Protein AF-A0A429GNF3-F1 (afdb_monomer)

Radius of gyration: 24.54 Å; Cα contacts (8 Å, |Δi|>4): 636; chains: 1; bounding box: 61×57×72 Å

Sequence (369 aa):
MRASGIFKHVMVSFLIGLILASSIQPVLVRAEDIEIAVPSLDDRNRVIMLYMLGVALSTTPLNTSAKYELFHTVYMYRNGTLNLVNSPYISGEELEQPLNYALETRRMMENGTLTTFKNETGIYVAYNGTISDALLFVNNGSWDMELGPLYNTSLNNNTMIYWRSVKANFSGQLIEYNLIQLIANISDTHKVYITTIGEKLNDTSYSYVYTEAMYWFKDKNTFFGDWIILPEGADSLDQYYEMVANAVQFLYNDVYKGSSPGYVPTSYPQIAKYLNILSKNIPLGYNLRVIKGYALVTDFVISMLVGAAMGALSYTIKWAITTGCDRSKWSWRDFGISVAVGAALGPVGSKLKGAVSCFLKWLPEWARW

Mean predicted aligned error: 14.8 Å

Foldseek 3Di:
DPVVVVVCCLVVVLLVLVQVLVVDDPPPDDPDDPDPDPDDPSNVSVQLNQVLVLLLPDPDPADLLFFEQEFWEWAAEQVGDIDIDGHAPQGRVNNSVSNNSSVVNNVCVVVVQFDWDDDPQFIFTHGNNHRPDTDGPPPADDDQKDKADWDKDDPDPFKIKIKTKMWGARPRDIKIKIWIWMWGDPDPFKIWIKIKIFTDPDLAEGAEIEIETEIGGPPDRYKYWYKYKHQQFFQWPLRLLLSVLVVLVCCQPPVAVPDPDADHQPCSPVSSVVSNVCSVVPDPSRTHTYRIYMYIYIGDDQLLVVLLVVLLVVVVQVCCVPPVPPPVPDDPVSSVVSSRRRSVPGDDDDDDPDCVVVVCVVDDPVPND

Nearest PDB structures (foldseek):
  1nqf-assembly1_A  TM=5.315E-01  e=9.716E-01  Escherichia coli
  7pge-assembly1_B  TM=4.363E-01  e=6.103E+00  Escherichia coli

Solvent-accessible surface area (backbone atoms only — not comparable to full-atom values): 20212 Å² total; per-residue (Å²): 142,72,65,66,62,56,50,51,50,52,55,48,45,55,49,42,53,53,40,63,63,64,72,60,76,85,73,84,73,73,96,78,77,88,60,91,69,76,78,50,74,65,58,54,53,47,50,54,51,41,47,28,52,35,56,31,73,43,90,70,94,75,59,82,77,44,43,50,52,49,47,28,21,36,40,40,42,82,89,70,51,73,49,81,38,95,43,35,82,70,47,28,77,73,42,43,63,50,47,41,54,16,50,51,53,27,53,30,46,74,68,56,31,43,39,80,51,76,64,99,55,28,45,32,41,18,48,73,83,40,73,71,43,75,38,65,70,54,96,81,75,75,49,74,67,48,77,48,73,83,45,73,50,74,83,48,101,46,30,39,38,37,37,31,44,36,36,32,32,49,98,74,46,78,44,43,31,41,40,41,34,39,41,35,56,78,48,103,51,33,33,40,40,37,35,31,32,29,36,47,70,52,100,61,29,22,55,39,34,36,31,46,38,35,45,46,49,71,98,62,41,66,34,35,31,35,33,38,34,18,81,70,19,26,85,24,42,33,55,39,28,42,50,53,19,50,54,37,44,44,45,38,61,71,54,26,71,74,48,86,87,88,66,62,62,80,47,32,66,55,53,23,53,50,30,49,49,46,32,78,63,59,58,90,93,62,66,27,21,28,48,27,35,38,32,45,40,30,26,58,74,80,40,44,61,60,6,22,50,48,12,40,48,54,40,53,48,51,47,38,71,77,54,73,64,46,72,92,73,65,53,68,64,60,38,51,50,29,16,52,51,18,30,71,64,44,92,75,86,86,91,77,89,72,60,59,69,62,53,64,72,70,49,58,81,92,67,77,122

Secondary structure (DSSP, 8-state):
--HHHHHHHHHHHHHHHHHHTTSS------TT--S--PPPHHHHHHHHHHHHHHHHH------TT-EEEEEEEEEE-TTS-EEEESS-SS-HHHHHHHHHHHHHHHHHHHTTSEEEEE-SSEEEEEETTEEEEEEE--SS---S-EE---EEEEEETTEEEEEEEEEEEETTEEEEEEEEEEEEEEETTEEEEEEEEEEEEETTEEEEEEEEEEEEETT--EEEEEEEEETT-BSSHHHHHHHHHHHHHHIIIIIITTS-SS---TTHHHHHHHHHHHHTTPPTTT--EEEEEEEEEEE---THHHHHHHHHHHHHHHHHHHHTT-GGG--HHHHHHHHHHHHHH-------SSTHHHHHTTS-GGG--

Structure (mmCIF, N/CA/C/O backbone):
data_AF-A0A429GNF3-F1
#
_entry.id   AF-A0A429GNF3-F1
#
loop_
_atom_site.group_PDB
_atom_site.id
_atom_site.type_symbol
_atom_site.label_atom_id
_atom_site.label_alt_id
_atom_site.label_comp_id
_atom_site.label_asym_id
_atom_site.label_entity_id
_atom_site.label_seq_id
_atom_site.pdbx_PDB_ins_code
_atom_site.Cartn_x
_atom_site.Cartn_y
_atom_site.Cartn_z
_atom_site.occupancy
_atom_site.B_iso_or_equiv
_atom_site.auth_seq_id
_atom_site.auth_comp_id
_atom_site.auth_asym_id
_atom_site.auth_atom_id
_atom_site.pdbx_PDB_model_num
ATOM 1 N N . MET A 1 1 ? -12.186 35.692 3.422 1.00 33.12 1 MET A N 1
ATOM 2 C CA . MET A 1 1 ? -13.368 34.845 3.724 1.00 33.12 1 MET A CA 1
ATOM 3 C C . MET A 1 1 ? -13.833 33.994 2.522 1.00 33.12 1 MET A C 1
ATOM 5 O O . MET A 1 1 ? -15.024 33.884 2.286 1.00 33.12 1 MET A O 1
ATOM 9 N N . ARG A 1 2 ? -12.930 33.348 1.758 1.00 26.41 2 ARG A N 1
ATOM 10 C CA . ARG A 1 2 ? -13.295 32.417 0.656 1.00 26.41 2 ARG A CA 1
ATOM 11 C C . ARG A 1 2 ? -12.737 30.990 0.821 1.00 26.41 2 ARG A C 1
ATOM 13 O O . ARG A 1 2 ? -13.108 30.108 0.062 1.00 26.41 2 ARG A O 1
ATOM 20 N N . ALA A 1 3 ? -11.907 30.745 1.839 1.00 27.11 3 ALA A N 1
ATOM 21 C CA . ALA A 1 3 ? -11.300 29.436 2.106 1.00 27.11 3 ALA A CA 1
ATOM 22 C C . ALA A 1 3 ? -12.228 28.448 2.852 1.00 27.11 3 ALA A C 1
ATOM 24 O O . ALA A 1 3 ? -11.993 27.246 2.800 1.00 27.11 3 ALA A O 1
ATOM 25 N N . SER A 1 4 ? -13.309 28.915 3.498 1.00 32.69 4 SER A N 1
ATOM 26 C CA . SER A 1 4 ? -14.212 28.044 4.277 1.00 32.69 4 SER A CA 1
ATOM 27 C C . SER A 1 4 ? -15.192 27.221 3.426 1.00 32.69 4 SER A C 1
ATOM 29 O O . SER A 1 4 ? -15.687 26.197 3.891 1.00 32.69 4 SER A O 1
ATOM 31 N N . GLY A 1 5 ? -15.456 27.624 2.175 1.00 27.12 5 GLY A N 1
ATOM 32 C CA . GLY A 1 5 ? -16.314 26.871 1.248 1.00 27.12 5 GLY A CA 1
ATOM 33 C C . GLY A 1 5 ? -15.619 25.633 0.677 1.00 27.12 5 GLY A C 1
ATOM 34 O O . GLY A 1 5 ? -16.198 24.550 0.661 1.00 27.12 5 GLY A O 1
ATOM 35 N N . ILE A 1 6 ? -14.344 25.782 0.303 1.00 33.28 6 ILE A N 1
ATOM 36 C CA . ILE A 1 6 ? -13.494 24.687 -0.188 1.00 33.28 6 ILE A CA 1
ATOM 37 C C . ILE A 1 6 ? -13.227 23.685 0.948 1.00 33.28 6 ILE A C 1
ATOM 39 O O . ILE A 1 6 ? -13.347 22.487 0.737 1.00 33.28 6 ILE A O 1
ATOM 43 N N . PHE A 1 7 ? -12.987 24.169 2.173 1.00 35.69 7 PHE A N 1
ATOM 44 C CA . PHE A 1 7 ? -12.803 23.357 3.386 1.00 35.69 7 PHE A CA 1
ATOM 45 C C . PHE A 1 7 ? -13.995 22.442 3.703 1.00 35.69 7 PHE A C 1
ATOM 47 O O . PHE A 1 7 ? -13.808 21.240 3.884 1.00 35.69 7 PHE A O 1
ATOM 54 N N . LYS A 1 8 ? -15.226 22.984 3.698 1.00 34.41 8 LYS A N 1
ATOM 55 C CA . LYS A 1 8 ? -16.427 22.151 3.831 1.00 34.41 8 LYS A CA 1
ATOM 56 C C . LYS A 1 8 ? -16.474 21.132 2.710 1.00 34.41 8 LYS A C 1
ATOM 58 O O . LYS A 1 8 ? -16.667 19.976 3.002 1.00 34.41 8 LYS A O 1
ATOM 63 N N . HIS A 1 9 ? -16.221 21.509 1.460 1.00 33.47 9 HIS A N 1
ATOM 64 C CA . HIS A 1 9 ? -16.299 20.557 0.353 1.00 33.47 9 HIS A CA 1
ATOM 65 C C . HIS A 1 9 ? -15.219 19.467 0.399 1.00 33.47 9 HIS A C 1
ATOM 67 O O . HIS A 1 9 ? -15.527 18.364 -0.008 1.00 33.47 9 HIS A O 1
ATOM 73 N N . VAL A 1 10 ? -14.009 19.697 0.916 1.00 36.31 10 VAL A N 1
ATOM 74 C CA . VAL A 1 10 ? -12.949 18.667 0.997 1.00 36.31 10 VAL A CA 1
ATOM 75 C C . VAL A 1 10 ? -13.217 17.668 2.125 1.00 36.31 10 VAL A C 1
ATOM 77 O O . VAL A 1 10 ? -13.229 16.468 1.869 1.00 36.31 10 VAL A O 1
ATOM 80 N N . MET A 1 11 ? -13.514 18.138 3.342 1.00 38.25 11 MET A N 1
ATOM 81 C CA . MET A 1 11 ? -13.883 17.258 4.461 1.00 38.25 11 MET A CA 1
ATOM 82 C C . MET A 1 11 ? -15.234 16.585 4.225 1.00 38.25 11 MET A C 1
ATOM 84 O O . MET A 1 11 ? -15.365 15.390 4.453 1.00 38.25 11 MET A O 1
ATOM 88 N N . VAL A 1 12 ? -16.222 17.320 3.708 1.00 37.50 12 VAL A N 1
ATOM 89 C CA . VAL A 1 12 ? -17.519 16.760 3.325 1.00 37.50 12 VAL A CA 1
ATOM 90 C C . VAL A 1 12 ? -17.373 15.862 2.106 1.00 37.50 12 VAL A C 1
ATOM 92 O O . VAL A 1 12 ? -18.117 14.919 2.059 1.00 37.50 12 VAL A O 1
ATOM 95 N N . SER A 1 13 ? -16.430 16.023 1.170 1.00 36.12 13 SER A N 1
ATOM 96 C CA . SER A 1 13 ? -16.230 15.034 0.083 1.00 36.12 13 SER A CA 1
ATOM 97 C C . SER A 1 13 ? -15.459 13.799 0.541 1.00 36.12 13 SER A C 1
ATOM 99 O O . SER A 1 13 ? -15.751 12.708 0.069 1.00 36.12 13 SER A O 1
ATOM 101 N N . PHE A 1 14 ? -14.522 13.944 1.482 1.00 45.25 14 PHE A N 1
ATOM 102 C CA . PHE A 1 14 ? -13.856 12.822 2.149 1.00 45.25 14 PHE A CA 1
ATOM 103 C C . PHE A 1 14 ? -14.873 12.010 2.966 1.00 45.25 14 PHE A C 1
ATOM 105 O O . PHE A 1 14 ? -15.013 10.807 2.765 1.00 45.25 14 PHE A O 1
ATOM 112 N N . LEU A 1 15 ? -15.673 12.687 3.798 1.00 42.47 15 LEU A N 1
ATOM 113 C CA . LEU A 1 15 ? -16.775 12.102 4.563 1.00 42.47 15 LEU A CA 1
ATOM 114 C C . LEU A 1 15 ? -17.939 11.643 3.674 1.00 42.47 15 LEU A C 1
ATOM 116 O O . LEU A 1 15 ? -18.481 10.591 3.946 1.00 42.47 15 LEU A O 1
ATOM 120 N N . ILE A 1 16 ? -18.315 12.340 2.596 1.00 37.03 16 ILE A N 1
ATOM 121 C CA . ILE A 1 16 ? -19.348 11.907 1.629 1.00 37.03 16 ILE A CA 1
ATOM 122 C C . ILE A 1 16 ? -18.847 10.707 0.834 1.00 37.03 16 ILE A C 1
ATOM 124 O O . ILE A 1 16 ? -19.631 9.805 0.597 1.00 37.03 16 ILE A O 1
ATOM 128 N N . GLY A 1 17 ? -17.566 10.628 0.470 1.00 35.12 17 GLY A N 1
ATOM 129 C CA . GLY A 1 17 ? -16.979 9.414 -0.105 1.00 35.12 17 GLY A CA 1
ATOM 130 C C . GLY A 1 17 ? -17.068 8.232 0.866 1.00 35.12 17 GLY A C 1
ATOM 131 O O . GLY A 1 17 ? -17.470 7.138 0.478 1.00 35.12 17 GLY A O 1
ATOM 132 N N . LEU A 1 18 ? -16.799 8.476 2.152 1.00 39.28 18 LEU A N 1
ATOM 133 C CA . LEU A 1 18 ? -16.959 7.495 3.231 1.00 39.28 18 LEU A CA 1
ATOM 134 C C . LEU A 1 18 ? -18.441 7.137 3.526 1.00 39.28 18 LEU A C 1
ATOM 136 O O . LEU A 1 18 ? -18.752 5.981 3.816 1.00 39.28 18 LEU A O 1
ATOM 140 N N . ILE A 1 19 ? -19.372 8.091 3.410 1.00 32.50 19 ILE A N 1
ATOM 141 C CA . ILE A 1 19 ? -20.824 7.946 3.649 1.00 32.50 19 ILE A CA 1
ATOM 142 C C . ILE A 1 19 ? -21.532 7.294 2.445 1.00 32.50 19 ILE A C 1
ATOM 144 O O . ILE A 1 19 ? -22.399 6.438 2.613 1.00 32.50 19 ILE A O 1
ATOM 148 N N . LEU A 1 20 ? -21.149 7.621 1.210 1.00 29.61 20 LEU A N 1
ATOM 149 C CA . LEU A 1 20 ? -21.662 6.975 -0.006 1.00 29.61 20 LEU A CA 1
ATOM 150 C C . LEU A 1 20 ? -21.185 5.517 -0.106 1.00 29.61 20 LEU A C 1
ATOM 152 O O . LEU A 1 20 ? -21.939 4.667 -0.561 1.00 29.61 20 LEU A O 1
ATOM 156 N N . ALA A 1 21 ? -19.986 5.200 0.398 1.00 33.00 21 ALA A N 1
ATOM 157 C CA . ALA A 1 21 ? -19.474 3.828 0.471 1.00 33.00 21 ALA A CA 1
ATOM 158 C C . ALA A 1 21 ? -20.046 2.990 1.636 1.00 33.00 21 ALA A C 1
ATOM 160 O O . ALA A 1 21 ? -19.832 1.779 1.667 1.00 33.00 21 ALA A O 1
ATOM 161 N N . SER A 1 22 ? -20.721 3.604 2.617 1.00 33.12 22 SER A N 1
ATOM 162 C CA . SER A 1 22 ? -21.361 2.924 3.764 1.00 33.12 22 SER A CA 1
ATOM 163 C C . SER A 1 22 ? -22.894 2.887 3.685 1.00 33.12 22 SER A C 1
ATOM 165 O O . SER A 1 22 ? -23.524 2.128 4.415 1.00 33.12 22 SER A O 1
ATOM 167 N N . SER A 1 23 ? -23.507 3.642 2.768 1.00 24.81 23 SER A N 1
ATOM 168 C CA . SER A 1 23 ? -24.966 3.681 2.562 1.00 24.81 23 SER A CA 1
ATOM 169 C C . SER A 1 23 ? -25.512 2.583 1.639 1.00 24.81 23 SER A C 1
ATOM 171 O O . SER A 1 23 ? -26.722 2.521 1.416 1.00 24.81 23 SER A O 1
ATOM 173 N N . ILE A 1 24 ? -24.663 1.674 1.151 1.00 34.03 24 ILE A N 1
ATOM 174 C CA . ILE A 1 24 ? -25.072 0.531 0.327 1.00 34.03 24 ILE A CA 1
ATOM 175 C C . ILE A 1 24 ? -24.864 -0.743 1.150 1.00 34.03 24 ILE A C 1
ATOM 177 O O . ILE A 1 24 ? -23.746 -1.101 1.516 1.00 34.03 24 ILE A O 1
ATOM 181 N N . GLN A 1 25 ? -25.974 -1.388 1.513 1.00 28.41 25 GLN A N 1
ATOM 182 C CA . GLN A 1 25 ? -25.985 -2.603 2.325 1.00 28.41 25 GLN A CA 1
ATOM 183 C C . GLN A 1 25 ? -25.132 -3.714 1.688 1.00 28.41 25 GLN A C 1
ATOM 185 O O . GLN A 1 25 ? -25.145 -3.857 0.464 1.00 28.41 25 GLN A O 1
ATOM 190 N N . PRO A 1 26 ? -24.478 -4.580 2.487 1.00 31.66 26 PRO A N 1
ATOM 191 C CA . PRO A 1 26 ? -23.981 -5.844 1.977 1.00 31.66 26 PRO A CA 1
ATOM 192 C C . PRO A 1 26 ? -25.192 -6.690 1.578 1.00 31.66 26 PRO A C 1
ATOM 194 O O . PRO A 1 26 ? -25.836 -7.321 2.418 1.00 31.66 26 PRO A O 1
ATOM 197 N N . VAL A 1 27 ? -25.527 -6.713 0.289 1.00 28.67 27 VAL A N 1
ATOM 198 C CA . VAL A 1 27 ? -26.309 -7.827 -0.240 1.00 28.67 27 VAL A CA 1
ATOM 199 C C . VAL A 1 27 ? -25.434 -9.056 -0.024 1.00 28.67 27 VAL A C 1
ATOM 201 O O . VAL A 1 27 ? -24.331 -9.139 -0.560 1.00 28.67 27 VAL A O 1
ATOM 204 N N . LEU A 1 28 ? -25.894 -9.970 0.834 1.00 29.69 28 LEU A N 1
ATOM 205 C CA . LEU A 1 28 ? -25.311 -11.297 1.006 1.00 29.69 28 LEU A CA 1
ATOM 206 C C . LEU A 1 28 ? -25.286 -11.996 -0.360 1.00 29.69 28 LEU A C 1
ATOM 208 O O . LEU A 1 28 ? -26.246 -12.662 -0.745 1.00 29.69 28 LEU A O 1
ATOM 212 N N . VAL A 1 29 ? -24.190 -11.851 -1.100 1.00 28.20 29 VAL A N 1
ATOM 213 C CA . VAL A 1 29 ? -23.918 -12.687 -2.265 1.00 28.20 29 VAL A CA 1
ATOM 214 C C . VAL A 1 29 ? -23.447 -14.027 -1.715 1.00 28.20 29 VAL A C 1
ATOM 216 O O . VAL A 1 29 ? -22.380 -14.133 -1.107 1.00 28.20 29 VAL A O 1
ATOM 219 N N . ARG A 1 30 ? -24.302 -15.047 -1.851 1.00 27.52 30 ARG A N 1
ATOM 220 C CA . ARG A 1 30 ? -23.930 -16.442 -1.597 1.00 27.52 30 ARG A CA 1
ATOM 221 C C . ARG A 1 30 ? -22.752 -16.799 -2.500 1.00 27.52 30 ARG A C 1
ATOM 223 O O . ARG A 1 30 ? -22.752 -16.477 -3.682 1.00 27.52 30 ARG A O 1
ATOM 230 N N . ALA A 1 31 ? -21.765 -17.466 -1.918 1.00 31.61 31 ALA A N 1
ATOM 231 C CA . ALA A 1 31 ? -20.481 -17.795 -2.525 1.00 31.61 31 ALA A CA 1
ATOM 232 C C . ALA A 1 31 ? -20.542 -18.922 -3.583 1.00 31.61 31 ALA A C 1
ATOM 234 O O . ALA A 1 31 ? -19.673 -19.788 -3.573 1.00 31.61 31 ALA A O 1
ATOM 235 N N . GLU A 1 32 ? -21.547 -18.951 -4.465 1.00 28.91 32 GLU A N 1
ATOM 236 C CA . GLU A 1 32 ? -21.717 -20.060 -5.426 1.00 28.91 32 GLU A CA 1
ATOM 237 C C . GLU A 1 32 ? -21.677 -19.686 -6.915 1.00 28.91 32 GLU A C 1
ATOM 239 O O . GLU A 1 32 ? -21.575 -20.596 -7.728 1.00 28.91 32 GLU A O 1
ATOM 244 N N . ASP A 1 33 ? -21.584 -18.409 -7.298 1.00 27.30 33 ASP A N 1
ATOM 245 C CA . ASP A 1 33 ? -21.470 -18.036 -8.717 1.00 27.30 33 ASP A CA 1
ATOM 246 C C . ASP A 1 33 ? -20.124 -17.350 -9.012 1.00 27.30 33 ASP A C 1
ATOM 248 O O . ASP A 1 33 ? -19.979 -16.131 -8.931 1.00 27.30 33 ASP A O 1
ATOM 252 N N . ILE A 1 34 ? -19.109 -18.158 -9.342 1.00 39.69 34 ILE A N 1
ATOM 253 C CA . ILE A 1 34 ? -17.835 -17.694 -9.917 1.00 39.69 34 ILE A CA 1
ATOM 254 C C . ILE A 1 34 ? -18.006 -17.621 -11.442 1.00 39.69 34 ILE A C 1
ATOM 256 O O . ILE A 1 34 ? -17.550 -18.488 -12.185 1.00 39.69 34 ILE A O 1
ATOM 260 N N . GLU A 1 35 ? -18.664 -16.569 -11.917 1.00 30.56 35 GLU A N 1
ATOM 261 C CA . GLU A 1 35 ? -18.286 -15.939 -13.186 1.00 30.56 35 GLU A CA 1
ATOM 262 C C . GLU A 1 35 ? -17.303 -14.816 -12.846 1.00 30.56 35 GLU A C 1
ATOM 264 O O . GLU A 1 35 ? -17.390 -14.246 -11.761 1.00 30.56 35 GLU A O 1
ATOM 269 N N . ILE A 1 36 ? -16.328 -14.534 -13.719 1.00 40.50 36 ILE A N 1
ATOM 270 C CA . ILE A 1 36 ? -15.291 -13.507 -13.513 1.00 40.50 36 ILE A CA 1
ATOM 271 C C . ILE A 1 36 ? -15.993 -12.171 -13.241 1.00 40.50 36 ILE A C 1
ATOM 273 O O . ILE A 1 36 ? -16.384 -11.457 -14.164 1.00 40.50 36 ILE A O 1
ATOM 277 N N . ALA A 1 37 ? -16.217 -11.879 -11.961 1.00 37.34 37 ALA A N 1
ATOM 278 C CA . ALA A 1 37 ? -17.022 -10.758 -11.538 1.00 37.34 37 ALA A CA 1
ATOM 279 C C . ALA A 1 37 ? -16.237 -9.506 -11.889 1.00 37.34 37 ALA A C 1
ATOM 281 O O . ALA A 1 37 ? -15.191 -9.230 -11.300 1.00 37.34 37 ALA A O 1
ATOM 282 N N . VAL A 1 38 ? -16.735 -8.761 -12.874 1.00 40.25 38 VAL A N 1
ATOM 283 C CA . VAL A 1 38 ? -16.349 -7.367 -13.050 1.00 40.25 38 VAL A CA 1
ATOM 284 C C . VAL A 1 38 ? -16.543 -6.713 -11.679 1.00 40.25 38 VAL A C 1
ATOM 286 O O . VAL A 1 38 ? -17.667 -6.731 -11.169 1.00 40.25 38 VAL A O 1
ATOM 289 N N . PRO A 1 39 ? -15.476 -6.211 -11.037 1.00 52.88 39 PRO A N 1
ATOM 290 C CA . PRO A 1 39 ? -15.583 -5.629 -9.710 1.00 52.88 39 PRO A CA 1
ATOM 291 C C . PRO A 1 39 ? -16.634 -4.522 -9.733 1.00 52.88 39 PRO A C 1
ATOM 293 O O . PRO A 1 39 ? -16.611 -3.638 -10.595 1.00 52.88 39 PRO A O 1
ATOM 296 N N . SER A 1 40 ? -17.594 -4.619 -8.813 1.00 58.50 40 SER A N 1
ATOM 297 C CA . SER A 1 40 ? -18.672 -3.640 -8.700 1.00 58.50 40 SER A CA 1
ATOM 298 C C . SER A 1 40 ? -18.090 -2.242 -8.458 1.00 58.50 40 SER A C 1
ATOM 300 O O . SER A 1 40 ? -17.011 -2.092 -7.877 1.00 58.50 40 SER A O 1
ATOM 302 N N . LEU A 1 41 ? -18.801 -1.196 -8.890 1.00 59.75 41 LEU A N 1
ATOM 303 C CA . LEU A 1 41 ? -18.422 0.196 -8.608 1.00 59.75 41 LEU A CA 1
ATOM 304 C C . LEU A 1 41 ? -18.184 0.426 -7.099 1.00 59.75 41 LEU A C 1
ATOM 306 O O . LEU A 1 41 ? -17.312 1.205 -6.712 1.00 59.75 41 LEU A O 1
ATOM 310 N N . ASP A 1 42 ? -18.903 -0.322 -6.263 1.00 67.75 42 ASP A N 1
ATOM 311 C CA . ASP A 1 42 ? -18.813 -0.285 -4.806 1.00 67.75 42 ASP A CA 1
ATOM 312 C C . ASP A 1 42 ? -17.460 -0.801 -4.288 1.00 67.75 42 ASP A C 1
ATOM 314 O O . ASP A 1 42 ? -16.852 -0.165 -3.423 1.00 67.75 42 ASP A O 1
ATOM 318 N N . ASP A 1 43 ? -16.932 -1.889 -4.863 1.00 78.31 43 ASP A N 1
ATOM 319 C CA . ASP A 1 43 ? -15.614 -2.436 -4.505 1.00 78.31 43 ASP A CA 1
ATOM 320 C C . ASP A 1 43 ? -14.492 -1.427 -4.798 1.00 78.31 43 ASP A C 1
ATOM 322 O O . ASP A 1 43 ? -13.597 -1.226 -3.974 1.00 78.31 43 ASP A O 1
ATOM 326 N N . ARG A 1 44 ? -14.547 -0.741 -5.947 1.00 80.38 44 ARG A N 1
ATOM 327 C CA . ARG A 1 44 ? -13.547 0.277 -6.319 1.00 80.38 44 ARG A CA 1
ATOM 328 C C . ARG A 1 44 ? -13.555 1.461 -5.360 1.00 80.38 44 ARG A C 1
ATOM 330 O O . ARG A 1 44 ? -12.495 1.868 -4.888 1.00 80.38 44 ARG A O 1
ATOM 337 N N . ASN A 1 45 ? -14.736 1.981 -5.030 1.00 75.06 45 ASN A N 1
ATOM 338 C CA . ASN A 1 45 ? -14.875 3.101 -4.097 1.00 75.06 45 ASN A CA 1
ATOM 339 C C . ASN A 1 45 ? -14.345 2.746 -2.703 1.00 75.06 45 ASN A C 1
ATOM 341 O O . ASN A 1 45 ? -13.663 3.558 -2.072 1.00 75.06 45 ASN A O 1
ATOM 345 N N . ARG A 1 46 ? -14.596 1.513 -2.240 1.00 81.62 46 ARG A N 1
ATOM 346 C CA . ARG A 1 46 ? -14.062 1.022 -0.965 1.00 81.62 46 ARG A CA 1
ATOM 347 C C . ARG A 1 46 ? -12.534 0.988 -0.971 1.00 81.62 46 ARG A C 1
ATOM 349 O O . ARG A 1 46 ? -11.914 1.455 -0.020 1.00 81.62 46 ARG A O 1
ATOM 356 N N . VAL A 1 47 ? -11.924 0.496 -2.049 1.00 87.75 47 VAL A N 1
ATOM 357 C CA . VAL A 1 47 ? -10.459 0.442 -2.189 1.00 87.75 47 VAL A CA 1
ATOM 358 C C . VAL A 1 47 ? -9.843 1.841 -2.233 1.00 87.75 47 VAL A C 1
ATOM 360 O O . VAL A 1 47 ? -8.857 2.076 -1.540 1.00 87.75 47 VAL A O 1
ATOM 363 N N . ILE A 1 48 ? -10.439 2.792 -2.963 1.00 82.44 48 ILE A N 1
ATOM 364 C CA . ILE A 1 48 ? -9.979 4.195 -2.987 1.00 82.44 48 ILE A CA 1
ATOM 365 C C . ILE A 1 48 ? -10.009 4.797 -1.579 1.00 82.44 48 ILE A C 1
ATOM 367 O O . ILE A 1 48 ? -9.076 5.478 -1.164 1.00 82.44 48 ILE A O 1
ATOM 371 N N . MET A 1 49 ? -11.055 4.515 -0.812 1.00 79.31 49 MET A N 1
ATOM 372 C CA . MET A 1 49 ? -11.187 5.006 0.553 1.00 79.31 49 MET A CA 1
ATOM 373 C C . MET A 1 49 ? -10.126 4.419 1.498 1.00 79.31 49 MET A C 1
ATOM 375 O O . MET A 1 49 ? -9.488 5.164 2.246 1.00 79.31 49 MET A O 1
ATOM 379 N N . LEU A 1 50 ? -9.862 3.111 1.415 1.00 85.81 50 LEU A N 1
ATOM 380 C CA . LEU A 1 50 ? -8.778 2.474 2.171 1.00 85.81 50 LEU A CA 1
ATOM 381 C C . LEU A 1 50 ? -7.397 2.990 1.748 1.00 85.81 50 LEU A C 1
ATOM 383 O O . LEU A 1 50 ? -6.528 3.173 2.602 1.00 85.81 50 LEU A O 1
ATOM 387 N N . TYR A 1 51 ? -7.210 3.283 0.460 1.00 88.62 51 TYR A N 1
ATOM 388 C CA . TYR A 1 51 ? -6.019 3.950 -0.056 1.00 88.62 51 TYR A CA 1
ATOM 389 C C . TYR A 1 51 ? -5.818 5.323 0.585 1.00 88.62 51 TYR A C 1
ATOM 391 O O . TYR A 1 51 ? -4.751 5.592 1.135 1.00 88.62 51 TYR A O 1
ATOM 399 N N . MET A 1 52 ? -6.850 6.169 0.592 1.00 80.88 52 MET A N 1
ATOM 400 C CA . MET A 1 52 ? -6.765 7.499 1.194 1.00 80.88 52 MET A CA 1
ATOM 401 C C . MET A 1 52 ? -6.465 7.432 2.695 1.00 80.88 52 MET A C 1
ATOM 403 O O . MET A 1 52 ? -5.630 8.193 3.181 1.00 80.88 52 MET A O 1
ATOM 407 N N . LEU A 1 53 ? -7.109 6.513 3.426 1.00 78.81 53 LEU A N 1
ATOM 408 C CA . LEU A 1 53 ? -6.823 6.260 4.843 1.00 78.81 53 LEU A CA 1
ATOM 409 C C . LEU A 1 53 ? -5.371 5.818 5.051 1.00 78.81 53 LEU A C 1
ATOM 411 O O . LEU A 1 53 ? -4.689 6.342 5.931 1.00 78.81 53 LEU A O 1
ATOM 415 N N . GLY A 1 54 ? -4.892 4.889 4.220 1.00 82.88 54 GLY A N 1
ATOM 416 C CA . GLY A 1 54 ? -3.514 4.412 4.235 1.00 82.88 54 GLY A CA 1
ATOM 417 C C . GLY A 1 54 ? -2.527 5.556 4.043 1.00 82.88 54 GLY A C 1
ATOM 418 O O . GLY A 1 54 ? -1.672 5.767 4.897 1.00 82.88 54 GLY A O 1
ATOM 419 N N . VAL A 1 55 ? -2.691 6.355 2.988 1.00 84.44 55 VAL A N 1
ATOM 420 C CA . VAL A 1 55 ? -1.816 7.500 2.698 1.00 84.44 55 VAL A CA 1
ATOM 421 C C . VAL A 1 55 ? -1.850 8.529 3.826 1.00 84.44 55 VAL A C 1
ATOM 423 O O . VAL A 1 55 ? -0.786 8.939 4.299 1.00 84.44 55 VAL A O 1
ATOM 426 N N . ALA A 1 56 ? -3.045 8.920 4.281 1.00 76.38 56 ALA A N 1
ATOM 427 C CA . ALA A 1 56 ? -3.222 9.967 5.285 1.00 76.38 56 ALA A CA 1
ATOM 428 C C . ALA A 1 56 ? -2.591 9.602 6.636 1.00 76.38 56 ALA A C 1
ATOM 430 O O . ALA A 1 56 ? -2.066 10.474 7.327 1.00 76.38 56 ALA A O 1
ATOM 431 N N . LEU A 1 57 ? -2.630 8.319 7.007 1.00 79.31 57 LEU A N 1
ATOM 432 C CA . LEU A 1 57 ? -2.097 7.817 8.276 1.00 79.31 57 LEU A CA 1
ATOM 433 C C . LEU A 1 57 ? -0.678 7.242 8.156 1.00 79.31 57 LEU A C 1
ATOM 435 O O . LEU A 1 57 ? -0.064 6.907 9.171 1.00 79.31 57 LEU A O 1
ATOM 439 N N . SER A 1 58 ? -0.151 7.121 6.937 1.00 82.38 58 SER A N 1
ATOM 440 C CA . SER A 1 58 ? 1.215 6.665 6.691 1.00 82.38 58 SER A CA 1
ATOM 441 C C . SER A 1 58 ? 2.241 7.761 6.962 1.00 82.38 58 SER A C 1
ATOM 443 O O . SER A 1 58 ? 2.030 8.943 6.693 1.00 82.38 58 SER A O 1
ATOM 445 N N . THR A 1 59 ? 3.431 7.332 7.374 1.00 82.12 59 THR A N 1
ATOM 446 C CA . THR A 1 59 ? 4.634 8.182 7.445 1.00 82.12 59 THR A CA 1
ATOM 447 C C . THR A 1 59 ? 5.397 8.274 6.115 1.00 82.12 59 THR A C 1
ATOM 449 O O . THR A 1 59 ? 6.548 8.713 6.070 1.00 82.12 59 THR A O 1
ATOM 452 N N . THR A 1 60 ? 4.792 7.813 5.018 1.00 83.06 60 THR A N 1
ATOM 453 C CA . THR A 1 6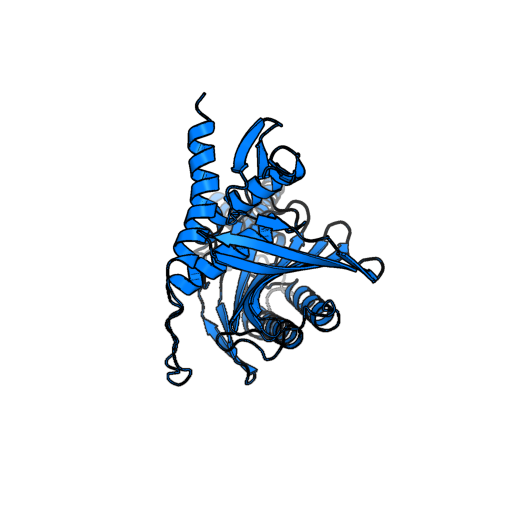0 ? 5.446 7.730 3.713 1.00 83.06 60 THR A CA 1
ATOM 454 C C . THR A 1 60 ? 5.669 9.136 3.133 1.00 83.06 60 THR A C 1
ATOM 456 O O . THR A 1 60 ? 4.693 9.854 2.909 1.00 83.06 60 THR A O 1
ATOM 459 N N . PRO A 1 61 ? 6.912 9.562 2.839 1.00 80.88 61 PRO A N 1
ATOM 460 C CA . PRO A 1 61 ? 7.206 10.909 2.352 1.00 80.88 61 PRO A CA 1
ATOM 461 C C . PRO A 1 61 ? 6.793 11.075 0.881 1.00 80.88 61 PRO A C 1
ATOM 463 O O . PRO A 1 61 ? 7.582 10.884 -0.046 1.00 80.88 61 PRO A O 1
ATOM 466 N N . LEU A 1 62 ? 5.523 11.430 0.695 1.00 77.06 62 LEU A N 1
ATOM 467 C CA . LEU A 1 62 ? 4.874 11.705 -0.588 1.00 77.06 62 LEU A CA 1
ATOM 468 C C . LEU A 1 62 ? 4.596 13.206 -0.746 1.00 77.06 62 LEU A C 1
ATOM 470 O O . LEU A 1 62 ? 4.137 13.855 0.196 1.00 77.06 62 LEU A O 1
ATOM 474 N N . ASN A 1 63 ? 4.832 13.728 -1.952 1.00 73.69 63 ASN A N 1
ATOM 475 C CA . ASN A 1 63 ? 4.497 15.099 -2.346 1.00 73.69 63 ASN A CA 1
ATOM 476 C C . ASN A 1 63 ? 3.106 15.153 -2.995 1.00 73.69 63 ASN A C 1
ATOM 478 O O . ASN A 1 63 ? 2.672 14.176 -3.593 1.00 73.69 63 ASN A O 1
ATOM 482 N N . THR A 1 64 ? 2.445 16.314 -2.974 1.00 62.59 64 THR A N 1
ATOM 483 C CA . THR A 1 64 ? 1.163 16.530 -3.684 1.00 62.59 64 THR A CA 1
ATOM 484 C C . THR A 1 64 ? 1.283 16.398 -5.203 1.00 62.59 64 THR A C 1
ATOM 486 O O . THR A 1 64 ? 0.308 16.136 -5.890 1.00 62.59 64 THR A O 1
ATOM 489 N N . SER A 1 65 ? 2.491 16.541 -5.746 1.00 66.31 65 SER A N 1
ATOM 490 C CA . SER A 1 65 ? 2.784 16.292 -7.159 1.00 66.31 65 SER A CA 1
ATOM 491 C C . SER A 1 65 ? 3.172 14.840 -7.450 1.00 66.31 65 SER A C 1
ATOM 493 O O . SER A 1 65 ? 3.808 14.582 -8.476 1.00 66.31 65 SER A O 1
ATOM 495 N N . ALA A 1 66 ? 2.887 13.907 -6.535 1.00 76.94 66 ALA A N 1
ATOM 496 C CA . ALA A 1 66 ? 3.138 12.500 -6.784 1.00 76.94 66 ALA A CA 1
ATOM 497 C C . ALA A 1 66 ? 2.201 11.974 -7.883 1.00 76.94 66 ALA A C 1
ATOM 499 O O . ALA A 1 66 ? 1.000 12.222 -7.854 1.00 76.94 66 ALA A O 1
ATOM 500 N N . LYS A 1 67 ? 2.772 11.266 -8.858 1.00 79.69 67 LYS A N 1
ATOM 501 C CA . LYS A 1 67 ? 2.084 10.711 -10.024 1.00 79.69 67 LYS A CA 1
ATOM 502 C C . LYS A 1 67 ? 2.286 9.203 -10.057 1.00 79.69 67 LYS A C 1
ATOM 504 O O . LYS A 1 67 ? 3.411 8.740 -9.865 1.00 79.69 67 LYS A O 1
ATOM 509 N N . TYR A 1 68 ? 1.224 8.460 -10.349 1.00 81.00 68 TYR A N 1
ATOM 510 C CA . TYR A 1 68 ? 1.286 7.014 -10.541 1.00 81.00 68 TYR A CA 1
ATOM 511 C C . TYR A 1 68 ? 1.136 6.664 -12.025 1.00 81.00 68 TYR A C 1
ATOM 513 O O . TYR A 1 68 ? 0.189 7.089 -12.680 1.00 81.00 68 TYR A O 1
ATOM 521 N N . GLU A 1 69 ? 2.056 5.866 -12.556 1.00 82.75 69 GLU A N 1
ATOM 522 C CA . GLU A 1 69 ? 1.968 5.258 -13.884 1.00 82.75 69 GLU A CA 1
ATOM 523 C C . GLU A 1 69 ? 1.772 3.752 -13.697 1.00 82.75 69 GLU A C 1
ATOM 525 O O . GLU A 1 69 ? 2.704 3.020 -13.365 1.00 82.75 69 GLU A O 1
ATOM 530 N N . LEU A 1 70 ? 0.516 3.312 -13.811 1.00 84.31 70 LEU A N 1
ATOM 531 C CA . LEU A 1 70 ? 0.096 1.955 -13.461 1.00 84.31 70 LEU A CA 1
ATOM 532 C C . LEU A 1 70 ? -0.195 1.133 -14.714 1.00 84.31 70 LEU A C 1
ATOM 534 O O . LEU A 1 70 ? -0.890 1.613 -15.611 1.00 84.31 70 LEU A O 1
ATOM 538 N N . PHE A 1 71 ? 0.314 -0.098 -14.766 1.00 83.38 71 PHE A N 1
ATOM 539 C CA . PHE A 1 71 ? 0.343 -0.882 -16.002 1.00 83.38 71 PHE A CA 1
ATOM 540 C C . PHE A 1 71 ? -0.593 -2.083 -15.983 1.00 83.38 71 PHE A C 1
ATOM 542 O O . PHE A 1 71 ? -1.443 -2.212 -16.865 1.00 83.38 71 PHE A O 1
ATOM 549 N N . HIS A 1 72 ? -0.448 -2.954 -14.988 1.00 87.19 72 HIS A N 1
ATOM 550 C CA . HIS A 1 72 ? -1.130 -4.237 -14.955 1.00 87.19 72 HIS A CA 1
ATOM 551 C C . HIS A 1 72 ? -1.961 -4.414 -13.689 1.00 87.19 72 HIS A C 1
ATOM 553 O O . HIS A 1 72 ? -1.805 -3.722 -12.679 1.00 87.19 72 HIS A O 1
ATOM 559 N N . THR A 1 73 ? -2.840 -5.408 -13.758 1.00 92.81 73 THR A N 1
ATOM 560 C CA . THR A 1 73 ? -3.522 -5.983 -12.605 1.00 92.81 73 THR A CA 1
ATOM 561 C C . THR A 1 73 ? -3.274 -7.480 -12.588 1.00 92.81 73 THR A C 1
ATOM 563 O O . THR A 1 73 ? -3.533 -8.162 -13.578 1.00 92.81 73 THR A O 1
ATOM 566 N N . VAL A 1 74 ? -2.806 -8.002 -11.461 1.00 95.75 74 VAL A N 1
ATOM 567 C CA . VAL A 1 74 ? -2.666 -9.438 -11.220 1.00 95.75 74 VAL A CA 1
ATOM 568 C C . VAL A 1 74 ? -3.771 -9.892 -10.284 1.00 95.75 74 VAL A C 1
ATOM 570 O O . VAL A 1 74 ? -3.856 -9.431 -9.151 1.00 95.75 74 VAL A O 1
ATOM 573 N N . TYR A 1 75 ? -4.595 -10.828 -10.737 1.00 96.56 75 TYR A N 1
ATOM 574 C CA . TYR A 1 75 ? -5.547 -11.531 -9.885 1.00 96.56 75 TYR A CA 1
ATOM 575 C C . TYR A 1 75 ? -4.893 -12.802 -9.361 1.00 96.56 75 TYR A C 1
ATOM 577 O O . TYR A 1 75 ? -4.526 -13.674 -10.149 1.00 96.56 75 TYR A O 1
ATOM 585 N N . MET A 1 76 ? -4.755 -12.901 -8.044 1.00 95.31 76 MET A N 1
ATOM 586 C CA . MET A 1 76 ? -4.184 -14.055 -7.366 1.00 95.31 76 MET A CA 1
ATOM 587 C C . MET A 1 76 ? -5.258 -14.809 -6.585 1.00 95.31 76 MET A C 1
ATOM 589 O O . MET A 1 76 ? -5.874 -14.272 -5.667 1.00 95.31 76 MET A O 1
ATOM 593 N N . TYR A 1 77 ? -5.460 -16.072 -6.938 1.00 92.88 77 TYR A N 1
ATOM 594 C CA . TYR A 1 77 ? -6.458 -16.946 -6.324 1.00 92.88 77 TYR A CA 1
ATOM 595 C C . TYR A 1 77 ? -5.830 -17.791 -5.214 1.00 92.88 77 TYR A C 1
ATOM 597 O O . TYR A 1 77 ? -4.624 -18.054 -5.230 1.00 92.88 77 TYR A O 1
ATOM 605 N N . ARG A 1 78 ? -6.635 -18.263 -4.250 1.00 88.19 78 ARG A N 1
ATOM 606 C CA . ARG A 1 78 ? -6.114 -19.023 -3.093 1.00 88.19 78 ARG A CA 1
ATOM 607 C C . ARG A 1 78 ? -5.451 -20.342 -3.482 1.00 88.19 78 ARG A C 1
ATOM 609 O O . ARG A 1 78 ? -4.558 -20.809 -2.786 1.00 88.19 78 ARG A O 1
ATOM 616 N N . ASN A 1 79 ? -5.835 -20.916 -4.619 1.00 89.06 79 ASN A N 1
ATOM 617 C CA . ASN A 1 79 ? -5.197 -22.109 -5.179 1.00 89.06 79 ASN A CA 1
ATOM 618 C C . ASN A 1 79 ? -3.816 -21.841 -5.824 1.00 89.06 79 ASN A C 1
ATOM 620 O O . ASN A 1 79 ? -3.221 -22.763 -6.376 1.00 89.06 79 ASN A O 1
ATOM 624 N N . GLY A 1 80 ? -3.320 -20.597 -5.789 1.00 86.50 80 GLY A N 1
ATOM 625 C CA . GLY A 1 80 ? -2.041 -20.188 -6.375 1.00 86.50 80 GLY A CA 1
ATOM 626 C C . GLY A 1 80 ? -2.110 -19.791 -7.853 1.00 86.50 80 GLY A C 1
ATOM 627 O O . GLY A 1 80 ? -1.083 -19.435 -8.427 1.00 86.50 80 GLY A O 1
ATOM 628 N N . THR A 1 81 ? -3.291 -19.824 -8.477 1.00 92.38 81 THR A N 1
ATOM 629 C CA . THR A 1 81 ? -3.467 -19.378 -9.867 1.00 92.38 81 THR A CA 1
ATOM 630 C C . THR A 1 81 ? -3.294 -17.864 -9.967 1.00 92.38 81 THR A C 1
ATOM 632 O O . THR A 1 81 ? -3.771 -17.120 -9.107 1.00 92.38 81 THR A O 1
ATOM 635 N N . LEU A 1 82 ? -2.640 -17.410 -11.038 1.00 92.50 82 LEU A N 1
ATOM 636 C CA . LEU A 1 82 ? -2.390 -16.002 -11.338 1.00 92.50 82 LEU A CA 1
ATOM 637 C C . LEU A 1 82 ? -2.958 -15.657 -12.715 1.00 92.50 82 LEU A C 1
ATOM 639 O O . LEU A 1 82 ? -2.615 -16.306 -13.701 1.00 92.50 82 LEU A O 1
ATOM 643 N N . ASN A 1 83 ? -3.778 -14.608 -12.785 1.00 93.44 83 ASN A N 1
ATOM 644 C CA . ASN A 1 83 ? -4.280 -14.053 -14.042 1.00 93.44 83 ASN A CA 1
ATOM 645 C C . ASN A 1 83 ? -3.803 -12.609 -14.198 1.00 93.44 83 ASN A C 1
ATOM 647 O O . ASN A 1 83 ? -4.108 -11.757 -13.363 1.00 93.44 83 ASN A O 1
ATOM 651 N N . LEU A 1 84 ? -3.077 -12.332 -15.280 1.00 90.12 84 LEU A N 1
ATOM 652 C CA . LEU A 1 84 ? -2.598 -10.996 -15.621 1.00 90.12 84 LEU A CA 1
ATOM 653 C C . LEU A 1 84 ? -3.594 -10.286 -16.541 1.00 90.12 84 LEU A C 1
ATOM 655 O O . LEU A 1 84 ? -4.021 -10.837 -17.555 1.00 90.12 84 LEU A O 1
ATOM 659 N N . VAL A 1 85 ? -3.898 -9.033 -16.224 1.00 87.81 85 VAL A N 1
ATOM 660 C CA . VAL A 1 85 ? -4.627 -8.109 -17.091 1.00 87.81 85 VAL A CA 1
ATOM 661 C C . VAL A 1 85 ? -3.715 -6.930 -17.417 1.00 87.81 85 VAL A C 1
ATOM 663 O O . VAL A 1 85 ? -3.176 -6.293 -16.515 1.00 87.81 85 VAL A O 1
ATOM 666 N N . ASN A 1 86 ? -3.570 -6.615 -18.707 1.00 85.81 86 ASN A N 1
ATOM 667 C CA . ASN A 1 86 ? -2.719 -5.526 -19.211 1.00 85.81 86 ASN A CA 1
ATOM 668 C C . ASN A 1 86 ? -3.391 -4.146 -19.096 1.00 85.81 86 ASN A C 1
ATOM 670 O O . ASN A 1 86 ? -3.411 -3.364 -20.046 1.00 85.81 86 ASN A O 1
ATOM 674 N N . SER A 1 87 ? -4.003 -3.890 -17.945 1.00 79.31 87 SER A N 1
ATOM 675 C CA . SER A 1 87 ? -4.559 -2.598 -17.563 1.00 79.31 87 SER A CA 1
ATOM 676 C C . SER A 1 87 ? -4.622 -2.497 -16.037 1.00 79.31 87 SER A C 1
ATOM 678 O O . SER A 1 87 ? -4.872 -3.513 -15.372 1.00 79.31 87 SER A O 1
ATOM 680 N N . PRO A 1 88 ? -4.459 -1.298 -15.460 1.00 88.25 88 PRO A N 1
ATOM 681 C CA . PRO A 1 88 ? -4.591 -1.109 -14.023 1.00 88.25 88 PRO A CA 1
ATOM 682 C C . PRO A 1 88 ? -6.053 -1.228 -13.573 1.00 88.25 88 PRO A C 1
ATOM 684 O O . PRO A 1 88 ? -6.972 -0.867 -14.307 1.00 88.25 88 PRO A O 1
ATOM 687 N N . TYR A 1 89 ? -6.259 -1.709 -12.348 1.00 89.88 89 TYR A N 1
ATOM 688 C CA . TYR A 1 89 ? -7.582 -1.850 -11.741 1.00 89.88 89 TYR A CA 1
ATOM 689 C C . TYR A 1 89 ? -8.239 -0.491 -11.480 1.00 89.88 89 TYR A C 1
ATOM 691 O O . TYR A 1 89 ? -9.392 -0.261 -11.843 1.00 89.88 89 TYR A O 1
ATOM 699 N N . ILE A 1 90 ? -7.467 0.415 -10.882 1.00 86.50 90 ILE A N 1
ATOM 700 C CA . ILE A 1 90 ? -7.761 1.842 -10.769 1.00 86.50 90 ILE A CA 1
ATOM 701 C C . ILE A 1 90 ? -6.582 2.556 -11.417 1.00 86.50 90 ILE A C 1
ATOM 703 O O . ILE A 1 90 ? -5.430 2.277 -11.070 1.00 86.50 90 ILE A O 1
ATOM 707 N N . SER A 1 91 ? -6.850 3.423 -12.391 1.00 85.12 91 SER A N 1
ATOM 708 C CA . SER A 1 91 ? -5.787 4.132 -13.102 1.00 85.12 91 SER A CA 1
ATOM 709 C C . SER A 1 91 ? -5.061 5.124 -12.187 1.00 85.12 91 SER A C 1
ATOM 711 O O . SER A 1 91 ? -5.602 5.575 -11.179 1.00 85.12 91 SER A O 1
ATOM 713 N N . GLY A 1 92 ? -3.827 5.490 -12.542 1.00 80.06 92 GLY A N 1
ATOM 714 C CA . GLY A 1 92 ? -3.092 6.517 -11.802 1.00 80.06 92 GLY A CA 1
ATOM 715 C C . GLY A 1 92 ? -3.825 7.862 -11.778 1.00 80.06 92 GLY A C 1
ATOM 716 O O . GLY A 1 92 ? -3.891 8.485 -10.724 1.00 80.06 92 GLY A O 1
ATOM 717 N N . GLU A 1 93 ? -4.449 8.249 -12.898 1.00 80.94 93 GLU A N 1
ATOM 718 C CA . GLU A 1 93 ? -5.259 9.472 -13.025 1.00 80.94 93 GLU A CA 1
ATOM 719 C C . GLU A 1 93 ? -6.427 9.495 -12.025 1.00 80.94 93 GLU A C 1
ATOM 721 O O . GLU A 1 93 ? -6.689 10.512 -11.386 1.00 80.94 93 GLU A O 1
ATOM 726 N N . GLU A 1 94 ? -7.091 8.354 -11.821 1.00 81.19 94 GLU A N 1
ATOM 727 C CA . GLU A 1 94 ? -8.168 8.219 -10.835 1.00 81.19 94 GLU A CA 1
ATOM 728 C C . GLU A 1 94 ? -7.678 8.302 -9.380 1.00 81.19 94 GLU A C 1
ATOM 730 O O . GLU A 1 94 ? -8.457 8.664 -8.498 1.00 81.19 94 GLU A O 1
ATOM 735 N N . LEU A 1 95 ? -6.403 7.995 -9.109 1.00 84.44 95 LEU A N 1
ATOM 736 C CA . LEU A 1 95 ? -5.812 8.095 -7.769 1.00 84.44 95 LEU A CA 1
ATOM 737 C C . LEU A 1 95 ? -5.284 9.498 -7.439 1.00 84.44 95 LEU A C 1
ATOM 739 O O . LEU A 1 95 ? -5.121 9.802 -6.258 1.00 84.44 95 LEU A O 1
ATOM 743 N N . GLU A 1 96 ? -5.050 10.370 -8.426 1.00 81.50 96 GLU A N 1
ATOM 744 C CA . GLU A 1 96 ? -4.435 11.689 -8.198 1.00 81.50 96 GLU A CA 1
ATOM 745 C C . GLU A 1 96 ? -5.261 12.575 -7.256 1.00 81.50 96 GLU A C 1
ATOM 747 O O . GLU A 1 96 ? -4.737 13.178 -6.316 1.00 81.50 96 GLU A O 1
ATOM 752 N N . GLN A 1 97 ? -6.571 12.670 -7.485 1.00 75.81 97 GLN A N 1
ATOM 753 C CA . GLN A 1 97 ? -7.445 13.485 -6.643 1.00 75.81 97 GLN A CA 1
ATOM 754 C C . GLN A 1 97 ? -7.586 12.900 -5.219 1.00 75.81 97 GLN A C 1
ATOM 756 O O . GLN A 1 97 ? -7.372 13.651 -4.261 1.00 75.81 97 GLN A O 1
ATOM 761 N N . PRO A 1 98 ? -7.866 11.591 -5.036 1.00 78.00 98 PRO A N 1
ATOM 762 C CA . PRO A 1 98 ? -7.816 10.942 -3.726 1.00 78.00 98 PRO A CA 1
ATOM 763 C C . PRO A 1 98 ? -6.493 11.147 -2.976 1.00 78.00 98 PRO A C 1
ATOM 765 O O . PRO A 1 98 ? -6.505 11.481 -1.789 1.00 78.00 98 PRO A O 1
ATOM 768 N N . LEU A 1 99 ? -5.355 11.010 -3.665 1.00 81.00 99 LEU A N 1
ATOM 769 C CA . LEU A 1 99 ? -4.027 11.226 -3.092 1.00 81.00 99 LEU A CA 1
ATOM 770 C C . LEU A 1 99 ? -3.881 12.651 -2.559 1.00 81.00 99 LEU A C 1
ATOM 772 O O . LEU A 1 99 ? -3.473 12.847 -1.417 1.00 81.00 99 LEU A O 1
ATOM 776 N N . ASN A 1 100 ? -4.247 13.649 -3.365 1.00 75.19 100 ASN A N 1
ATOM 777 C CA . ASN A 1 100 ? -4.162 15.054 -2.975 1.00 75.19 100 ASN A CA 1
ATOM 778 C C . ASN A 1 100 ? -4.967 15.352 -1.708 1.00 75.19 100 ASN A C 1
ATOM 780 O O . ASN A 1 100 ? -4.485 16.056 -0.819 1.00 75.19 100 ASN A O 1
ATOM 784 N N . TYR A 1 101 ? -6.166 14.781 -1.592 1.00 69.62 101 TYR A N 1
ATOM 785 C CA . TYR A 1 101 ? -6.971 14.912 -0.381 1.00 69.62 101 TYR A CA 1
ATOM 786 C C . TYR A 1 101 ? -6.330 14.222 0.824 1.00 69.62 101 TYR A C 1
ATOM 788 O O . TYR A 1 101 ? -6.283 14.809 1.903 1.00 69.62 101 TYR A O 1
ATOM 796 N N . ALA A 1 102 ? -5.797 13.011 0.657 1.00 73.75 102 ALA A N 1
ATOM 797 C CA . ALA A 1 102 ? -5.146 12.284 1.743 1.00 73.75 102 ALA A CA 1
ATOM 798 C C . ALA A 1 102 ? -3.880 12.998 2.253 1.00 73.75 102 ALA A C 1
ATOM 800 O O . ALA A 1 102 ? -3.677 13.123 3.463 1.00 73.75 102 ALA A O 1
ATOM 801 N N . LEU A 1 103 ? -3.051 13.513 1.342 1.00 74.44 103 LEU A N 1
ATOM 802 C CA . LEU A 1 103 ? -1.829 14.246 1.679 1.00 74.44 103 LEU A CA 1
ATOM 803 C C . LEU A 1 103 ? -2.116 15.579 2.364 1.00 74.44 103 LEU A C 1
ATOM 805 O O . LEU A 1 103 ? -1.411 15.941 3.306 1.00 74.44 103 LEU A O 1
ATOM 809 N N . GLU A 1 104 ? -3.148 16.300 1.924 1.00 70.19 104 GLU A N 1
ATOM 810 C CA . GLU A 1 104 ? -3.550 17.543 2.580 1.00 70.19 104 GLU A CA 1
ATOM 811 C C . GLU A 1 104 ? -4.042 17.275 4.005 1.00 70.19 104 GLU A C 1
ATOM 813 O O . GLU A 1 104 ? -3.598 17.940 4.942 1.00 70.19 104 GLU A O 1
ATOM 818 N N . THR A 1 105 ? -4.867 16.241 4.195 1.00 66.88 105 THR A N 1
ATOM 819 C CA . THR A 1 105 ? -5.296 15.795 5.527 1.00 66.88 105 THR A CA 1
ATOM 820 C C . THR A 1 105 ? -4.098 15.469 6.414 1.00 66.88 105 THR A C 1
ATOM 822 O O . THR A 1 105 ? -4.014 15.965 7.540 1.00 66.88 105 THR A O 1
ATOM 825 N N . ARG A 1 106 ? -3.126 14.702 5.904 1.00 72.88 106 ARG A N 1
ATOM 826 C CA . ARG A 1 106 ? -1.897 14.386 6.640 1.00 72.88 106 ARG A CA 1
ATOM 827 C C . ARG A 1 106 ? -1.129 15.639 7.045 1.00 72.88 106 ARG A C 1
ATOM 829 O O . ARG A 1 106 ? -0.820 15.802 8.221 1.00 72.88 106 ARG A O 1
ATOM 836 N N . ARG A 1 107 ? -0.886 16.554 6.104 1.00 69.06 107 ARG A N 1
ATOM 837 C CA . ARG A 1 107 ? -0.175 17.818 6.352 1.00 69.06 107 ARG A CA 1
ATOM 838 C C . ARG A 1 107 ? -0.849 18.640 7.448 1.00 69.06 107 ARG A C 1
ATOM 840 O O . ARG A 1 107 ? -0.180 19.249 8.281 1.00 69.06 107 ARG A O 1
ATOM 847 N N . MET A 1 108 ? -2.178 18.669 7.452 1.00 60.81 108 MET A N 1
ATOM 848 C CA . MET A 1 108 ? -2.941 19.377 8.472 1.00 60.81 108 MET A CA 1
ATOM 849 C C . MET A 1 108 ? -2.824 18.714 9.851 1.00 60.81 108 MET A C 1
ATOM 851 O O . MET A 1 108 ? -2.695 19.443 10.837 1.00 60.81 108 MET A O 1
ATOM 855 N N . MET A 1 109 ? -2.831 17.376 9.925 1.00 64.94 109 MET A N 1
ATOM 856 C CA . MET A 1 109 ? -2.576 16.632 11.169 1.00 64.94 109 MET A CA 1
ATOM 857 C C . MET A 1 109 ? -1.157 16.888 11.696 1.00 64.94 109 MET A C 1
ATOM 859 O O . MET A 1 109 ? -0.979 17.199 12.871 1.00 64.94 109 MET A O 1
ATOM 863 N N . GLU A 1 110 ? -0.150 16.812 10.824 1.00 66.62 110 GLU A N 1
ATOM 864 C CA . GLU A 1 110 ? 1.266 16.998 11.175 1.00 66.62 110 GLU A CA 1
ATOM 865 C C . GLU A 1 110 ? 1.562 18.410 11.691 1.00 66.62 110 GLU A C 1
ATOM 867 O O . GLU A 1 110 ? 2.277 18.579 12.677 1.00 66.62 110 GLU A O 1
ATOM 872 N N . ASN A 1 111 ? 0.966 19.434 11.076 1.00 66.31 111 ASN A N 1
ATOM 873 C CA . ASN A 1 111 ? 1.165 20.828 11.477 1.00 66.31 111 ASN A CA 1
ATOM 874 C C . ASN A 1 111 ? 0.357 21.229 12.723 1.00 66.31 111 ASN A C 1
ATOM 876 O O . ASN A 1 111 ? 0.303 22.415 13.054 1.00 66.31 111 ASN A O 1
ATOM 880 N N . GLY A 1 112 ? -0.350 20.289 13.366 1.00 54.97 112 GLY A N 1
ATOM 881 C CA . GLY A 1 112 ? -1.258 20.574 14.484 1.00 54.97 112 GLY A CA 1
ATOM 882 C C . GLY A 1 112 ? -2.387 21.541 14.113 1.00 54.97 112 GLY A C 1
ATOM 883 O O . GLY A 1 112 ? -3.057 22.098 14.980 1.00 54.97 112 GLY A O 1
ATOM 884 N N . THR A 1 113 ? -2.584 21.772 12.814 1.00 53.00 113 THR A N 1
ATOM 885 C CA . THR A 1 113 ? -3.639 22.630 12.292 1.00 53.00 113 THR A CA 1
ATOM 886 C C . THR A 1 113 ? -4.963 21.912 12.435 1.00 53.00 113 THR A C 1
ATOM 888 O O . THR A 1 113 ? -5.915 22.531 12.878 1.00 53.00 113 THR A O 1
ATOM 891 N N . LEU A 1 114 ? -5.002 20.620 12.107 1.00 52.59 114 LEU A N 1
ATOM 892 C CA . LEU A 1 114 ? -6.101 19.715 12.399 1.00 52.59 114 LEU A CA 1
ATOM 893 C C . LEU A 1 114 ? -5.755 18.949 13.675 1.00 52.59 114 LEU A C 1
ATOM 895 O O . LEU A 1 114 ? -4.842 18.126 13.682 1.00 52.59 114 LEU A O 1
ATOM 899 N N . THR A 1 115 ? -6.468 19.234 14.760 1.00 49.16 115 THR A N 1
ATOM 900 C CA . THR A 1 115 ? -6.307 18.533 16.041 1.00 49.16 115 THR A CA 1
ATOM 901 C C . THR A 1 115 ? -7.629 17.937 16.481 1.00 49.16 115 THR A C 1
ATOM 903 O O . THR A 1 115 ? -8.689 18.531 16.293 1.00 49.16 115 THR A O 1
ATOM 906 N N . THR A 1 116 ? -7.558 16.755 17.082 1.00 47.31 116 THR A N 1
ATOM 907 C CA . THR A 1 116 ? -8.701 16.092 17.707 1.00 47.31 116 THR A CA 1
ATOM 908 C C . THR A 1 116 ? -8.499 16.111 19.211 1.00 47.31 116 THR A C 1
ATOM 910 O O . THR A 1 116 ? -7.475 15.626 19.696 1.00 47.31 116 THR A O 1
ATOM 913 N N . PHE A 1 117 ? -9.463 16.627 19.964 1.00 49.69 117 PHE A N 1
ATOM 914 C CA . PHE A 1 117 ? -9.455 16.495 21.418 1.00 49.69 117 PHE A CA 1
ATOM 915 C C . PHE A 1 117 ? -10.829 16.090 21.937 1.00 49.69 117 PHE A C 1
ATOM 917 O O . PHE A 1 117 ? -11.862 16.453 21.378 1.00 49.69 117 PHE A O 1
ATOM 924 N N . LYS A 1 118 ? -10.817 15.305 23.012 1.00 47.78 118 LYS A N 1
ATOM 925 C CA . LYS A 1 118 ? -11.994 14.744 23.674 1.00 47.78 118 LYS A CA 1
ATOM 926 C C . LYS A 1 118 ? -12.117 15.369 25.059 1.00 47.78 118 LYS A C 1
ATOM 928 O O . LYS A 1 118 ? -11.124 15.430 25.781 1.00 47.78 118 LYS A O 1
ATOM 933 N N . ASN A 1 119 ? -13.314 15.796 25.442 1.00 57.03 119 ASN A N 1
ATOM 934 C CA . ASN A 1 119 ? -13.628 16.179 26.822 1.00 57.03 119 ASN A CA 1
ATOM 935 C C . ASN A 1 119 ? -14.909 15.457 27.291 1.00 57.03 119 ASN A C 1
ATOM 937 O O . ASN A 1 119 ? -15.269 14.437 26.717 1.00 57.03 119 ASN A O 1
ATOM 941 N N . GLU A 1 120 ? -15.568 15.947 28.343 1.00 44.22 120 GLU A N 1
ATOM 942 C CA . GLU A 1 120 ? -16.816 15.385 28.891 1.00 44.22 120 GLU A CA 1
ATOM 943 C C . GLU A 1 120 ? -18.070 15.738 28.077 1.00 44.22 120 GLU A C 1
ATOM 945 O O . GLU A 1 120 ? -19.120 15.137 28.284 1.00 44.22 120 GLU A O 1
ATOM 950 N N . THR A 1 121 ? -17.973 16.712 27.166 1.00 41.53 121 THR A N 1
ATOM 951 C CA . THR A 1 121 ? -19.075 17.255 26.359 1.00 41.53 121 THR A CA 1
ATOM 952 C C . THR A 1 121 ? -18.982 16.899 24.884 1.00 41.53 121 THR A C 1
ATOM 954 O O . THR A 1 121 ? -19.975 17.077 24.189 1.00 41.53 121 THR A O 1
ATOM 957 N N . GLY A 1 122 ? -17.847 16.394 24.396 1.00 40.28 122 GLY A N 1
ATOM 958 C CA . GLY A 1 122 ? -17.718 15.965 23.012 1.00 40.28 122 GLY A CA 1
ATOM 959 C C . GLY A 1 122 ? -16.319 15.581 22.544 1.00 40.28 122 GLY A C 1
ATOM 960 O O . GLY A 1 122 ? -15.349 15.606 23.308 1.00 40.28 122 GLY A O 1
ATOM 961 N N . ILE A 1 123 ? -16.215 15.285 21.247 1.00 41.22 123 ILE A N 1
ATOM 962 C CA . ILE A 1 123 ? -14.961 15.412 20.491 1.00 41.22 123 ILE A CA 1
ATOM 963 C C . ILE A 1 123 ? -15.041 16.689 19.679 1.00 41.22 123 ILE A C 1
ATOM 965 O O . ILE A 1 123 ? -16.067 16.999 19.074 1.00 41.22 123 ILE A O 1
ATOM 969 N N . TYR A 1 124 ? -13.922 17.380 19.596 1.00 45.31 124 TYR A N 1
ATOM 970 C CA . TYR A 1 124 ? -13.806 18.587 18.815 1.00 45.31 124 TYR A CA 1
ATOM 971 C C . TYR A 1 124 ? -12.687 18.411 17.809 1.00 45.31 124 TYR A C 1
ATOM 973 O O . TYR A 1 124 ? -11.574 18.002 18.156 1.00 45.31 124 TYR A O 1
ATOM 981 N N . VAL A 1 125 ? -13.007 18.733 16.562 1.00 46.16 125 VAL A N 1
ATOM 982 C CA . VAL A 1 125 ? -12.018 18.894 15.507 1.00 46.16 125 VAL A CA 1
ATOM 983 C C . VAL A 1 125 ? -11.701 20.377 15.448 1.00 46.16 125 VAL A C 1
ATOM 985 O O . VAL A 1 125 ? -12.508 21.191 14.983 1.00 46.16 125 VAL A O 1
ATOM 988 N N . ALA A 1 126 ? -10.533 20.751 15.957 1.00 44.78 126 ALA A N 1
ATOM 989 C CA . ALA A 1 126 ? -10.066 22.122 15.883 1.00 44.78 126 ALA A CA 1
ATOM 990 C C . ALA A 1 126 ? -9.190 22.326 14.649 1.00 44.78 126 ALA A C 1
ATOM 992 O O . ALA A 1 126 ? -8.224 21.595 14.432 1.00 44.78 126 ALA A O 1
ATOM 993 N N . TYR A 1 127 ? -9.536 23.359 13.882 1.00 43.41 127 TYR A N 1
ATOM 994 C CA . TYR A 1 127 ? -8.715 23.937 12.833 1.00 43.41 127 TYR A CA 1
ATOM 995 C C . TYR A 1 127 ? -8.062 25.218 13.365 1.00 43.41 127 TYR A C 1
ATOM 997 O O . TYR A 1 127 ? -8.768 26.165 13.718 1.00 43.41 127 TYR A O 1
ATOM 1005 N N . ASN A 1 128 ? -6.729 25.275 13.433 1.00 48.00 128 ASN A N 1
ATOM 1006 C CA . ASN A 1 128 ? -5.996 26.427 13.990 1.00 48.00 128 ASN A CA 1
ATOM 1007 C C . ASN A 1 128 ? -6.479 26.824 15.402 1.00 48.00 128 ASN A C 1
ATOM 1009 O O . ASN A 1 128 ? -6.703 28.000 15.693 1.00 48.00 128 ASN A O 1
ATOM 1013 N N . GLY A 1 129 ? -6.725 25.837 16.268 1.00 42.16 129 GLY A N 1
ATOM 1014 C CA . GLY A 1 129 ? -7.217 26.062 17.635 1.00 42.16 129 GLY A CA 1
ATOM 1015 C C . GLY A 1 129 ? -8.668 26.554 17.731 1.00 42.16 129 GLY A C 1
ATOM 1016 O O . GLY A 1 129 ? -9.202 26.658 18.831 1.00 42.16 129 GLY A O 1
ATOM 1017 N N . THR A 1 130 ? -9.332 26.818 16.603 1.00 43.91 130 THR A N 1
ATOM 1018 C CA . THR A 1 130 ? -10.768 27.096 16.556 1.00 43.91 130 THR A CA 1
ATOM 1019 C C . THR A 1 130 ? -11.494 25.799 16.279 1.00 43.91 130 THR A C 1
ATOM 1021 O O . THR A 1 130 ? -11.171 25.102 15.321 1.00 43.91 130 THR A O 1
ATOM 1024 N N . ILE A 1 131 ? -12.490 25.478 17.094 1.00 48.03 131 ILE A N 1
ATOM 1025 C CA . ILE A 1 131 ? -13.373 24.342 16.850 1.00 48.03 131 ILE A CA 1
ATOM 1026 C C . ILE A 1 131 ? -14.041 24.552 15.485 1.00 48.03 131 ILE A C 1
ATOM 1028 O O . ILE A 1 131 ? -14.863 25.450 15.312 1.00 48.03 131 ILE A O 1
ATOM 1032 N N . SER A 1 132 ? -13.612 23.766 14.501 1.00 42.47 132 SER A N 1
ATOM 1033 C CA . SER A 1 132 ? -14.156 23.780 13.142 1.00 42.47 132 SER A CA 1
ATOM 1034 C C . SER A 1 132 ? -15.376 22.882 13.029 1.00 42.47 132 SER A C 1
ATOM 1036 O O . SER A 1 132 ? -16.283 23.185 12.257 1.00 42.47 132 SER A O 1
ATOM 1038 N N . ASP A 1 133 ? -15.398 21.837 13.858 1.00 41.62 133 ASP A N 1
ATOM 1039 C CA . ASP A 1 133 ? -16.527 20.951 14.053 1.00 41.62 133 ASP A CA 1
ATOM 1040 C C . ASP A 1 133 ? -16.588 20.480 15.512 1.00 41.62 133 ASP A C 1
ATOM 1042 O O . ASP A 1 133 ? -15.554 20.320 16.174 1.00 41.62 133 ASP A O 1
ATOM 1046 N N . ALA A 1 134 ? -17.801 20.304 16.023 1.00 34.19 134 ALA A N 1
ATOM 1047 C CA . ALA A 1 134 ? -18.078 19.972 17.415 1.00 34.19 134 ALA A CA 1
ATOM 1048 C C . ALA A 1 134 ? -19.096 18.837 17.485 1.00 34.19 134 ALA A C 1
ATOM 1050 O O . ALA A 1 134 ? -20.266 19.027 17.158 1.00 34.19 134 ALA A O 1
ATOM 1051 N N . LEU A 1 135 ? -18.671 17.685 17.994 1.00 40.66 135 LEU A N 1
ATOM 1052 C CA . LEU A 1 135 ? -19.555 16.559 18.269 1.00 40.66 135 LEU A CA 1
ATOM 1053 C C . LEU A 1 135 ? -19.956 16.612 19.736 1.00 40.66 135 LEU A C 1
ATOM 1055 O O . LEU A 1 135 ? -19.221 16.134 20.592 1.00 40.66 135 LEU A O 1
ATOM 1059 N N . LEU A 1 136 ? -21.102 17.226 20.031 1.00 38.38 136 LEU A N 1
ATOM 1060 C CA . LEU A 1 136 ? -21.634 17.303 21.391 1.00 38.38 136 LEU A CA 1
ATOM 1061 C C . LEU A 1 136 ? -22.207 15.938 21.811 1.00 38.38 136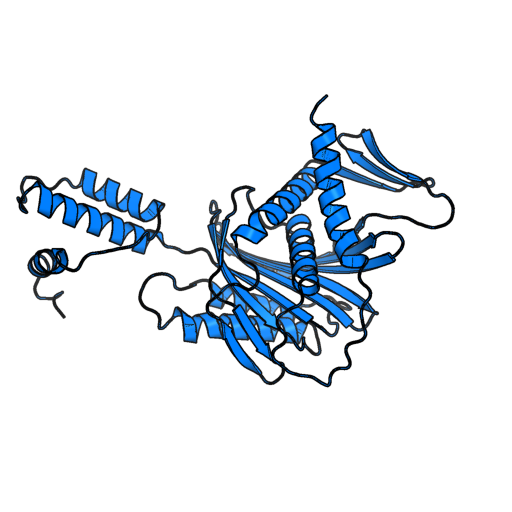 LEU A C 1
ATOM 1063 O O . LEU A 1 136 ? -22.983 15.344 21.062 1.00 38.38 136 LEU A O 1
ATOM 1067 N N . PHE A 1 137 ? -21.878 15.450 23.011 1.00 35.56 137 PHE A N 1
ATOM 1068 C CA . PHE A 1 137 ? -22.513 14.277 23.617 1.00 35.56 137 PHE A CA 1
ATOM 1069 C C . PHE A 1 137 ? -23.968 14.600 23.966 1.00 35.56 137 PHE A C 1
ATOM 1071 O O . PHE A 1 137 ? -24.321 14.897 25.104 1.00 35.56 137 PHE A O 1
ATOM 1078 N N . VAL A 1 138 ? -24.838 14.537 22.968 1.00 34.94 138 VAL A N 1
ATOM 1079 C CA . VAL A 1 138 ? -26.263 14.308 23.171 1.00 34.94 138 VAL A CA 1
ATOM 1080 C C . VAL A 1 138 ? -26.420 12.794 23.103 1.00 34.94 138 VAL A C 1
ATOM 1082 O O . VAL A 1 138 ? -25.933 12.187 22.154 1.00 34.94 138 VAL A O 1
ATOM 1085 N N . ASN A 1 139 ? -26.977 12.179 24.150 1.00 35.62 139 ASN A N 1
ATOM 1086 C CA . ASN A 1 139 ? -27.126 10.724 24.293 1.00 35.62 139 ASN A CA 1
ATOM 1087 C C . ASN A 1 139 ? -27.309 10.005 22.935 1.00 35.62 139 ASN A C 1
ATOM 1089 O O . ASN A 1 139 ? -28.292 10.254 22.242 1.00 35.62 139 ASN A O 1
ATOM 1093 N N . ASN A 1 140 ? -26.357 9.112 22.621 1.00 34.97 140 ASN A N 1
ATOM 1094 C CA . ASN A 1 140 ? -26.117 8.376 21.361 1.00 34.97 140 ASN A CA 1
ATOM 1095 C C . ASN A 1 140 ? -25.201 9.044 20.307 1.00 34.97 140 ASN A C 1
ATOM 1097 O O . ASN A 1 140 ? -25.610 9.383 19.204 1.00 34.97 140 ASN A O 1
ATOM 1101 N N . GLY A 1 141 ? -23.912 9.112 20.665 1.00 36.62 141 GLY A N 1
ATOM 1102 C CA . GLY A 1 141 ? -22.735 8.739 19.859 1.00 36.62 141 GLY A CA 1
ATOM 1103 C C . GLY A 1 141 ? -22.654 9.122 18.374 1.00 36.62 141 GLY A C 1
ATOM 1104 O O . GLY A 1 141 ? -23.153 8.402 17.515 1.00 36.62 141 GLY A O 1
ATOM 1105 N N . SER A 1 142 ? -21.834 10.127 18.057 1.00 35.38 142 SER A N 1
ATOM 1106 C CA . SER A 1 142 ? -21.215 10.295 16.731 1.00 35.38 142 SER A CA 1
ATOM 1107 C C . SER A 1 142 ? -19.732 10.683 16.890 1.00 35.38 142 SER A C 1
ATOM 1109 O O . SER A 1 142 ? -19.410 11.586 17.656 1.00 35.38 142 SER A O 1
ATOM 1111 N N . TRP A 1 143 ? -18.830 9.921 16.254 1.00 41.53 143 TRP A N 1
ATOM 1112 C CA . TRP A 1 143 ? -17.358 10.061 16.267 1.00 41.53 143 TRP A CA 1
ATOM 1113 C C . TRP A 1 143 ? -16.862 9.991 14.817 1.00 41.53 143 TRP A C 1
ATOM 1115 O O . TRP A 1 143 ? -16.802 8.888 14.295 1.00 41.53 143 TRP A O 1
ATOM 1125 N N . ASP A 1 144 ? -16.452 11.064 14.146 1.00 52.50 144 ASP A N 1
ATOM 1126 C CA . ASP A 1 144 ? -16.060 10.898 12.729 1.00 52.50 144 ASP A CA 1
ATOM 1127 C C . ASP A 1 144 ? -14.823 9.986 12.563 1.00 52.50 144 ASP A C 1
ATOM 1129 O O . ASP A 1 144 ? -14.796 9.135 11.673 1.00 52.50 144 ASP A O 1
ATOM 1133 N N . MET A 1 145 ? -13.832 10.083 13.465 1.00 56.94 145 MET A N 1
ATOM 1134 C CA . MET A 1 145 ? -12.685 9.165 13.526 1.00 56.94 145 MET A CA 1
ATOM 1135 C C . MET A 1 145 ? -11.974 9.189 14.897 1.00 56.94 145 MET A C 1
ATOM 1137 O O . MET A 1 145 ? -11.738 10.254 15.462 1.00 56.94 145 MET A O 1
ATOM 1141 N N . GLU A 1 146 ? -11.580 8.029 15.421 1.00 64.19 146 GLU A N 1
ATOM 1142 C CA . GLU A 1 146 ? -10.766 7.838 16.626 1.00 64.19 146 GLU A CA 1
ATOM 1143 C C . GLU A 1 146 ? -9.513 7.029 16.274 1.00 64.19 146 GLU A C 1
ATOM 1145 O O . GLU A 1 146 ? -9.596 5.963 15.664 1.00 64.19 146 GLU A O 1
ATOM 1150 N N . LEU A 1 147 ? -8.341 7.513 16.687 1.00 67.94 147 LEU A N 1
ATOM 1151 C CA . LEU A 1 147 ? -7.081 6.812 16.474 1.00 67.94 147 LEU A CA 1
ATOM 1152 C C . LEU A 1 147 ? -6.607 6.170 17.785 1.00 67.94 147 LEU A C 1
ATOM 1154 O O . LEU A 1 147 ? -6.257 6.874 18.733 1.00 67.94 147 LEU A O 1
ATOM 1158 N N . GLY A 1 148 ? -6.530 4.839 17.825 1.00 67.81 148 GLY A N 1
ATOM 1159 C CA . GLY A 1 148 ? -5.993 4.095 18.968 1.00 67.81 148 GLY A CA 1
ATOM 1160 C C . GLY A 1 148 ? -4.494 4.343 19.183 1.00 67.81 148 GLY A C 1
ATOM 1161 O O . GLY A 1 148 ? -3.854 4.980 18.342 1.00 67.81 148 GLY A O 1
ATOM 1162 N N . PRO A 1 149 ? -3.890 3.858 20.282 1.00 76.12 149 PRO A N 1
ATOM 1163 C CA . PRO A 1 149 ? -2.471 4.079 20.560 1.00 76.12 149 PRO A CA 1
ATOM 1164 C C . PRO A 1 149 ? -1.573 3.606 19.409 1.00 76.12 149 PRO A C 1
ATOM 1166 O O . PRO A 1 149 ? -1.840 2.576 18.791 1.00 76.12 149 PRO A O 1
ATOM 1169 N N . LEU A 1 150 ? -0.513 4.367 19.121 1.00 80.56 150 LEU A N 1
ATOM 1170 C CA . LEU A 1 150 ? 0.495 3.980 18.138 1.00 80.56 150 LEU A CA 1
ATOM 1171 C C . LEU A 1 150 ? 1.547 3.099 18.808 1.00 80.56 150 LEU A C 1
ATOM 1173 O O . LEU A 1 150 ? 2.332 3.568 19.633 1.00 80.56 150 LEU A O 1
ATOM 1177 N N . TYR A 1 151 ? 1.578 1.835 18.416 1.00 88.56 151 TYR A N 1
ATOM 1178 C CA . TYR A 1 151 ? 2.585 0.879 18.843 1.00 88.56 151 TYR A CA 1
ATOM 1179 C C . TYR A 1 151 ? 3.665 0.735 17.776 1.00 88.56 151 TYR A C 1
ATOM 1181 O O . TYR A 1 151 ? 3.438 1.017 16.598 1.00 88.56 151 TYR A O 1
ATOM 1189 N N . ASN A 1 152 ? 4.853 0.304 18.191 1.00 92.31 152 ASN A N 1
ATOM 1190 C CA . ASN A 1 152 ? 5.948 0.023 17.278 1.00 92.31 152 ASN A CA 1
ATOM 1191 C C . ASN A 1 152 ? 6.877 -1.067 17.818 1.00 92.31 152 ASN A C 1
ATOM 1193 O O . ASN A 1 152 ? 6.927 -1.317 19.022 1.00 92.31 152 ASN A O 1
ATOM 1197 N N . THR A 1 153 ? 7.606 -1.709 16.911 1.00 95.25 153 THR A N 1
ATOM 1198 C CA . THR A 1 153 ? 8.675 -2.656 17.227 1.00 95.25 153 THR A CA 1
ATOM 1199 C C . THR A 1 153 ? 9.791 -2.562 16.191 1.00 95.25 153 THR A C 1
ATOM 1201 O O . THR A 1 153 ? 9.538 -2.316 15.008 1.00 95.25 153 THR A O 1
ATOM 1204 N N . SER A 1 154 ? 11.032 -2.758 16.633 1.00 95.94 154 SER A N 1
ATOM 1205 C CA . SER A 1 154 ? 12.198 -2.860 15.757 1.00 95.94 154 SER A CA 1
ATOM 1206 C C . SER A 1 154 ? 12.475 -4.325 15.452 1.00 95.94 154 SER A C 1
ATOM 1208 O O . SER A 1 154 ? 12.650 -5.126 16.367 1.00 95.94 154 SER A O 1
ATOM 1210 N N . LEU A 1 155 ? 12.533 -4.679 14.166 1.00 95.25 155 LEU A N 1
ATOM 1211 C CA . LEU A 1 155 ? 12.979 -6.012 13.745 1.00 95.25 155 LEU A CA 1
ATOM 1212 C C . LEU A 1 155 ? 14.504 -6.089 13.645 1.00 95.25 155 LEU A C 1
ATOM 1214 O O . LEU A 1 155 ? 15.099 -7.149 13.816 1.00 95.25 155 LEU A O 1
ATOM 1218 N N . ASN A 1 156 ? 15.129 -4.965 13.299 1.00 94.31 156 ASN A N 1
ATOM 1219 C CA . ASN A 1 156 ? 16.571 -4.756 13.242 1.00 94.31 156 ASN A CA 1
ATOM 1220 C C . ASN A 1 156 ? 16.856 -3.248 13.144 1.00 94.31 156 ASN A C 1
ATOM 1222 O O . ASN A 1 156 ? 15.936 -2.442 12.998 1.00 94.31 156 ASN A O 1
ATOM 1226 N N . ASN A 1 157 ? 18.140 -2.878 13.122 1.00 91.00 157 ASN A N 1
ATOM 1227 C CA . ASN A 1 157 ? 18.601 -1.484 13.070 1.00 91.00 157 ASN A CA 1
ATOM 1228 C C . ASN A 1 157 ? 17.993 -0.647 11.930 1.00 91.00 157 ASN A C 1
ATOM 1230 O O . ASN A 1 157 ? 17.933 0.574 12.038 1.00 91.00 157 ASN A O 1
ATOM 1234 N N . ASN A 1 158 ? 17.534 -1.288 10.853 1.00 93.88 158 ASN A N 1
ATOM 1235 C CA . ASN A 1 158 ? 17.059 -0.614 9.653 1.00 93.88 158 ASN A CA 1
ATOM 1236 C C . ASN A 1 158 ? 15.579 -0.881 9.351 1.00 93.88 158 ASN A C 1
ATOM 1238 O O . ASN A 1 158 ? 15.086 -0.360 8.357 1.00 93.88 158 ASN A O 1
ATOM 1242 N N . THR A 1 159 ? 14.867 -1.686 10.147 1.00 96.44 159 THR A N 1
ATOM 1243 C CA . THR A 1 159 ? 13.485 -2.102 9.853 1.00 96.44 159 THR A CA 1
ATOM 1244 C C . THR A 1 159 ? 12.595 -1.954 11.081 1.00 96.44 159 THR A C 1
ATOM 1246 O O . THR A 1 159 ? 12.845 -2.577 12.114 1.00 96.44 159 THR A O 1
ATOM 1249 N N . MET A 1 160 ? 11.531 -1.167 10.939 1.00 96.06 160 MET A N 1
ATOM 1250 C CA . MET A 1 160 ? 10.538 -0.886 11.976 1.00 96.06 160 MET A CA 1
ATOM 1251 C C . MET A 1 160 ? 9.147 -1.302 11.509 1.00 96.06 160 MET A C 1
ATOM 1253 O O . MET A 1 160 ? 8.817 -1.148 10.333 1.00 96.06 160 MET A O 1
ATOM 1257 N N . ILE A 1 161 ? 8.322 -1.778 12.438 1.00 96.25 161 ILE A N 1
ATOM 1258 C CA . ILE A 1 161 ? 6.887 -1.980 12.233 1.00 96.25 161 ILE A CA 1
ATOM 1259 C C . ILE A 1 161 ? 6.130 -1.082 13.206 1.00 96.25 161 ILE A C 1
ATOM 1261 O O . ILE A 1 161 ? 6.474 -1.018 14.384 1.00 96.25 161 ILE A O 1
ATOM 1265 N N . TYR A 1 162 ? 5.089 -0.426 12.713 1.00 93.19 162 TYR A N 1
ATOM 1266 C CA . TYR A 1 162 ? 4.144 0.396 13.454 1.00 93.19 162 TYR A CA 1
ATOM 1267 C C . TYR A 1 162 ? 2.745 -0.178 13.284 1.00 93.19 162 TYR A C 1
ATOM 1269 O O . TYR A 1 162 ? 2.413 -0.683 12.213 1.00 93.19 162 TYR A O 1
ATOM 1277 N N . TRP A 1 163 ? 1.908 -0.090 14.310 1.00 93.75 163 TRP A N 1
ATOM 1278 C CA . TRP A 1 163 ? 0.507 -0.474 14.180 1.00 93.75 163 TRP A CA 1
ATOM 1279 C C . TRP A 1 163 ? -0.387 0.285 15.147 1.00 93.75 163 TRP A C 1
ATOM 1281 O O . TRP A 1 163 ? 0.052 0.734 16.209 1.00 93.75 163 TRP A O 1
ATOM 1291 N N . ARG A 1 164 ? -1.653 0.432 14.762 1.00 87.50 164 ARG A N 1
ATOM 1292 C CA . ARG A 1 164 ? -2.711 0.999 15.602 1.00 87.50 164 ARG A CA 1
ATOM 1293 C C . ARG A 1 164 ? -4.087 0.601 15.083 1.00 87.50 164 ARG A C 1
ATOM 1295 O O . ARG A 1 164 ? -4.244 0.289 13.903 1.00 87.50 164 ARG A O 1
ATOM 1302 N N . SER A 1 165 ? -5.088 0.707 15.948 1.00 85.00 165 SER A N 1
ATOM 1303 C CA . SER A 1 165 ? -6.486 0.681 15.532 1.00 85.00 165 SER A CA 1
ATOM 1304 C C . SER A 1 165 ? -6.954 2.076 15.117 1.00 85.00 165 SER A C 1
ATOM 1306 O O . SER A 1 165 ? -6.459 3.097 15.603 1.00 85.00 165 SER A O 1
ATOM 1308 N N . VAL A 1 166 ? -7.928 2.111 14.221 1.00 77.81 166 VAL A N 1
ATOM 1309 C CA . VAL A 1 166 ? -8.659 3.305 13.802 1.00 77.81 166 VAL A CA 1
ATOM 1310 C C . VAL A 1 166 ? -10.135 2.958 13.887 1.00 77.81 166 VAL A C 1
ATOM 1312 O O . VAL A 1 166 ? -10.543 1.902 13.423 1.00 77.81 166 VAL A O 1
ATOM 1315 N N . LYS A 1 167 ? -10.950 3.812 14.486 1.00 73.69 167 LYS A N 1
ATOM 1316 C CA . LYS A 1 167 ? -12.405 3.665 14.463 1.00 73.69 167 LYS A CA 1
ATOM 1317 C C . LYS A 1 167 ? -12.987 4.850 13.728 1.00 73.69 167 LYS A C 1
ATOM 1319 O O . LYS A 1 167 ? -12.498 5.956 13.903 1.00 73.69 167 LYS A O 1
ATOM 1324 N N . ALA A 1 168 ? -14.013 4.644 12.927 1.00 65.81 168 ALA A N 1
ATOM 1325 C CA . ALA A 1 168 ? -14.711 5.728 12.258 1.00 65.81 168 ALA A CA 1
ATOM 1326 C C . ALA A 1 168 ? -16.214 5.488 12.338 1.00 65.81 168 ALA A C 1
ATOM 1328 O O . ALA A 1 168 ? -16.667 4.359 12.162 1.00 65.81 168 ALA A O 1
ATOM 1329 N N . ASN A 1 169 ? -16.984 6.522 12.660 1.00 57.59 169 ASN A N 1
ATOM 1330 C CA . ASN A 1 169 ? -18.438 6.453 12.682 1.00 57.59 169 ASN A CA 1
ATOM 1331 C C . ASN A 1 169 ? -18.978 7.129 11.423 1.00 57.59 169 ASN A C 1
ATOM 1333 O O . ASN A 1 169 ? -18.847 8.339 11.259 1.00 57.59 169 ASN A O 1
ATOM 1337 N N . PHE A 1 170 ? -19.619 6.352 10.557 1.00 55.94 170 PHE A N 1
ATOM 1338 C CA . PHE A 1 170 ? -20.294 6.867 9.372 1.00 55.94 170 PHE A CA 1
ATOM 1339 C C . PHE A 1 170 ? -21.792 6.803 9.583 1.00 55.94 170 PHE A C 1
ATOM 1341 O O . PHE A 1 170 ? -22.374 5.722 9.621 1.00 55.94 170 PHE A O 1
ATOM 1348 N N . SER A 1 171 ? -22.422 7.967 9.741 1.00 51.06 171 SER A N 1
ATOM 1349 C CA . SER A 1 171 ? -23.883 8.076 9.842 1.00 51.06 171 SER A CA 1
ATOM 1350 C C . SER A 1 171 ? -24.508 7.157 10.911 1.00 51.06 171 SER A C 1
ATOM 1352 O O . SER A 1 171 ? -25.618 6.663 10.735 1.00 51.06 171 SER A O 1
ATOM 1354 N N . GLY A 1 172 ? -23.803 6.926 12.025 1.00 50.69 172 GLY A N 1
ATOM 1355 C CA . GLY A 1 172 ? -24.232 6.050 13.123 1.00 50.69 172 GLY A CA 1
ATOM 1356 C C . GLY A 1 172 ? -23.642 4.634 13.082 1.00 50.69 172 GLY A C 1
ATOM 1357 O O . GLY A 1 172 ? -23.789 3.895 14.055 1.00 50.69 172 GLY A O 1
ATOM 1358 N N . GLN A 1 173 ? -22.953 4.249 12.004 1.00 57.69 173 GLN A N 1
ATOM 1359 C CA . GLN A 1 173 ? -22.277 2.961 11.877 1.00 57.69 173 GLN A CA 1
ATOM 1360 C C . GLN A 1 173 ? -20.804 3.072 12.274 1.00 57.69 173 GLN A C 1
ATOM 1362 O O . GLN A 1 173 ? -20.011 3.722 11.597 1.00 57.69 173 GLN A O 1
ATOM 1367 N N . LEU A 1 174 ? -20.424 2.383 13.350 1.00 70.44 174 LEU A N 1
ATOM 1368 C CA . LEU A 1 174 ? -19.028 2.260 13.757 1.00 70.44 174 LEU A CA 1
ATOM 1369 C C . LEU A 1 174 ? -18.313 1.218 12.889 1.00 70.44 174 LEU A C 1
ATOM 1371 O O . LEU A 1 174 ? -18.698 0.050 12.875 1.00 70.44 174 LEU A O 1
ATOM 1375 N N . ILE A 1 175 ? -17.253 1.640 12.210 1.00 76.88 175 ILE A N 1
ATOM 1376 C CA . ILE A 1 175 ? -16.342 0.784 11.455 1.00 76.88 175 ILE A CA 1
ATOM 1377 C C . ILE A 1 175 ? -14.980 0.817 12.139 1.00 76.88 175 ILE A C 1
ATOM 1379 O O . ILE A 1 175 ? -14.458 1.885 12.463 1.00 76.88 175 ILE A O 1
ATOM 1383 N N . GLU A 1 176 ? -14.404 -0.357 12.377 1.00 84.88 176 GLU A N 1
ATOM 1384 C CA . GLU A 1 176 ? -13.056 -0.490 12.918 1.00 84.88 176 GLU A CA 1
ATOM 1385 C C . GLU A 1 176 ? -12.081 -0.868 11.805 1.00 84.88 176 GLU A C 1
ATOM 1387 O O . GLU A 1 176 ? -12.364 -1.724 10.971 1.00 84.88 176 GLU A O 1
ATOM 1392 N N . TYR A 1 177 ? -10.901 -0.269 11.833 1.00 87.62 177 TYR A N 1
ATOM 1393 C CA . TYR A 1 177 ? -9.791 -0.577 10.953 1.00 87.62 177 TYR A CA 1
ATOM 1394 C C . TYR A 1 177 ? -8.533 -0.854 11.768 1.00 87.62 177 TYR A C 1
ATOM 1396 O O . TYR A 1 177 ? -8.321 -0.302 12.849 1.00 87.62 177 TYR A O 1
ATOM 1404 N N . ASN A 1 178 ? -7.660 -1.669 11.200 1.00 94.44 178 ASN A N 1
ATOM 1405 C CA . ASN A 1 178 ? -6.333 -1.950 11.710 1.00 94.44 178 ASN A CA 1
ATOM 1406 C C . ASN A 1 178 ? -5.306 -1.437 10.701 1.00 94.44 178 ASN A C 1
ATOM 1408 O O . ASN A 1 178 ? -5.292 -1.882 9.554 1.00 94.44 178 ASN A O 1
ATOM 1412 N N . LEU A 1 179 ? -4.450 -0.516 11.139 1.00 91.38 179 LEU A N 1
ATOM 1413 C CA . LEU A 1 179 ? -3.314 -0.018 10.371 1.00 91.38 179 LEU A CA 1
ATOM 1414 C C . LEU A 1 179 ? -2.052 -0.765 10.802 1.00 91.38 179 LEU A C 1
ATOM 1416 O O . LEU A 1 179 ? -1.741 -0.808 11.994 1.00 91.38 179 LEU A O 1
ATOM 1420 N N . ILE A 1 180 ? -1.302 -1.290 9.835 1.00 96.75 180 ILE A N 1
ATOM 1421 C CA . ILE A 1 180 ? 0.060 -1.800 10.019 1.00 96.75 180 ILE A CA 1
ATOM 1422 C C . ILE A 1 180 ? 0.961 -1.106 9.004 1.00 96.75 180 ILE A C 1
ATOM 1424 O O . ILE A 1 180 ? 0.637 -1.062 7.822 1.00 96.75 180 ILE A O 1
ATOM 1428 N N . GLN A 1 181 ? 2.103 -0.590 9.444 1.00 95.81 181 GLN A N 1
ATOM 1429 C CA . GLN A 1 181 ? 3.107 -0.008 8.567 1.00 95.81 181 GLN A CA 1
ATOM 1430 C C . GLN A 1 181 ? 4.478 -0.625 8.839 1.00 95.81 181 GLN A C 1
ATOM 1432 O O . GLN A 1 181 ? 4.979 -0.538 9.955 1.00 95.81 181 GLN A O 1
ATOM 1437 N N . LEU A 1 182 ? 5.115 -1.194 7.819 1.00 97.38 182 LEU A N 1
ATOM 1438 C CA . LEU A 1 182 ? 6.531 -1.552 7.842 1.00 97.38 182 LEU A CA 1
ATOM 1439 C C . LEU A 1 182 ? 7.339 -0.488 7.101 1.00 97.38 182 LEU A C 1
ATOM 1441 O O . LEU A 1 182 ? 6.984 -0.083 5.995 1.00 97.38 182 LEU A O 1
ATOM 1445 N N . ILE A 1 183 ? 8.452 -0.076 7.701 1.00 96.31 183 ILE A N 1
ATOM 1446 C CA . ILE A 1 183 ? 9.430 0.827 7.096 1.00 96.31 183 ILE A CA 1
ATOM 1447 C C . ILE A 1 183 ? 10.794 0.155 7.152 1.00 96.31 183 ILE A C 1
ATOM 1449 O O . ILE A 1 183 ? 11.279 -0.173 8.236 1.00 96.31 183 ILE A O 1
ATOM 1453 N N . ALA A 1 184 ? 11.431 -0.011 5.998 1.00 96.31 184 ALA A N 1
ATOM 1454 C CA . ALA A 1 184 ? 12.792 -0.513 5.903 1.00 96.31 184 ALA A CA 1
ATOM 1455 C C . ALA A 1 184 ? 13.712 0.489 5.206 1.00 96.31 184 ALA A C 1
ATOM 1457 O O . ALA A 1 184 ? 13.487 0.866 4.057 1.00 96.31 184 ALA A O 1
ATOM 1458 N N . ASN A 1 185 ? 14.776 0.894 5.892 1.00 92.75 185 ASN A N 1
ATOM 1459 C CA . ASN A 1 185 ? 15.825 1.747 5.352 1.00 92.75 185 ASN A CA 1
ATOM 1460 C C . ASN A 1 185 ? 16.848 0.878 4.608 1.00 92.75 185 ASN A C 1
ATOM 1462 O O . ASN A 1 185 ? 17.585 0.105 5.221 1.00 92.75 185 ASN A O 1
ATOM 1466 N N . ILE A 1 186 ? 16.884 0.997 3.281 1.00 89.94 186 ILE A N 1
ATOM 1467 C CA . ILE A 1 186 ? 17.837 0.266 2.433 1.00 89.94 186 ILE A CA 1
ATOM 1468 C C . ILE A 1 186 ? 19.147 1.047 2.343 1.00 89.94 186 ILE A C 1
ATOM 1470 O O . ILE A 1 186 ? 20.230 0.479 2.461 1.00 89.94 186 ILE A O 1
ATOM 1474 N N . SER A 1 187 ? 19.037 2.362 2.168 1.00 86.69 187 SER A N 1
ATOM 1475 C CA . SER A 1 187 ? 20.131 3.329 2.246 1.00 86.69 187 SER A CA 1
ATOM 1476 C C . SER A 1 187 ? 19.578 4.716 2.582 1.00 86.69 187 SER A C 1
ATOM 1478 O O . SER A 1 187 ? 18.366 4.896 2.705 1.00 86.69 187 SER A O 1
ATOM 1480 N N . ASP A 1 188 ? 20.447 5.721 2.681 1.00 79.69 188 ASP A N 1
ATOM 1481 C CA . ASP A 1 188 ? 20.042 7.109 2.954 1.00 79.69 188 ASP A CA 1
ATOM 1482 C C . ASP A 1 188 ? 19.080 7.686 1.905 1.00 79.69 188 ASP A C 1
ATOM 1484 O O . ASP A 1 188 ? 18.356 8.650 2.164 1.00 79.69 188 ASP A O 1
ATOM 1488 N N . THR A 1 189 ? 19.073 7.105 0.705 1.00 83.56 189 THR A N 1
ATOM 1489 C CA . THR A 1 189 ? 18.253 7.555 -0.420 1.00 83.56 189 THR A CA 1
ATOM 1490 C C . THR A 1 189 ? 17.122 6.597 -0.773 1.00 83.56 189 THR A C 1
ATOM 1492 O O . THR A 1 189 ? 16.244 6.993 -1.531 1.00 83.56 189 THR A O 1
ATOM 1495 N N . HIS A 1 190 ? 17.101 5.379 -0.222 1.00 87.69 190 HIS A N 1
ATOM 1496 C CA . HIS A 1 190 ? 16.155 4.331 -0.607 1.00 87.69 190 HIS A CA 1
ATOM 1497 C C . HIS A 1 190 ? 15.482 3.690 0.601 1.00 87.69 190 HIS A C 1
AT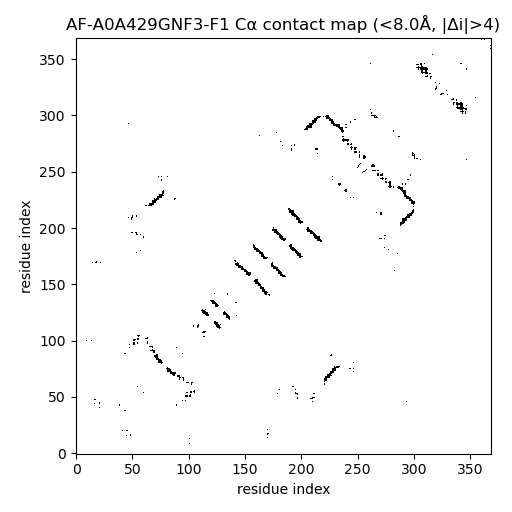OM 1499 O O . HIS A 1 190 ? 16.149 3.258 1.547 1.00 87.69 190 HIS A O 1
ATOM 1505 N N . LYS A 1 191 ? 14.157 3.563 0.541 1.00 92.62 191 LYS A N 1
ATOM 1506 C CA . LYS A 1 191 ? 13.358 2.939 1.598 1.00 92.62 191 LYS A CA 1
ATOM 1507 C C . LYS A 1 191 ? 12.249 2.080 1.012 1.00 92.62 191 LYS A C 1
ATOM 1509 O O . LYS A 1 191 ? 11.746 2.376 -0.062 1.00 92.62 191 LYS A O 1
ATOM 1514 N N . VAL A 1 192 ? 11.833 1.054 1.743 1.00 94.88 192 VAL A N 1
ATOM 1515 C CA . VAL A 1 192 ? 10.604 0.307 1.459 1.00 94.88 192 VAL A CA 1
ATOM 1516 C C . VAL A 1 192 ? 9.564 0.681 2.502 1.00 94.88 192 VAL A C 1
ATOM 1518 O O . VAL A 1 192 ? 9.831 0.587 3.700 1.00 94.88 192 VAL A O 1
ATOM 1521 N N . TYR A 1 193 ? 8.389 1.088 2.036 1.00 95.31 193 TYR A N 1
ATOM 1522 C CA . TYR A 1 193 ? 7.206 1.334 2.847 1.00 95.31 193 TYR A CA 1
ATOM 1523 C C . TYR A 1 193 ? 6.148 0.298 2.485 1.00 95.31 193 TYR A C 1
ATOM 1525 O O . TYR A 1 193 ? 5.817 0.142 1.316 1.00 95.31 193 TYR A O 1
ATOM 1533 N N . ILE A 1 194 ? 5.608 -0.402 3.476 1.00 97.75 194 ILE A N 1
ATOM 1534 C CA . ILE A 1 194 ? 4.438 -1.266 3.300 1.00 97.75 194 ILE A CA 1
ATOM 1535 C C . ILE A 1 194 ? 3.394 -0.780 4.287 1.00 97.75 194 ILE A C 1
ATOM 1537 O O . ILE A 1 194 ? 3.581 -0.937 5.489 1.00 97.75 194 ILE A O 1
ATOM 1541 N N . THR A 1 195 ? 2.328 -0.162 3.793 1.00 96.31 195 THR A N 1
ATOM 1542 C CA . THR A 1 195 ? 1.235 0.372 4.610 1.00 96.31 195 THR A CA 1
ATOM 1543 C C . THR A 1 195 ? -0.026 -0.419 4.319 1.00 96.31 195 THR A C 1
ATOM 1545 O O . THR A 1 195 ? -0.497 -0.415 3.188 1.00 96.31 195 THR A O 1
ATOM 1548 N N . THR A 1 196 ? -0.590 -1.063 5.333 1.00 98.00 196 THR A N 1
ATOM 1549 C CA . THR A 1 196 ? -1.799 -1.877 5.219 1.00 98.00 196 THR A CA 1
ATOM 1550 C C . THR A 1 196 ? -2.909 -1.325 6.093 1.00 98.00 196 THR A C 1
ATOM 1552 O O . THR A 1 196 ? -2.700 -1.128 7.289 1.00 98.00 196 THR A O 1
ATOM 1555 N N . ILE A 1 197 ? -4.098 -1.150 5.518 1.00 95.12 197 ILE A N 1
ATOM 1556 C CA . ILE A 1 197 ? -5.345 -0.891 6.240 1.00 95.12 197 ILE A CA 1
ATOM 1557 C C . ILE A 1 197 ? -6.261 -2.100 6.051 1.00 95.12 197 ILE A C 1
ATOM 1559 O O . ILE A 1 197 ? -6.643 -2.425 4.927 1.00 95.12 197 ILE A O 1
ATOM 1563 N N . GLY A 1 198 ? -6.626 -2.753 7.152 1.00 95.56 198 GLY A N 1
ATOM 1564 C CA . GLY A 1 198 ? -7.647 -3.798 7.179 1.00 95.56 198 GLY A CA 1
ATOM 1565 C C . GLY A 1 198 ? -8.923 -3.296 7.838 1.00 95.56 198 GLY A C 1
ATOM 1566 O O . GLY A 1 198 ? -8.889 -2.908 9.000 1.00 95.56 198 GLY A O 1
ATOM 1567 N N . GLU A 1 199 ? -10.043 -3.323 7.129 1.00 92.88 199 GLU A N 1
ATOM 1568 C CA . GLU A 1 199 ? -11.372 -3.051 7.674 1.00 92.88 199 GLU A CA 1
ATOM 1569 C C . GLU A 1 199 ? -11.888 -4.284 8.416 1.00 92.88 199 GLU A C 1
ATOM 1571 O O . GLU A 1 199 ? -12.125 -5.328 7.806 1.00 92.88 199 GLU A O 1
ATOM 1576 N N . LYS A 1 200 ? -12.035 -4.198 9.739 1.00 91.31 200 LYS A N 1
ATOM 1577 C CA . LYS A 1 200 ? -12.526 -5.310 10.555 1.00 91.31 200 LYS A CA 1
ATOM 1578 C C . LYS A 1 200 ? -14.008 -5.539 10.277 1.00 91.31 200 LYS A C 1
ATOM 1580 O O . LYS A 1 200 ? -14.830 -4.645 10.456 1.00 91.31 200 LYS A O 1
ATOM 1585 N N . LEU A 1 201 ? -14.346 -6.780 9.939 1.00 90.50 201 LEU A N 1
ATOM 1586 C CA . LEU A 1 201 ? -15.728 -7.253 9.936 1.00 90.50 201 LEU A CA 1
ATOM 1587 C C . LEU A 1 201 ? -16.141 -7.733 11.334 1.00 90.50 201 LEU A C 1
ATOM 1589 O O . LEU A 1 201 ? -17.265 -7.517 11.774 1.00 90.50 201 LEU A O 1
ATOM 1593 N N . ASN A 1 202 ? -15.226 -8.418 12.019 1.00 89.69 202 ASN A N 1
ATOM 1594 C CA . ASN A 1 202 ? -15.366 -8.919 13.384 1.00 89.69 202 ASN A CA 1
ATOM 1595 C C . ASN A 1 202 ? -13.967 -9.214 13.961 1.00 89.69 202 ASN A C 1
ATOM 1597 O O . ASN A 1 202 ? -12.951 -8.904 13.341 1.00 89.69 202 ASN A O 1
ATOM 1601 N N . ASP A 1 203 ? -13.896 -9.847 15.131 1.00 91.19 203 ASP A N 1
ATOM 1602 C CA . ASP A 1 203 ? -12.621 -10.162 15.795 1.00 91.19 203 ASP A CA 1
ATOM 1603 C C . ASP A 1 203 ? -11.833 -11.318 15.158 1.00 91.19 203 ASP A C 1
ATOM 1605 O O . ASP A 1 203 ? -10.758 -11.668 15.633 1.00 91.19 203 ASP A O 1
ATOM 1609 N N . THR A 1 204 ? -12.344 -11.908 14.076 1.00 94.12 204 THR A N 1
ATOM 1610 C CA . THR A 1 204 ? -11.712 -13.036 13.369 1.00 94.12 204 THR A CA 1
ATOM 1611 C C . THR A 1 204 ? -11.431 -12.752 11.895 1.00 94.12 204 THR A C 1
ATOM 1613 O O . THR A 1 204 ? -10.743 -13.536 11.243 1.00 94.12 204 THR A O 1
ATOM 1616 N N . SER A 1 205 ? -11.947 -11.647 11.345 1.00 96.00 205 SER A N 1
ATOM 1617 C CA . SER A 1 205 ? -11.864 -11.375 9.911 1.00 96.00 205 SER A CA 1
ATOM 1618 C C . SER A 1 205 ? -11.910 -9.893 9.552 1.00 96.00 205 SER A C 1
ATOM 1620 O O . SER A 1 205 ? -12.589 -9.084 10.192 1.00 96.00 205 SER A O 1
ATOM 1622 N N . TYR A 1 206 ? -11.224 -9.576 8.461 1.00 97.12 206 TYR A N 1
ATOM 1623 C CA . TYR A 1 206 ? -11.330 -8.340 7.711 1.00 97.12 206 TYR A CA 1
ATOM 1624 C C . TYR A 1 206 ? -12.295 -8.514 6.535 1.00 97.12 206 TYR A C 1
ATOM 1626 O O . TYR A 1 206 ? -12.205 -9.501 5.799 1.00 97.12 206 TYR A O 1
ATOM 1634 N N . SER A 1 207 ? -13.185 -7.542 6.324 1.00 93.44 207 SER A N 1
ATOM 1635 C CA . SER A 1 207 ? -14.009 -7.458 5.110 1.00 93.44 207 SER A CA 1
ATOM 1636 C C . SER A 1 207 ? -13.143 -7.093 3.901 1.00 93.44 207 SER A C 1
ATOM 1638 O O . SER A 1 207 ? -13.219 -7.750 2.864 1.00 93.44 207 SER A O 1
ATOM 1640 N N . TYR A 1 208 ? -12.269 -6.099 4.070 1.00 94.44 208 TYR A N 1
ATOM 1641 C CA . TYR A 1 208 ? -11.342 -5.608 3.055 1.00 94.44 208 TYR A CA 1
ATOM 1642 C C . TYR A 1 208 ? -9.961 -5.381 3.661 1.00 94.44 208 TYR A C 1
ATOM 1644 O O . TYR A 1 208 ? -9.838 -4.833 4.755 1.00 94.44 208 TYR A O 1
ATOM 1652 N N . VAL A 1 209 ? -8.919 -5.745 2.921 1.00 97.75 209 VAL A N 1
ATOM 1653 C CA . VAL A 1 209 ? -7.539 -5.356 3.210 1.00 97.75 209 VAL A CA 1
ATOM 1654 C C . VAL A 1 209 ? -6.969 -4.641 1.998 1.00 97.75 209 VAL A C 1
ATOM 1656 O O . VAL A 1 209 ? -7.033 -5.158 0.885 1.00 97.75 209 VAL A O 1
ATOM 1659 N N . TYR A 1 210 ? -6.407 -3.459 2.230 1.00 97.62 210 TYR A N 1
ATOM 1660 C CA . TYR A 1 210 ? -5.643 -2.704 1.247 1.00 97.62 210 TYR A CA 1
ATOM 1661 C C . TYR A 1 210 ? -4.193 -2.554 1.708 1.00 97.62 210 TYR A C 1
ATOM 1663 O O . TYR A 1 210 ? -3.964 -2.164 2.853 1.00 97.62 210 TYR A O 1
ATOM 1671 N N . THR A 1 211 ? -3.228 -2.792 0.819 1.00 98.38 211 THR A N 1
ATOM 1672 C CA . THR A 1 211 ? -1.797 -2.573 1.065 1.00 98.38 211 THR A CA 1
ATOM 1673 C C . THR A 1 211 ? -1.166 -1.693 -0.008 1.00 98.38 211 THR A C 1
ATOM 1675 O O . THR A 1 211 ? -1.133 -2.057 -1.176 1.00 98.38 211 THR A O 1
ATOM 1678 N N . GLU A 1 212 ? -0.562 -0.577 0.384 1.00 96.19 212 GLU A N 1
ATOM 1679 C CA . GLU A 1 212 ? 0.390 0.148 -0.460 1.00 96.19 212 GLU A CA 1
ATOM 1680 C C . GLU A 1 212 ? 1.805 -0.346 -0.149 1.00 96.19 212 GLU A C 1
ATOM 1682 O O . GLU A 1 212 ? 2.314 -0.131 0.954 1.00 96.19 212 GLU A O 1
ATOM 1687 N N . ALA A 1 213 ? 2.440 -1.021 -1.106 1.00 96.88 213 ALA A N 1
ATOM 1688 C CA . ALA A 1 213 ? 3.811 -1.501 -0.994 1.00 96.88 213 ALA A CA 1
ATOM 1689 C C . ALA A 1 213 ? 4.705 -0.722 -1.963 1.00 96.88 213 ALA A C 1
ATOM 1691 O O . ALA A 1 213 ? 4.726 -0.978 -3.164 1.00 96.88 213 ALA A O 1
ATOM 1692 N N . MET A 1 214 ? 5.444 0.244 -1.430 1.00 93.31 214 MET A N 1
ATOM 1693 C CA . MET A 1 214 ? 6.173 1.234 -2.207 1.00 93.31 214 MET A CA 1
ATOM 1694 C C . MET A 1 214 ? 7.672 1.169 -1.942 1.00 93.31 214 MET A C 1
ATOM 1696 O O . MET A 1 214 ? 8.131 1.233 -0.798 1.00 93.31 214 MET A O 1
ATOM 1700 N N . TYR A 1 215 ? 8.450 1.142 -3.018 1.00 91.25 215 TYR A N 1
ATOM 1701 C CA . TYR A 1 215 ? 9.867 1.460 -2.975 1.00 91.25 215 TYR A CA 1
ATOM 1702 C C . TYR A 1 215 ? 10.066 2.960 -3.193 1.00 91.25 215 TYR A C 1
ATOM 1704 O O . TYR A 1 215 ? 9.882 3.502 -4.282 1.00 91.25 215 TYR A O 1
ATOM 1712 N N . TRP A 1 216 ? 10.434 3.649 -2.122 1.00 89.38 216 TRP A N 1
ATOM 1713 C CA . TRP A 1 216 ? 10.668 5.080 -2.119 1.00 89.38 216 TRP A CA 1
ATOM 1714 C C . TRP A 1 216 ? 12.114 5.405 -2.486 1.00 89.38 216 TRP A C 1
ATOM 1716 O O . TRP A 1 216 ? 13.051 4.893 -1.864 1.00 89.38 216 TRP A O 1
ATOM 1726 N N . PHE A 1 217 ? 12.284 6.330 -3.430 1.00 84.06 217 PHE A N 1
ATOM 1727 C CA . PHE A 1 217 ? 13.565 6.956 -3.734 1.00 84.06 217 PHE A CA 1
ATOM 1728 C C . PHE A 1 217 ? 13.501 8.454 -3.441 1.00 84.06 217 PHE A C 1
ATOM 1730 O O . PHE A 1 217 ? 12.551 9.143 -3.825 1.00 84.06 217 PHE A O 1
ATOM 1737 N N . LYS A 1 218 ? 14.526 8.955 -2.753 1.00 79.50 218 LYS A N 1
ATOM 1738 C CA . LYS A 1 218 ? 14.618 10.350 -2.334 1.00 79.50 218 LYS A CA 1
ATOM 1739 C C . LYS A 1 218 ? 14.464 11.307 -3.524 1.00 79.50 218 LYS A C 1
ATOM 1741 O O . LYS A 1 218 ? 15.051 11.100 -4.585 1.00 79.50 218 LYS A O 1
ATOM 1746 N N . ASP A 1 219 ? 13.681 12.363 -3.312 1.00 75.19 219 ASP A N 1
ATOM 1747 C CA . ASP A 1 219 ? 13.420 13.453 -4.264 1.00 75.19 219 ASP A CA 1
ATOM 1748 C C . ASP A 1 219 ? 12.713 13.025 -5.565 1.00 75.19 219 ASP A C 1
ATOM 1750 O O . ASP A 1 219 ? 12.778 13.724 -6.580 1.00 75.19 219 ASP A O 1
ATOM 1754 N N . LYS A 1 220 ? 12.008 11.886 -5.550 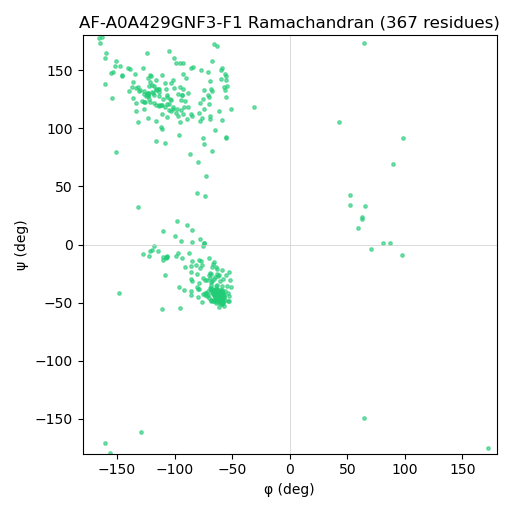1.00 75.94 220 LYS A N 1
ATOM 1755 C CA . LYS A 1 220 ? 11.166 11.434 -6.663 1.00 75.94 220 LYS A CA 1
ATOM 1756 C C . LYS A 1 220 ? 9.689 11.493 -6.329 1.00 75.94 220 LYS A C 1
ATOM 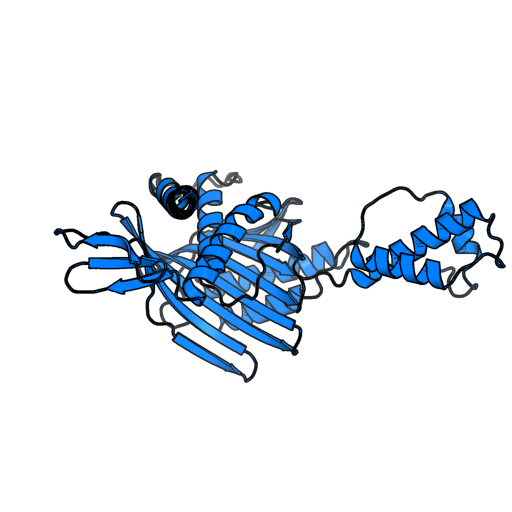1758 O O . LYS A 1 220 ? 9.273 11.263 -5.200 1.00 75.94 220 LYS A O 1
ATOM 1763 N N . ASN A 1 221 ? 8.910 11.806 -7.356 1.00 76.44 221 ASN A N 1
ATOM 1764 C CA . ASN A 1 221 ? 7.466 11.967 -7.274 1.00 76.44 221 ASN A CA 1
ATOM 1765 C C . ASN A 1 221 ? 6.707 11.131 -8.314 1.00 76.44 221 ASN A C 1
ATOM 1767 O O . ASN A 1 221 ? 5.494 11.072 -8.241 1.00 76.44 221 ASN A O 1
ATOM 1771 N N . THR A 1 222 ? 7.367 10.489 -9.280 1.00 79.69 222 THR A N 1
ATOM 1772 C CA . THR A 1 222 ? 6.681 9.587 -10.221 1.00 79.69 222 THR A CA 1
ATOM 1773 C C . THR A 1 222 ? 6.948 8.144 -9.828 1.0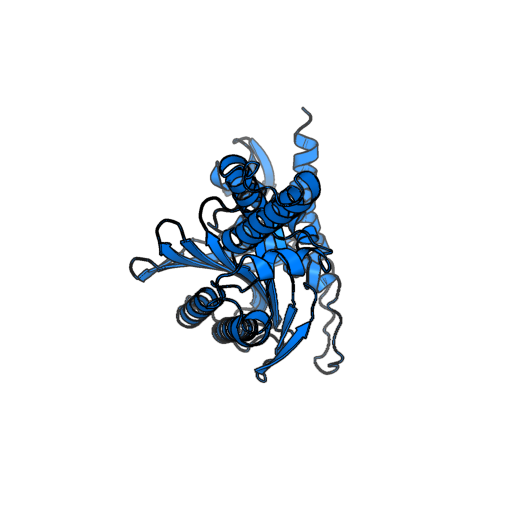0 79.69 222 THR A C 1
ATOM 1775 O O . THR A 1 222 ? 8.108 7.741 -9.721 1.00 79.69 222 THR A O 1
ATOM 1778 N N . PHE A 1 223 ? 5.875 7.390 -9.625 1.00 82.06 223 PHE A N 1
ATOM 1779 C CA . PHE A 1 223 ? 5.885 6.004 -9.187 1.00 82.06 223 PHE A CA 1
ATOM 1780 C C . PHE A 1 223 ? 5.226 5.129 -10.241 1.00 82.06 223 PHE A C 1
ATOM 1782 O O . PHE A 1 223 ? 4.194 5.477 -10.801 1.00 82.06 223 PHE A O 1
ATOM 1789 N N . PHE A 1 224 ? 5.834 3.988 -10.504 1.00 86.56 224 PHE A N 1
ATOM 1790 C CA . PHE A 1 224 ? 5.426 3.051 -11.536 1.00 86.56 224 PHE A CA 1
ATOM 1791 C C . PHE A 1 224 ? 4.965 1.780 -10.860 1.00 86.56 224 PHE A C 1
ATOM 1793 O O . PHE A 1 224 ? 5.636 1.325 -9.938 1.00 86.56 224 PHE A O 1
ATOM 1800 N N . GLY A 1 225 ? 3.834 1.213 -11.251 1.00 90.56 225 GLY A N 1
ATOM 1801 C CA . GLY A 1 225 ? 3.284 0.146 -10.435 1.00 90.56 225 GLY A CA 1
ATOM 1802 C C . GLY A 1 225 ? 2.247 -0.730 -11.084 1.00 90.56 225 GLY A C 1
ATOM 1803 O O . GLY A 1 225 ? 1.831 -0.531 -12.223 1.00 90.56 225 GLY A O 1
ATOM 1804 N N . ASP A 1 226 ? 1.820 -1.693 -10.288 1.00 94.06 226 ASP A N 1
ATOM 1805 C CA . ASP A 1 226 ? 0.845 -2.697 -10.657 1.00 94.06 226 ASP A CA 1
ATOM 1806 C C . ASP A 1 226 ? -0.113 -2.925 -9.487 1.00 94.06 226 ASP A C 1
ATOM 1808 O O . ASP A 1 226 ? 0.236 -2.767 -8.310 1.00 94.06 226 ASP A O 1
ATOM 1812 N N . TRP A 1 227 ? -1.338 -3.305 -9.829 1.00 97.19 227 TRP A N 1
ATOM 1813 C CA . TRP A 1 227 ? -2.327 -3.755 -8.865 1.00 97.19 227 TRP A CA 1
ATOM 1814 C C . TRP A 1 227 ? -2.232 -5.264 -8.672 1.00 97.19 227 TRP A C 1
ATOM 1816 O O . TRP A 1 227 ? -2.042 -6.019 -9.624 1.00 97.19 227 TRP A O 1
ATOM 1826 N N . ILE A 1 228 ? -2.435 -5.716 -7.442 1.00 98.25 228 ILE A N 1
ATOM 1827 C CA . ILE A 1 228 ? -2.611 -7.124 -7.097 1.00 98.25 228 ILE A CA 1
ATOM 1828 C C . ILE A 1 228 ? -3.947 -7.254 -6.373 1.00 98.25 228 ILE A C 1
ATOM 1830 O O . ILE A 1 228 ? -4.215 -6.524 -5.421 1.00 98.25 228 ILE A O 1
ATOM 1834 N N . ILE A 1 229 ? -4.795 -8.171 -6.825 1.00 97.75 229 ILE A N 1
ATOM 1835 C CA . ILE A 1 229 ? -6.131 -8.401 -6.277 1.00 97.75 229 ILE A CA 1
ATOM 1836 C C . ILE A 1 229 ? -6.246 -9.861 -5.874 1.00 97.75 229 ILE A C 1
ATOM 1838 O O . ILE A 1 229 ? -5.966 -10.757 -6.666 1.00 97.75 229 ILE A O 1
ATOM 1842 N N . LEU A 1 230 ? -6.690 -10.096 -4.645 1.00 97.31 230 LEU A N 1
ATOM 1843 C CA . LEU A 1 230 ? -7.040 -11.412 -4.131 1.00 97.31 230 LEU A CA 1
ATOM 1844 C C . LEU A 1 230 ? -8.567 -11.465 -4.010 1.00 97.31 230 LEU A C 1
ATOM 1846 O O . LEU A 1 230 ? -9.102 -11.121 -2.949 1.00 97.31 230 LEU A O 1
ATOM 1850 N N . PRO A 1 231 ? -9.287 -11.844 -5.086 1.00 91.12 231 PRO A N 1
ATOM 1851 C CA . PRO A 1 231 ? -10.750 -11.791 -5.112 1.00 91.12 231 PRO A CA 1
ATOM 1852 C C . PRO A 1 231 ? -11.391 -12.760 -4.110 1.00 91.12 231 PRO A C 1
ATOM 1854 O O . PRO A 1 231 ? -12.474 -12.495 -3.600 1.00 91.12 231 PRO A O 1
ATOM 1857 N N . GLU A 1 232 ? -10.703 -13.857 -3.795 1.00 92.12 232 GLU A N 1
ATOM 1858 C CA . GLU A 1 232 ? -11.126 -14.846 -2.798 1.00 92.12 232 GLU A CA 1
ATOM 1859 C C . GLU A 1 232 ? -10.520 -14.595 -1.407 1.00 92.12 232 GLU A C 1
ATOM 1861 O O . GLU A 1 232 ? -10.708 -15.406 -0.495 1.00 92.12 232 GLU A O 1
ATOM 1866 N N . GLY A 1 233 ? -9.756 -13.509 -1.265 1.00 94.19 233 GLY A N 1
ATOM 1867 C CA . GLY A 1 233 ? -9.039 -13.171 -0.048 1.00 94.19 233 GLY A CA 1
ATOM 1868 C C . GLY A 1 233 ? -7.949 -14.181 0.319 1.00 94.19 233 GLY A C 1
ATOM 1869 O O . GLY A 1 233 ? -7.322 -14.790 -0.547 1.00 94.19 233 GLY A O 1
ATOM 1870 N N . ALA A 1 234 ? -7.717 -14.325 1.621 1.00 96.94 234 ALA A N 1
ATOM 1871 C CA . ALA A 1 234 ? -6.754 -15.239 2.224 1.00 96.94 234 ALA A CA 1
ATOM 1872 C C . ALA A 1 234 ? -7.281 -15.720 3.585 1.00 96.94 234 ALA A C 1
ATOM 1874 O O . ALA A 1 234 ? -8.053 -15.030 4.254 1.00 96.94 234 ALA A O 1
ATOM 1875 N N . ASP A 1 235 ? -6.858 -16.897 4.027 1.00 97.19 235 ASP A N 1
ATOM 1876 C CA . ASP A 1 235 ? -7.276 -17.484 5.302 1.00 97.19 235 ASP A CA 1
ATOM 1877 C C . ASP A 1 235 ? -6.743 -16.695 6.509 1.00 97.19 235 ASP A C 1
ATOM 1879 O O . ASP A 1 235 ? -7.327 -16.750 7.593 1.00 97.19 235 ASP A O 1
ATOM 1883 N N . SER A 1 236 ? -5.701 -15.890 6.302 1.00 98.00 236 SER A N 1
ATOM 1884 C CA . SER A 1 236 ? -5.070 -15.036 7.307 1.00 98.00 236 SER A CA 1
ATOM 1885 C C . SER A 1 236 ? -4.259 -13.903 6.659 1.00 98.00 236 SER A C 1
ATOM 1887 O O . SER A 1 236 ? -3.993 -13.905 5.452 1.00 98.00 236 SER A O 1
ATOM 1889 N N . LEU A 1 237 ? -3.895 -12.889 7.449 1.00 98.31 237 LEU A N 1
ATOM 1890 C CA . LEU A 1 237 ? -3.190 -11.702 6.960 1.00 98.31 237 LEU A CA 1
ATOM 1891 C C . LEU A 1 237 ? -1.728 -12.007 6.582 1.00 98.31 237 LEU A C 1
ATOM 1893 O O . LEU A 1 237 ? -1.185 -11.388 5.668 1.00 98.31 237 LEU A O 1
ATOM 1897 N N . ASP A 1 238 ? -1.093 -12.972 7.243 1.00 98.25 238 ASP A N 1
ATOM 1898 C CA . ASP A 1 238 ? 0.229 -13.487 6.865 1.00 98.25 238 ASP A CA 1
ATOM 1899 C C . ASP A 1 238 ? 0.211 -14.133 5.477 1.00 98.25 238 ASP A C 1
ATOM 1901 O O . ASP A 1 238 ? 1.011 -13.751 4.622 1.00 98.25 238 ASP A O 1
ATOM 1905 N N . GLN A 1 239 ? -0.756 -15.012 5.214 1.00 98.12 239 GLN A N 1
ATOM 1906 C CA . GLN A 1 239 ? -0.957 -15.633 3.913 1.00 98.12 239 GLN A CA 1
ATOM 1907 C C . GLN A 1 239 ? -1.254 -14.573 2.851 1.00 98.12 239 GLN A C 1
ATOM 1909 O O . GLN A 1 239 ? -0.689 -14.633 1.763 1.00 98.12 239 GLN A O 1
ATOM 1914 N N . TYR A 1 240 ? -2.076 -13.566 3.166 1.00 98.56 240 TYR A N 1
ATOM 1915 C CA . TYR A 1 240 ? -2.307 -12.428 2.274 1.00 98.56 240 TYR A CA 1
ATOM 1916 C C . TYR A 1 240 ? -0.986 -11.754 1.859 1.00 98.56 240 TYR A C 1
ATOM 1918 O O . TYR A 1 240 ? -0.751 -11.563 0.667 1.00 98.56 240 TYR A O 1
ATOM 1926 N N . TYR A 1 241 ? -0.088 -11.446 2.800 1.00 98.69 241 TYR A N 1
ATOM 1927 C CA . TYR A 1 241 ? 1.199 -10.826 2.465 1.00 98.69 241 TYR A CA 1
ATOM 1928 C C . TYR A 1 241 ? 2.113 -11.735 1.640 1.00 98.69 241 TYR A C 1
ATOM 1930 O O . TYR A 1 241 ? 2.772 -11.248 0.721 1.00 98.69 241 TYR A O 1
ATOM 1938 N N . GLU A 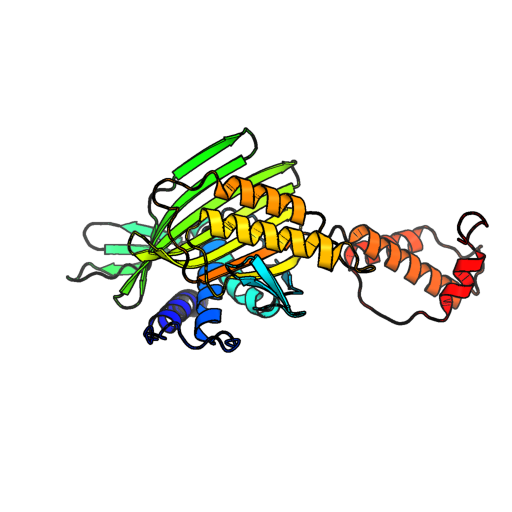1 242 ? 2.150 -13.035 1.935 1.00 98.25 242 GLU A N 1
ATOM 1939 C CA . GLU A 1 242 ? 2.926 -14.012 1.158 1.00 98.25 242 GLU A CA 1
ATOM 1940 C C . GLU A 1 242 ? 2.394 -14.145 -0.269 1.00 98.25 242 GLU A C 1
ATOM 1942 O O . GLU A 1 242 ? 3.163 -14.175 -1.231 1.00 98.25 242 GLU A O 1
ATOM 1947 N N . MET A 1 243 ? 1.072 -14.156 -0.425 1.00 98.19 243 MET A N 1
ATOM 1948 C CA . MET A 1 243 ? 0.420 -14.157 -1.726 1.00 98.19 243 MET A CA 1
ATOM 1949 C C . MET A 1 243 ? 0.776 -12.888 -2.512 1.00 98.19 243 MET A C 1
ATOM 1951 O O . MET A 1 243 ? 1.293 -12.982 -3.625 1.00 98.19 243 MET A O 1
ATOM 1955 N N . VAL A 1 244 ? 0.629 -11.699 -1.917 1.00 98.44 244 VAL A N 1
ATOM 1956 C CA . VAL A 1 244 ? 1.050 -10.446 -2.568 1.00 98.44 244 VAL A CA 1
ATOM 1957 C C . VAL A 1 244 ? 2.538 -10.502 -2.941 1.00 98.44 244 VAL A C 1
ATOM 1959 O O . VAL A 1 244 ? 2.891 -10.164 -4.068 1.00 98.44 244 VAL A O 1
ATOM 1962 N N . ALA A 1 245 ? 3.417 -10.995 -2.063 1.00 98.12 245 ALA A N 1
ATOM 1963 C CA . ALA A 1 245 ? 4.842 -11.146 -2.365 1.00 98.12 245 ALA A CA 1
ATOM 1964 C C . ALA A 1 245 ? 5.100 -12.064 -3.573 1.00 98.12 245 ALA A C 1
ATOM 1966 O O . ALA A 1 245 ? 5.935 -11.741 -4.421 1.00 98.12 245 ALA A O 1
ATOM 1967 N N . ASN A 1 246 ? 4.374 -13.178 -3.681 1.00 97.38 246 ASN A N 1
ATOM 1968 C CA . ASN A 1 246 ? 4.475 -14.109 -4.805 1.00 97.38 246 ASN A CA 1
ATOM 1969 C C . ASN A 1 246 ? 4.001 -13.470 -6.117 1.00 97.38 246 ASN A C 1
ATOM 1971 O O . ASN A 1 246 ? 4.679 -13.594 -7.135 1.00 97.38 246 ASN A O 1
ATOM 1975 N N . ALA A 1 247 ? 2.893 -12.725 -6.093 1.00 97.31 247 ALA A N 1
ATOM 1976 C CA . ALA A 1 247 ? 2.412 -11.983 -7.258 1.00 97.31 247 ALA A CA 1
ATOM 1977 C C . ALA A 1 247 ? 3.407 -10.891 -7.705 1.00 97.31 247 ALA A C 1
ATOM 1979 O O . ALA A 1 247 ? 3.650 -10.732 -8.902 1.00 97.31 247 ALA A O 1
ATOM 1980 N N . VAL A 1 248 ? 4.064 -10.198 -6.766 1.00 96.56 248 VAL A N 1
ATOM 1981 C CA . VAL A 1 248 ? 5.151 -9.247 -7.073 1.00 96.56 248 VAL A CA 1
ATOM 1982 C C . VAL A 1 248 ? 6.347 -9.945 -7.729 1.00 96.56 248 VAL A C 1
ATOM 1984 O O . VAL A 1 248 ? 6.931 -9.424 -8.682 1.00 96.56 248 VAL A O 1
ATOM 1987 N N . GLN A 1 249 ? 6.722 -11.136 -7.253 1.00 95.06 249 GLN A N 1
ATOM 1988 C CA . GLN A 1 249 ? 7.804 -11.916 -7.861 1.00 95.06 249 GLN A CA 1
ATOM 1989 C C . GLN A 1 249 ? 7.449 -12.424 -9.260 1.00 95.06 249 GLN A C 1
ATOM 1991 O O . GLN A 1 249 ? 8.319 -12.404 -10.131 1.00 95.06 249 GLN A O 1
ATOM 1996 N N . PHE A 1 250 ? 6.201 -12.838 -9.483 1.00 93.31 250 PHE A N 1
ATOM 1997 C CA . PHE A 1 250 ? 5.683 -13.204 -10.802 1.00 93.31 250 PHE A CA 1
ATOM 1998 C C . PHE A 1 250 ? 5.774 -12.025 -11.780 1.00 93.31 250 PHE A C 1
ATOM 2000 O O . PHE A 1 250 ? 6.370 -12.157 -12.847 1.00 93.31 250 PHE A O 1
ATOM 2007 N N . LEU A 1 251 ? 5.284 -10.839 -11.390 1.00 91.62 251 LEU A N 1
ATOM 2008 C CA . LEU A 1 251 ? 5.409 -9.622 -12.203 1.00 91.62 251 LEU A CA 1
ATOM 2009 C C . LEU A 1 251 ? 6.868 -9.371 -12.595 1.00 91.62 251 LEU A C 1
ATOM 2011 O O . LEU A 1 251 ? 7.189 -9.177 -13.767 1.00 91.62 251 LEU A O 1
ATOM 2015 N N . TYR A 1 252 ? 7.777 -9.430 -11.623 1.00 90.56 252 TYR A N 1
ATOM 2016 C CA . TYR A 1 252 ? 9.194 -9.224 -11.891 1.00 90.56 252 TYR A CA 1
ATOM 2017 C C . TYR A 1 252 ? 9.774 -10.267 -12.858 1.00 90.56 252 TYR A C 1
ATOM 2019 O O . TYR A 1 252 ? 10.386 -9.889 -13.855 1.00 90.56 252 TYR A O 1
ATOM 2027 N N . ASN A 1 253 ? 9.609 -11.562 -12.576 1.00 89.44 253 ASN A N 1
ATOM 2028 C CA . ASN A 1 253 ? 10.301 -12.631 -13.300 1.00 89.44 253 ASN A CA 1
ATOM 2029 C C . ASN A 1 253 ? 9.676 -12.968 -14.656 1.00 89.44 253 ASN A C 1
ATOM 2031 O O . ASN A 1 253 ? 10.420 -13.242 -15.596 1.00 89.44 253 ASN A O 1
ATOM 2035 N N . ASP A 1 254 ? 8.349 -12.946 -14.750 1.00 86.62 254 ASP A N 1
ATOM 2036 C CA . ASP A 1 254 ? 7.618 -13.524 -15.880 1.00 86.62 254 ASP A CA 1
ATOM 2037 C C . ASP A 1 254 ? 7.000 -12.456 -16.788 1.00 86.62 254 ASP A C 1
ATOM 2039 O O . ASP A 1 254 ? 6.839 -12.688 -17.985 1.00 86.62 254 ASP A O 1
ATOM 2043 N N . VAL A 1 255 ? 6.711 -11.265 -16.250 1.00 83.69 255 VAL A N 1
ATOM 2044 C CA . VAL A 1 255 ? 6.174 -10.142 -17.036 1.00 83.69 255 VAL A CA 1
ATOM 2045 C C . VAL A 1 255 ? 7.300 -9.215 -17.486 1.00 83.69 255 VAL A C 1
ATOM 2047 O O . VAL A 1 255 ? 7.475 -8.996 -18.684 1.00 83.69 255 VAL A O 1
ATOM 2050 N N . TYR A 1 256 ? 8.117 -8.716 -16.553 1.00 80.38 256 TYR A N 1
ATOM 2051 C CA . TYR A 1 256 ? 9.078 -7.654 -16.866 1.00 80.38 256 TYR A CA 1
ATOM 2052 C C . TYR A 1 256 ? 10.475 -8.127 -17.280 1.00 80.38 256 TYR A C 1
ATOM 2054 O O . TYR A 1 256 ? 11.081 -7.552 -18.185 1.00 80.38 256 TYR A O 1
ATOM 2062 N N . LYS A 1 257 ? 11.024 -9.174 -16.650 1.00 69.19 257 LYS A N 1
ATOM 2063 C CA . LYS A 1 257 ? 12.403 -9.647 -16.901 1.00 69.19 257 LYS A CA 1
ATOM 2064 C C . LYS A 1 257 ? 12.617 -10.199 -18.322 1.00 69.19 257 LYS A C 1
ATOM 2066 O O . LYS A 1 257 ? 13.763 -10.305 -18.754 1.00 69.19 257 LYS A O 1
ATOM 2071 N N . GLY A 1 258 ? 11.541 -10.496 -19.059 1.00 53.19 258 GLY A N 1
ATOM 2072 C CA . GLY A 1 258 ? 11.560 -10.900 -20.472 1.00 53.19 258 GLY A CA 1
ATOM 2073 C C . GLY A 1 258 ? 11.075 -9.838 -21.474 1.00 53.19 258 GLY A C 1
ATOM 2074 O O . GLY A 1 258 ? 11.238 -10.028 -22.680 1.00 53.19 258 GLY A O 1
ATOM 2075 N N . SER A 1 259 ? 10.497 -8.721 -21.019 1.00 52.62 259 SER A N 1
ATOM 2076 C CA . SER A 1 259 ? 9.947 -7.678 -21.895 1.00 52.62 259 SER A CA 1
ATOM 2077 C C . SER A 1 259 ? 11.005 -6.629 -22.282 1.00 52.62 259 SER A C 1
ATOM 2079 O O . SER A 1 259 ? 11.563 -5.935 -21.435 1.00 52.62 259 SER A O 1
ATOM 2081 N N . SER A 1 260 ? 11.292 -6.499 -23.579 1.00 45.69 260 SER A N 1
ATOM 2082 C CA . SER A 1 260 ? 12.188 -5.480 -24.159 1.00 45.69 260 SER A CA 1
ATOM 2083 C C . SER A 1 260 ? 11.455 -4.144 -24.397 1.00 45.69 260 SER A C 1
ATOM 2085 O O . SER A 1 260 ? 10.282 -4.173 -24.764 1.00 45.69 260 SER A O 1
ATOM 2087 N N . PRO A 1 261 ? 12.124 -2.972 -24.386 1.00 48.75 261 PRO A N 1
ATOM 2088 C CA . PRO A 1 261 ? 12.895 -2.357 -23.313 1.00 48.75 261 PRO A CA 1
ATOM 2089 C C . PRO A 1 261 ? 12.210 -1.032 -22.905 1.00 48.75 261 PRO A C 1
ATOM 2091 O O . PRO A 1 261 ? 12.276 -0.040 -23.631 1.00 48.75 261 PRO A O 1
ATOM 2094 N N . GLY A 1 262 ? 11.542 -0.981 -21.756 1.00 52.28 262 GLY A N 1
ATOM 2095 C CA . GLY A 1 262 ? 10.896 0.263 -21.307 1.00 52.28 262 GLY A CA 1
ATOM 2096 C C . GLY A 1 262 ? 10.870 0.422 -19.797 1.00 52.28 262 GLY A C 1
ATOM 2097 O O . GLY A 1 262 ? 11.179 1.495 -19.283 1.00 52.28 262 GLY A O 1
ATOM 2098 N N . TYR A 1 263 ? 10.584 -0.670 -19.090 1.00 61.78 263 TYR A N 1
ATOM 2099 C CA . TYR A 1 263 ? 10.498 -0.698 -17.640 1.00 61.78 263 TYR A CA 1
ATOM 2100 C C . TYR A 1 263 ? 10.785 -2.113 -17.135 1.00 61.78 263 TYR A C 1
ATOM 2102 O O . TYR A 1 263 ? 10.172 -3.073 -17.588 1.00 61.78 263 TYR A O 1
ATOM 2110 N N . VAL A 1 264 ? 11.742 -2.232 -16.216 1.00 70.12 264 VAL A N 1
ATOM 2111 C CA . VAL A 1 264 ? 11.948 -3.434 -15.404 1.00 70.12 264 VAL A CA 1
ATOM 2112 C C . VAL A 1 264 ? 11.952 -2.959 -13.957 1.00 70.12 264 VAL A C 1
ATOM 2114 O O . VAL A 1 264 ? 12.835 -2.167 -13.607 1.00 70.12 264 VAL A O 1
ATOM 2117 N N . PRO A 1 265 ? 10.997 -3.393 -13.119 1.00 72.06 265 PRO A N 1
ATOM 2118 C CA . PRO A 1 265 ? 10.914 -2.925 -11.755 1.00 72.06 265 PRO A CA 1
ATOM 2119 C C . PRO A 1 265 ? 12.005 -3.574 -10.900 1.00 72.06 265 PRO A C 1
ATOM 2121 O O . PRO A 1 265 ? 11.852 -4.668 -10.355 1.00 72.06 265 PRO A O 1
ATOM 2124 N N . THR A 1 266 ? 13.158 -2.917 -10.803 1.00 79.06 266 THR A N 1
ATOM 2125 C CA . THR A 1 266 ? 14.316 -3.437 -10.065 1.00 79.06 266 THR A CA 1
ATOM 2126 C C . THR A 1 266 ? 14.071 -3.582 -8.565 1.00 79.06 266 THR A C 1
ATOM 2128 O O . THR A 1 266 ? 14.785 -4.349 -7.916 1.00 79.06 266 THR A O 1
ATOM 2131 N N . SER A 1 267 ? 13.071 -2.895 -8.000 1.00 86.81 267 SER A N 1
ATOM 2132 C CA . SER A 1 267 ? 12.787 -2.986 -6.566 1.00 86.81 267 SER A CA 1
ATOM 2133 C C . SER A 1 267 ? 11.744 -4.031 -6.178 1.00 86.81 267 SER A C 1
ATOM 2135 O O . SER A 1 267 ? 11.654 -4.359 -4.995 1.00 86.81 267 SER A O 1
ATOM 2137 N N . TYR A 1 268 ? 11.005 -4.616 -7.126 1.00 91.62 268 TYR A N 1
ATOM 2138 C CA . TYR A 1 268 ? 9.985 -5.632 -6.829 1.00 91.62 268 TYR A CA 1
ATOM 2139 C C . TYR A 1 268 ? 10.525 -6.809 -6.002 1.00 91.62 268 TYR A C 1
ATOM 2141 O O . TYR A 1 268 ? 9.885 -7.175 -5.013 1.00 91.62 268 TYR A O 1
ATOM 2149 N N . PRO A 1 269 ? 11.734 -7.348 -6.270 1.00 92.56 269 PRO A N 1
ATOM 2150 C CA . PRO A 1 269 ? 12.335 -8.353 -5.394 1.00 92.56 269 PRO A CA 1
ATOM 2151 C C . PRO A 1 269 ? 12.531 -7.876 -3.946 1.00 92.56 269 PRO A C 1
ATOM 2153 O O . PRO A 1 269 ? 12.361 -8.658 -3.008 1.00 92.56 269 PRO A O 1
ATOM 2156 N N . GLN A 1 270 ? 12.867 -6.597 -3.736 1.00 93.19 270 GLN A N 1
ATOM 2157 C CA . GLN A 1 270 ? 12.972 -6.030 -2.391 1.00 93.19 270 GLN A CA 1
ATOM 2158 C C . GLN A 1 270 ? 11.599 -5.867 -1.740 1.00 93.19 270 GLN A C 1
ATOM 2160 O O . GLN A 1 270 ? 11.443 -6.244 -0.581 1.00 93.19 270 GLN A O 1
ATOM 2165 N N . ILE A 1 271 ? 10.600 -5.371 -2.470 1.00 96.31 271 ILE A N 1
ATOM 2166 C CA . ILE A 1 271 ? 9.233 -5.245 -1.953 1.00 96.31 271 ILE A CA 1
ATOM 2167 C C . ILE A 1 271 ? 8.698 -6.619 -1.524 1.00 96.31 271 ILE A C 1
ATOM 2169 O O . ILE A 1 271 ? 8.261 -6.776 -0.385 1.00 96.31 271 ILE A O 1
ATOM 2173 N N . ALA A 1 272 ? 8.832 -7.642 -2.375 1.00 97.56 272 ALA A N 1
ATOM 2174 C CA . ALA A 1 272 ? 8.435 -9.014 -2.056 1.00 97.56 272 ALA A CA 1
ATOM 2175 C C . ALA A 1 272 ? 9.162 -9.566 -0.818 1.00 97.56 272 ALA A C 1
ATOM 2177 O O . ALA A 1 272 ? 8.550 -10.203 0.041 1.00 97.56 272 ALA A O 1
ATOM 2178 N N . LYS A 1 273 ? 10.466 -9.290 -0.675 1.00 97.56 273 LYS A N 1
ATOM 2179 C CA . LYS A 1 273 ? 11.227 -9.648 0.531 1.00 97.56 273 LYS A CA 1
ATOM 2180 C C . LYS A 1 273 ? 10.611 -9.026 1.788 1.00 97.56 273 LYS A C 1
ATOM 2182 O O . LYS A 1 273 ? 10.469 -9.727 2.786 1.00 97.56 273 LYS A O 1
ATOM 2187 N N . TYR A 1 274 ? 10.270 -7.738 1.769 1.00 98.06 274 TYR A N 1
ATOM 2188 C CA . TYR A 1 274 ? 9.723 -7.061 2.950 1.00 98.06 274 TYR A CA 1
ATOM 2189 C C . TYR A 1 274 ? 8.264 -7.419 3.240 1.00 98.06 274 TYR A C 1
ATOM 2191 O O . TYR A 1 274 ? 7.900 -7.472 4.412 1.00 98.06 274 TYR A O 1
ATOM 2199 N N . LEU A 1 275 ? 7.466 -7.765 2.227 1.00 98.50 275 LEU A N 1
ATOM 2200 C CA . LEU A 1 275 ? 6.144 -8.374 2.419 1.00 98.50 275 LEU A CA 1
ATOM 2201 C C . LEU A 1 275 ? 6.258 -9.714 3.166 1.00 98.50 275 LEU A C 1
ATOM 2203 O O . LEU A 1 275 ? 5.572 -9.918 4.162 1.00 98.50 275 LEU A O 1
ATOM 2207 N N . ASN A 1 276 ? 7.209 -10.571 2.779 1.00 98.44 276 ASN A N 1
ATOM 2208 C CA . ASN A 1 276 ? 7.496 -11.832 3.480 1.00 98.44 276 ASN A CA 1
ATOM 2209 C C . ASN A 1 276 ? 8.105 -11.645 4.881 1.00 98.44 276 ASN A C 1
ATOM 2211 O O . ASN A 1 276 ? 8.025 -12.532 5.730 1.00 98.44 276 ASN A O 1
ATOM 2215 N N . ILE A 1 277 ? 8.776 -10.519 5.139 1.00 97.94 277 ILE A N 1
ATOM 2216 C CA . ILE A 1 277 ? 9.199 -10.165 6.501 1.00 97.94 277 ILE A CA 1
ATOM 2217 C C . ILE A 1 277 ? 7.974 -9.757 7.318 1.00 97.94 277 ILE A C 1
ATOM 2219 O O . ILE A 1 277 ? 7.833 -10.207 8.453 1.00 97.94 277 ILE A O 1
ATOM 2223 N N . LEU A 1 278 ? 7.083 -8.940 6.752 1.00 97.81 278 LEU A N 1
ATOM 2224 C CA . LEU A 1 278 ? 5.872 -8.497 7.430 1.00 97.81 278 LEU A CA 1
ATOM 2225 C C . LEU A 1 278 ? 4.929 -9.664 7.744 1.00 97.81 278 LEU A C 1
ATOM 2227 O O . LEU A 1 278 ? 4.409 -9.704 8.856 1.00 97.81 278 LEU A O 1
ATOM 2231 N N . SER A 1 279 ? 4.781 -10.641 6.838 1.00 97.94 279 SER A N 1
ATOM 2232 C CA . SER A 1 279 ? 3.946 -11.835 7.063 1.00 97.94 279 SER A CA 1
ATOM 2233 C C . SER A 1 279 ? 4.326 -12.590 8.338 1.00 97.94 279 SER A C 1
ATOM 2235 O O . SER A 1 279 ? 3.465 -13.056 9.073 1.00 97.94 279 SER A O 1
ATOM 2237 N N . LYS A 1 280 ? 5.620 -12.626 8.667 1.00 97.50 280 LYS A N 1
ATOM 2238 C CA . LYS A 1 280 ? 6.157 -13.325 9.846 1.00 97.50 280 LYS A CA 1
ATOM 2239 C C . LYS A 1 280 ? 6.165 -12.483 11.119 1.00 97.50 280 LYS A C 1
ATOM 2241 O O . LYS A 1 280 ? 6.520 -12.992 12.177 1.00 97.50 280 LYS A O 1
ATOM 2246 N N . ASN A 1 281 ? 5.838 -11.196 11.022 1.00 97.31 281 ASN A N 1
ATOM 2247 C CA . ASN A 1 281 ? 5.972 -10.226 12.111 1.00 97.31 281 ASN A CA 1
ATOM 2248 C C . ASN A 1 281 ? 4.696 -9.390 12.293 1.00 97.31 281 ASN A C 1
ATOM 2250 O O . ASN A 1 281 ? 4.755 -8.216 12.664 1.00 97.31 281 ASN A O 1
ATOM 2254 N N . ILE A 1 282 ? 3.536 -9.990 12.021 1.00 97.00 282 ILE A N 1
ATOM 2255 C CA . ILE A 1 282 ? 2.241 -9.343 12.231 1.00 97.00 282 ILE A CA 1
ATOM 2256 C C . ILE A 1 282 ? 1.994 -9.172 13.737 1.00 97.00 282 ILE A C 1
ATOM 2258 O O . ILE A 1 282 ? 2.184 -10.125 14.498 1.00 97.00 282 ILE A O 1
ATOM 2262 N N . PRO A 1 283 ? 1.542 -7.988 14.189 1.00 94.44 283 PRO A N 1
ATOM 2263 C CA . PRO A 1 283 ? 1.175 -7.773 15.583 1.00 94.44 283 PRO A CA 1
ATOM 2264 C C . PRO A 1 283 ? 0.130 -8.777 16.088 1.00 94.44 283 PRO A C 1
ATOM 2266 O O . PRO A 1 283 ? -0.792 -9.172 15.367 1.00 94.44 283 PRO A O 1
ATOM 2269 N N . LEU A 1 284 ? 0.237 -9.164 17.362 1.00 91.94 284 LEU A N 1
ATOM 2270 C CA . LEU A 1 284 ? -0.726 -10.066 17.994 1.00 91.94 284 LEU A CA 1
ATOM 2271 C C . LEU A 1 284 ? -2.151 -9.494 17.889 1.00 91.94 284 LEU A C 1
ATOM 2273 O O . LEU A 1 284 ? -2.379 -8.318 18.170 1.00 91.94 284 LEU A O 1
ATOM 2277 N N . GLY A 1 285 ? -3.108 -10.332 17.485 1.00 92.50 285 GLY A N 1
ATOM 2278 C CA . GLY A 1 285 ? -4.508 -9.936 17.290 1.00 92.50 285 GLY A CA 1
ATOM 2279 C C . GLY A 1 285 ? -4.809 -9.240 15.956 1.00 92.50 285 GLY A C 1
ATOM 2280 O O . GLY A 1 285 ? -5.956 -8.875 15.723 1.00 92.50 285 GLY A O 1
ATOM 2281 N N . TYR A 1 286 ? -3.813 -9.062 15.078 1.00 96.25 286 TYR A N 1
ATOM 2282 C CA . TYR A 1 286 ? -4.000 -8.477 13.741 1.00 96.25 286 TYR A CA 1
ATOM 2283 C C . TYR A 1 286 ? -3.911 -9.522 12.619 1.00 96.25 286 TYR A C 1
ATOM 2285 O O . TYR A 1 286 ? -4.260 -9.227 11.479 1.00 96.25 286 TYR A O 1
ATOM 2293 N N . ASN A 1 287 ? -3.475 -10.752 12.914 1.00 97.88 287 ASN A N 1
ATOM 2294 C CA . ASN A 1 287 ? -3.458 -11.839 11.934 1.00 97.88 287 ASN A CA 1
ATOM 2295 C C . ASN A 1 287 ? -4.856 -12.464 11.783 1.00 97.88 287 ASN A C 1
ATOM 2297 O O . ASN A 1 287 ? -5.118 -13.555 12.284 1.00 97.88 287 ASN A O 1
ATOM 2301 N N . LEU A 1 288 ? -5.775 -11.719 11.167 1.00 98.00 288 LEU A N 1
ATOM 2302 C CA . LEU A 1 288 ? -7.164 -12.126 10.943 1.00 98.00 288 LEU A CA 1
ATOM 2303 C C . LEU A 1 288 ? -7.363 -12.614 9.506 1.00 98.00 288 LEU A C 1
ATOM 2305 O O . LEU A 1 288 ? -6.597 -12.255 8.611 1.00 98.00 288 LEU A O 1
ATOM 2309 N N . ARG A 1 289 ? -8.431 -13.382 9.272 1.00 98.31 289 ARG A N 1
ATOM 2310 C CA . ARG A 1 289 ? -8.825 -13.816 7.926 1.00 98.31 289 ARG A CA 1
ATOM 2311 C C . ARG A 1 289 ? -9.102 -12.618 7.018 1.00 98.31 289 ARG A C 1
ATOM 2313 O O . ARG A 1 289 ? -9.710 -11.649 7.459 1.00 98.31 289 ARG A O 1
ATOM 2320 N N . VAL A 1 290 ? -8.733 -12.697 5.744 1.00 97.69 290 VAL A N 1
ATOM 2321 C CA . VAL A 1 290 ? -8.971 -11.645 4.746 1.00 97.69 290 VAL A CA 1
ATOM 2322 C C . VAL A 1 290 ? -10.054 -12.104 3.777 1.00 97.69 290 VAL A C 1
ATOM 2324 O O . VAL A 1 290 ? -9.870 -13.099 3.088 1.00 97.69 290 VAL A O 1
ATOM 2327 N N . ILE A 1 291 ? -11.188 -11.401 3.699 1.00 95.94 291 ILE A N 1
ATOM 2328 C CA . ILE A 1 291 ? -12.263 -11.763 2.756 1.00 95.94 291 ILE A CA 1
ATOM 2329 C C . ILE A 1 291 ? -11.952 -11.261 1.342 1.00 95.94 291 ILE A C 1
ATOM 2331 O O . ILE A 1 291 ? -12.091 -12.021 0.388 1.00 95.94 291 ILE A O 1
ATOM 2335 N N . LYS A 1 292 ? -11.499 -10.009 1.204 1.00 94.94 292 LYS A N 1
ATOM 2336 C CA . LYS A 1 292 ? -11.001 -9.440 -0.057 1.00 94.94 292 LYS A CA 1
ATOM 2337 C C . LYS A 1 292 ? -9.690 -8.697 0.178 1.00 94.94 292 LYS A C 1
ATOM 2339 O O . LYS A 1 292 ? -9.585 -7.920 1.127 1.00 94.94 292 LYS A O 1
ATOM 2344 N N . GLY A 1 293 ? -8.707 -8.927 -0.689 1.00 97.25 293 GLY A N 1
ATOM 2345 C CA . GLY A 1 293 ? -7.381 -8.320 -0.587 1.00 97.25 293 GLY A CA 1
ATOM 2346 C C . GLY A 1 293 ? -7.015 -7.498 -1.819 1.00 97.25 293 GLY A C 1
ATOM 2347 O O . GLY A 1 293 ? -7.272 -7.922 -2.944 1.00 97.25 293 GLY A O 1
ATOM 2348 N N . TYR A 1 294 ? -6.383 -6.348 -1.607 1.00 98.19 294 TYR A N 1
ATOM 2349 C CA . TYR A 1 294 ? -5.943 -5.435 -2.658 1.00 98.19 294 TYR A CA 1
ATOM 2350 C C . TYR A 1 294 ? -4.574 -4.870 -2.308 1.00 98.19 294 TYR A C 1
ATOM 2352 O O . TYR A 1 294 ? -4.387 -4.355 -1.210 1.00 98.19 294 TYR A O 1
ATOM 2360 N N . ALA A 1 295 ? -3.637 -4.881 -3.245 1.00 98.25 295 ALA A N 1
ATOM 2361 C CA . ALA A 1 295 ? -2.358 -4.220 -3.068 1.00 98.25 295 ALA A CA 1
ATOM 2362 C C . ALA A 1 295 ? -1.996 -3.357 -4.275 1.00 98.25 295 ALA A C 1
ATOM 2364 O O . ALA A 1 295 ? -2.131 -3.788 -5.419 1.00 98.25 295 ALA A O 1
ATOM 2365 N N . LEU A 1 296 ? -1.511 -2.151 -4.001 1.00 97.00 296 LEU A N 1
ATOM 2366 C CA . LEU A 1 296 ? -0.852 -1.290 -4.972 1.00 97.00 296 LEU A CA 1
ATOM 2367 C C . LEU A 1 296 ? 0.652 -1.399 -4.740 1.00 97.00 296 LEU A C 1
ATOM 2369 O O . LEU A 1 296 ? 1.144 -1.034 -3.669 1.00 97.00 296 LEU A O 1
ATOM 2373 N N . VAL A 1 297 ? 1.376 -1.914 -5.731 1.00 96.12 297 VAL A N 1
ATOM 2374 C CA . VAL A 1 297 ? 2.820 -2.127 -5.631 1.00 96.12 297 VAL A CA 1
ATOM 2375 C C . VAL A 1 297 ? 3.545 -1.179 -6.558 1.00 96.12 297 VAL A C 1
ATOM 2377 O O . VAL A 1 297 ? 3.342 -1.211 -7.769 1.00 96.12 297 VAL A O 1
ATOM 2380 N N . THR A 1 298 ? 4.401 -0.335 -5.992 1.00 90.88 298 THR A N 1
ATOM 2381 C CA . THR A 1 298 ? 5.033 0.756 -6.729 1.00 90.88 298 THR A CA 1
ATOM 2382 C C . THR A 1 298 ? 6.549 0.739 -6.605 1.00 90.88 298 THR A C 1
ATOM 2384 O O . THR A 1 298 ? 7.126 0.663 -5.521 1.00 90.88 298 THR A O 1
ATOM 2387 N N . ASP A 1 299 ? 7.198 0.820 -7.760 1.00 82.75 299 ASP A N 1
ATOM 2388 C CA . ASP A 1 299 ? 8.624 1.038 -7.937 1.00 82.75 299 ASP A CA 1
ATOM 2389 C C . ASP A 1 299 ? 8.895 2.478 -8.396 1.00 82.75 299 ASP A C 1
ATOM 2391 O O . ASP A 1 299 ? 8.028 3.203 -8.887 1.00 82.75 299 ASP A O 1
ATOM 2395 N N . PHE A 1 300 ? 10.158 2.862 -8.314 1.00 67.00 300 PHE A N 1
ATOM 2396 C CA . PHE A 1 300 ? 10.728 3.984 -9.020 1.00 67.00 300 PHE A CA 1
ATOM 2397 C C . PHE A 1 300 ? 11.579 3.480 -10.200 1.00 67.00 300 PHE A C 1
ATOM 2399 O O . PHE A 1 300 ? 12.519 2.707 -10.013 1.00 67.00 300 PHE A O 1
ATOM 2406 N N . VAL A 1 301 ? 11.317 3.949 -11.429 1.00 54.91 301 VAL A N 1
ATOM 2407 C CA . VAL A 1 301 ? 12.206 3.615 -12.555 1.00 54.91 301 VAL A CA 1
ATOM 2408 C C . VAL A 1 301 ? 13.484 4.442 -12.460 1.00 54.91 301 VAL A C 1
ATOM 2410 O O . VAL A 1 301 ? 13.452 5.669 -12.553 1.00 54.91 301 VAL A O 1
ATOM 2413 N N . ILE A 1 302 ? 14.641 3.780 -12.453 1.00 49.94 302 ILE A N 1
ATOM 2414 C CA . ILE A 1 302 ? 15.916 4.399 -12.848 1.00 49.94 302 ILE A CA 1
ATOM 2415 C C . ILE A 1 302 ? 15.909 4.575 -14.384 1.00 49.94 302 ILE A C 1
ATOM 2417 O O . ILE A 1 302 ? 16.732 4.027 -15.112 1.00 49.94 302 ILE A O 1
ATOM 2421 N N . SER A 1 303 ? 14.934 5.315 -14.925 1.00 46.66 303 SER A N 1
ATOM 2422 C CA . SER A 1 303 ? 14.776 5.522 -16.374 1.00 46.66 303 SER A CA 1
ATOM 2423 C C . SER A 1 303 ? 15.802 6.507 -16.926 1.00 46.66 303 SER A C 1
ATOM 2425 O O . SER A 1 303 ? 15.857 6.707 -18.136 1.00 46.66 303 SER A O 1
ATOM 2427 N N . MET A 1 304 ? 16.670 7.068 -16.072 1.00 44.00 304 MET A N 1
ATOM 2428 C CA . MET A 1 304 ? 17.760 7.947 -16.488 1.00 44.00 304 MET A CA 1
ATOM 2429 C C . MET A 1 304 ? 18.608 7.325 -17.596 1.00 44.00 304 MET A C 1
ATOM 2431 O O . MET A 1 304 ? 19.006 8.054 -18.489 1.00 44.00 304 MET A O 1
ATOM 2435 N N . LEU A 1 305 ? 18.847 6.008 -17.597 1.00 43.81 305 LEU A N 1
ATOM 2436 C CA . LEU A 1 305 ? 19.652 5.353 -18.638 1.00 43.81 305 LEU A CA 1
ATOM 2437 C C . LEU A 1 305 ? 18.917 5.225 -19.979 1.00 43.81 305 LEU A C 1
ATOM 2439 O O . LEU A 1 305 ? 19.510 5.489 -21.021 1.00 43.81 305 LEU A O 1
ATOM 2443 N N . VAL A 1 306 ? 17.629 4.871 -19.970 1.00 48.03 306 VAL A N 1
ATOM 2444 C CA . VAL A 1 306 ? 16.820 4.748 -21.199 1.00 48.03 306 VAL A CA 1
ATOM 2445 C C . VAL A 1 306 ? 16.502 6.128 -21.764 1.00 48.03 306 VAL A C 1
ATOM 2447 O O . VAL A 1 306 ? 16.637 6.358 -22.962 1.00 48.03 306 VAL A O 1
ATOM 2450 N N . GLY A 1 307 ? 16.165 7.076 -20.896 1.00 49.62 307 GLY A N 1
ATOM 2451 C CA . GLY A 1 307 ? 16.007 8.476 -21.245 1.00 49.62 307 GLY A CA 1
ATOM 2452 C C . GLY A 1 307 ? 17.304 9.080 -21.785 1.00 49.62 307 GLY A C 1
ATOM 2453 O O . GLY A 1 307 ? 17.290 9.689 -22.850 1.00 49.62 307 GLY A O 1
ATOM 2454 N N . ALA A 1 308 ? 18.442 8.859 -21.120 1.00 52.00 308 ALA A N 1
ATOM 2455 C CA . ALA A 1 308 ? 19.762 9.270 -21.604 1.00 52.00 3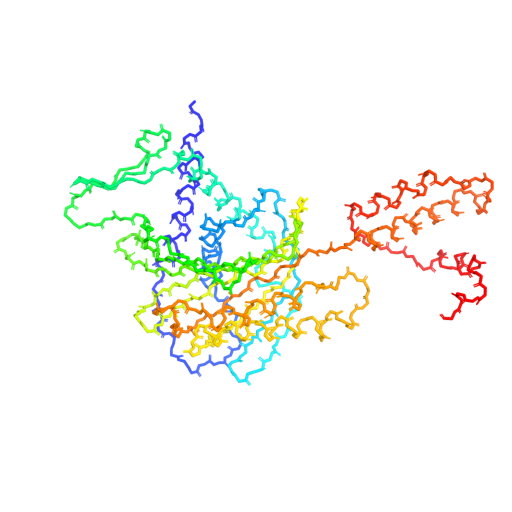08 ALA A CA 1
ATOM 2456 C C . ALA A 1 308 ? 20.068 8.674 -22.980 1.00 52.00 308 ALA A C 1
ATOM 2458 O O . ALA A 1 308 ? 20.521 9.392 -23.869 1.00 52.00 308 ALA A O 1
ATOM 2459 N N . ALA A 1 309 ? 19.784 7.384 -23.173 1.00 55.56 309 ALA A N 1
ATOM 2460 C CA . ALA A 1 309 ? 19.983 6.693 -24.441 1.00 55.56 309 ALA A CA 1
ATOM 2461 C C . ALA A 1 309 ? 19.071 7.248 -25.549 1.00 55.56 309 ALA A C 1
ATOM 2463 O O . ALA A 1 309 ? 19.530 7.472 -26.667 1.00 55.56 309 ALA A O 1
ATOM 2464 N N . MET A 1 310 ? 17.808 7.554 -25.246 1.00 56.59 310 MET A N 1
ATOM 2465 C CA . MET A 1 310 ? 16.869 8.180 -26.185 1.00 56.59 310 MET A CA 1
ATOM 2466 C C . MET A 1 310 ? 17.255 9.628 -26.509 1.00 56.59 310 MET A C 1
ATOM 2468 O O . MET A 1 310 ? 17.177 10.048 -27.663 1.00 56.59 310 MET A O 1
ATOM 2472 N N . GLY A 1 311 ? 17.738 10.374 -25.516 1.00 57.56 311 GLY A N 1
ATOM 2473 C CA . GLY A 1 311 ? 18.312 11.707 -25.667 1.00 57.56 311 GLY A CA 1
ATOM 2474 C C . GLY A 1 311 ? 19.561 11.712 -26.550 1.00 57.56 311 GLY A C 1
ATOM 2475 O O . GLY A 1 311 ? 19.661 12.521 -27.476 1.00 57.56 311 GLY A O 1
ATOM 2476 N N . ALA A 1 312 ? 20.474 10.763 -26.325 1.00 65.38 312 ALA A N 1
ATOM 2477 C CA . ALA A 1 312 ? 21.642 10.518 -27.170 1.00 65.38 312 ALA A CA 1
ATOM 2478 C C . ALA A 1 312 ? 21.232 10.178 -28.608 1.00 65.38 312 ALA A C 1
ATOM 2480 O O . ALA A 1 312 ? 21.759 10.755 -29.563 1.00 65.38 312 ALA A O 1
ATOM 2481 N N . LEU A 1 313 ? 20.273 9.264 -28.771 1.00 65.12 313 LEU A N 1
ATOM 2482 C CA . LEU A 1 313 ? 19.796 8.805 -30.070 1.00 65.12 313 LEU A CA 1
ATOM 2483 C C . LEU A 1 313 ? 19.128 9.945 -30.851 1.00 65.12 313 LEU A C 1
ATOM 2485 O O . LEU A 1 313 ? 19.498 10.196 -31.996 1.00 65.12 313 LEU A O 1
ATOM 2489 N N . SER A 1 314 ? 18.212 10.686 -30.221 1.00 65.19 314 SER A N 1
ATOM 2490 C CA . SER A 1 314 ? 17.513 11.836 -30.810 1.00 65.19 314 SER A CA 1
ATOM 2491 C C . SER A 1 314 ? 18.483 12.910 -31.308 1.00 65.19 314 SER A C 1
ATOM 2493 O O . SER A 1 314 ? 18.374 13.370 -32.449 1.00 65.19 314 SER A O 1
ATOM 2495 N N . TYR A 1 315 ? 19.499 13.250 -30.507 1.00 71.12 315 TYR A N 1
ATOM 2496 C CA . TYR A 1 315 ? 20.539 14.183 -30.935 1.00 71.12 315 TYR A CA 1
ATOM 2497 C C . TYR A 1 315 ? 21.336 13.651 -32.121 1.00 71.12 315 TYR A C 1
ATOM 2499 O O . TYR A 1 315 ? 21.545 14.372 -33.094 1.00 71.12 315 TYR A O 1
ATOM 2507 N N . THR A 1 316 ? 21.740 12.381 -32.063 1.00 66.75 316 THR A N 1
ATOM 2508 C CA . THR A 1 316 ? 22.516 11.733 -33.127 1.00 66.75 316 THR A CA 1
ATOM 2509 C C . THR A 1 316 ? 21.760 11.763 -34.457 1.00 66.75 316 THR A C 1
ATOM 2511 O O . THR A 1 316 ? 22.336 12.075 -35.497 1.00 66.75 316 THR A O 1
ATOM 2514 N N . ILE A 1 317 ? 20.449 11.514 -34.422 1.00 65.12 317 ILE A N 1
ATOM 2515 C CA . ILE A 1 317 ? 19.568 11.580 -35.593 1.00 65.12 317 ILE A CA 1
ATOM 2516 C C . ILE A 1 317 ? 19.439 13.013 -36.101 1.00 65.12 317 ILE A C 1
ATOM 2518 O O . ILE A 1 317 ? 19.603 13.258 -37.295 1.00 65.12 317 ILE A O 1
ATOM 2522 N N . LYS A 1 318 ? 19.159 13.964 -35.203 1.00 69.44 318 LYS A N 1
ATOM 2523 C CA . LYS A 1 318 ? 19.011 15.376 -35.561 1.00 69.44 318 LYS A CA 1
ATOM 2524 C C . LYS A 1 318 ? 20.284 15.902 -36.216 1.00 69.44 318 LYS A C 1
ATOM 2526 O O . LYS A 1 318 ? 20.197 16.484 -37.289 1.00 69.44 318 LYS A O 1
ATOM 2531 N N . TRP A 1 319 ? 21.446 15.648 -35.615 1.00 80.25 319 TRP A N 1
ATOM 2532 C CA . TRP A 1 319 ? 22.747 16.019 -36.167 1.00 80.25 319 TRP A CA 1
ATOM 2533 C C . TRP A 1 319 ? 22.980 15.391 -37.545 1.00 80.25 319 TRP A C 1
ATOM 2535 O O . TRP A 1 319 ? 23.367 16.102 -38.472 1.00 80.25 319 TRP A O 1
ATOM 2545 N N . ALA A 1 320 ? 22.701 14.095 -37.717 1.00 66.69 320 ALA A N 1
ATOM 2546 C CA . ALA A 1 320 ? 22.866 13.416 -39.002 1.00 66.69 320 ALA A CA 1
ATOM 2547 C C . ALA A 1 320 ? 22.019 14.066 -40.110 1.00 66.69 320 ALA A C 1
ATOM 2549 O O . ALA A 1 320 ? 22.518 14.293 -41.211 1.00 66.69 320 ALA A O 1
ATOM 2550 N N . ILE A 1 321 ? 20.768 14.427 -39.801 1.00 66.56 321 ILE A N 1
ATOM 2551 C CA . ILE A 1 321 ? 19.851 15.091 -40.737 1.00 66.56 321 ILE A CA 1
ATOM 2552 C C . ILE A 1 321 ? 20.315 16.516 -41.054 1.00 66.56 321 ILE A C 1
ATOM 2554 O O . ILE A 1 321 ? 20.349 16.904 -42.218 1.00 66.56 321 ILE A O 1
ATOM 2558 N N . THR A 1 322 ? 20.662 17.311 -40.040 1.00 70.88 322 THR A N 1
ATOM 2559 C CA . THR A 1 322 ? 20.926 18.748 -40.224 1.00 70.88 322 THR A CA 1
ATOM 2560 C C . THR A 1 322 ? 22.315 19.048 -40.768 1.00 70.88 322 THR A C 1
ATOM 2562 O O . THR A 1 322 ? 22.515 20.094 -41.381 1.00 70.88 322 THR A O 1
ATOM 2565 N N . THR A 1 323 ? 23.283 18.162 -40.543 1.00 74.75 323 THR A N 1
ATOM 2566 C CA . THR A 1 323 ? 24.689 18.406 -40.900 1.00 74.75 323 THR A CA 1
ATOM 2567 C C . THR A 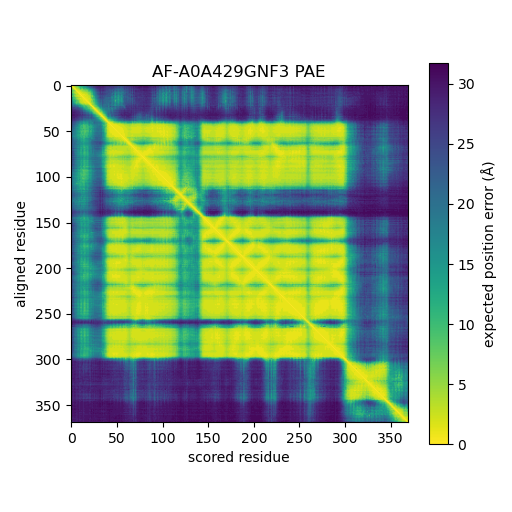1 323 ? 25.212 17.483 -41.994 1.00 74.75 323 THR A C 1
ATOM 2569 O O . THR A 1 323 ? 26.343 17.672 -42.439 1.00 74.75 323 THR A O 1
ATOM 2572 N N . GLY A 1 324 ? 24.423 16.493 -42.428 1.00 74.88 324 GLY A N 1
ATOM 2573 C CA . GLY A 1 324 ? 24.864 15.486 -43.396 1.00 74.88 324 GLY A CA 1
ATOM 2574 C C . GLY A 1 324 ? 25.981 14.591 -42.854 1.00 74.88 324 GLY A C 1
ATOM 2575 O O . GLY A 1 324 ? 26.859 14.181 -43.606 1.00 74.88 324 GLY A O 1
ATOM 2576 N N . CYS A 1 325 ? 25.970 14.316 -41.546 1.00 74.19 325 CYS A N 1
ATOM 2577 C CA . CYS A 1 325 ? 26.991 13.532 -40.841 1.00 74.19 325 CYS A CA 1
ATOM 2578 C C . CYS A 1 325 ? 28.413 14.142 -40.851 1.00 74.19 325 CYS A C 1
ATOM 2580 O O . CYS A 1 325 ? 29.402 13.422 -40.678 1.00 74.19 325 CYS A O 1
ATOM 2582 N N . ASP A 1 326 ? 28.538 15.459 -41.031 1.00 79.50 326 ASP A N 1
ATOM 2583 C CA . ASP A 1 326 ? 29.815 16.175 -40.971 1.00 79.50 326 ASP A CA 1
ATOM 2584 C C . ASP A 1 326 ? 30.362 16.215 -39.534 1.00 79.50 326 ASP A C 1
ATOM 2586 O O . ASP A 1 326 ? 29.859 16.930 -38.661 1.00 79.50 326 ASP A O 1
ATOM 2590 N N . ARG A 1 327 ? 31.422 15.433 -39.287 1.00 76.25 327 ARG A N 1
ATOM 2591 C CA . ARG A 1 327 ? 32.039 15.260 -37.959 1.00 76.25 327 ARG A CA 1
ATOM 2592 C C . ARG A 1 327 ? 32.521 16.566 -37.335 1.00 76.25 327 ARG A C 1
ATOM 2594 O O . ARG A 1 327 ? 32.500 16.675 -36.113 1.00 76.25 327 ARG A O 1
ATOM 2601 N N . SER A 1 328 ? 32.924 17.551 -38.139 1.00 80.38 328 SER A N 1
ATOM 2602 C CA . SER A 1 328 ? 33.395 18.847 -37.629 1.00 80.38 328 SER A CA 1
ATOM 2603 C C . SER A 1 328 ? 32.284 19.660 -36.951 1.00 80.38 328 SER A C 1
ATOM 2605 O O . SER A 1 328 ? 32.565 20.570 -36.177 1.00 80.38 328 SER A O 1
ATOM 2607 N N . LYS A 1 329 ? 31.019 19.293 -37.196 1.00 78.00 329 LYS A N 1
ATOM 2608 C CA . LYS A 1 329 ? 29.823 19.941 -36.647 1.00 78.00 329 LYS A CA 1
ATOM 2609 C C . LYS A 1 329 ? 29.231 19.197 -35.445 1.00 78.00 329 LYS A C 1
ATOM 2611 O O . LYS A 1 329 ? 28.136 19.536 -35.001 1.00 78.00 329 LYS A O 1
ATOM 2616 N N . TRP A 1 330 ? 29.908 18.165 -34.930 1.00 80.19 330 TRP A N 1
ATOM 2617 C CA . TRP A 1 330 ? 29.466 17.457 -33.727 1.00 80.19 330 TRP A CA 1
ATOM 2618 C C . TRP A 1 330 ? 29.721 18.296 -32.471 1.00 80.19 330 TRP A C 1
ATOM 2620 O O . TRP A 1 330 ? 30.865 18.557 -32.103 1.00 80.19 330 TRP A O 1
ATOM 2630 N N . SER A 1 331 ? 28.651 18.676 -31.772 1.00 83.69 331 SER A N 1
ATOM 2631 C CA . SER A 1 331 ? 28.741 19.356 -30.476 1.00 83.69 331 SER A CA 1
ATOM 2632 C C . SER A 1 331 ? 28.537 18.370 -29.324 1.00 83.69 331 SER A C 1
ATOM 2634 O O . SER A 1 331 ? 27.445 17.836 -29.126 1.00 83.69 331 SER A O 1
ATOM 2636 N N . TRP A 1 332 ? 29.590 18.143 -28.534 1.00 70.25 332 TRP A N 1
ATOM 2637 C CA . TRP A 1 332 ? 29.521 17.333 -27.309 1.00 70.25 332 TRP A CA 1
ATOM 2638 C C . TRP A 1 332 ? 28.653 17.977 -26.225 1.00 70.25 332 TRP A C 1
ATOM 2640 O O . TRP A 1 332 ? 28.019 17.273 -25.441 1.00 70.25 332 TRP A O 1
ATOM 2650 N N . ARG A 1 333 ? 28.588 19.314 -26.209 1.00 70.00 333 ARG A N 1
ATOM 2651 C CA . ARG A 1 333 ? 27.725 20.069 -25.299 1.00 70.00 333 ARG A CA 1
ATOM 2652 C C . ARG A 1 333 ? 26.252 19.805 -25.604 1.00 70.00 333 ARG A C 1
ATOM 2654 O O . ARG A 1 333 ? 25.500 19.479 -24.693 1.00 70.00 333 ARG A O 1
ATOM 2661 N N . ASP A 1 334 ? 25.852 19.901 -26.868 1.00 61.34 334 ASP A N 1
ATOM 2662 C CA . ASP A 1 334 ? 24.447 19.725 -27.255 1.00 61.34 334 ASP A CA 1
ATOM 2663 C C . ASP A 1 334 ? 24.018 18.252 -27.187 1.00 61.34 334 ASP A C 1
ATOM 2665 O O . ASP A 1 334 ? 22.881 17.958 -26.816 1.00 61.34 334 ASP A O 1
ATOM 2669 N N . PHE A 1 335 ? 24.952 17.323 -27.429 1.00 64.38 335 PHE A N 1
ATOM 2670 C CA . PHE A 1 335 ? 24.770 15.904 -27.121 1.00 64.38 335 PHE A CA 1
ATOM 2671 C C . PHE A 1 335 ? 24.494 15.688 -25.627 1.00 64.38 335 PHE A C 1
ATOM 2673 O O . PHE A 1 335 ? 23.490 15.074 -25.275 1.00 64.38 335 PHE A O 1
ATOM 2680 N N . GLY A 1 336 ? 25.335 16.240 -24.746 1.00 44.44 336 GLY A N 1
ATOM 2681 C CA . GLY A 1 336 ? 25.162 16.147 -23.294 1.00 44.44 336 GLY A CA 1
ATOM 2682 C C . GLY A 1 336 ? 23.843 16.753 -22.804 1.00 44.44 336 GLY A C 1
ATOM 2683 O O . GLY A 1 336 ? 23.177 16.159 -21.960 1.00 44.44 336 GLY A O 1
ATOM 2684 N N . ILE A 1 337 ? 23.418 17.885 -23.379 1.00 57.06 337 ILE A N 1
ATOM 2685 C CA . ILE A 1 337 ? 22.110 18.497 -23.091 1.00 57.06 337 ILE A CA 1
ATOM 2686 C C . ILE A 1 337 ? 20.983 17.561 -23.523 1.00 57.06 337 ILE A C 1
ATOM 2688 O O . ILE A 1 337 ? 20.064 17.323 -22.750 1.00 57.06 337 ILE A O 1
ATOM 2692 N N . SER A 1 338 ? 21.054 16.990 -24.724 1.00 59.59 338 SER A N 1
ATOM 2693 C CA . SER A 1 338 ? 20.021 16.076 -25.216 1.00 59.59 338 SER A CA 1
ATOM 2694 C C . SER A 1 338 ? 19.935 14.793 -24.387 1.00 59.59 338 SER A C 1
ATOM 2696 O O . SER A 1 338 ? 18.838 14.338 -24.083 1.00 59.59 338 SER A O 1
ATOM 2698 N N . VAL A 1 339 ? 21.074 14.242 -23.958 1.00 54.50 339 VAL A N 1
ATOM 2699 C CA . VAL A 1 339 ? 21.155 13.120 -23.010 1.00 54.50 339 VAL A CA 1
ATOM 2700 C C . VAL A 1 339 ? 20.510 13.482 -21.674 1.00 54.50 339 VAL A C 1
ATOM 2702 O O . VAL A 1 339 ? 19.679 12.727 -21.182 1.00 54.50 339 VAL A O 1
ATOM 2705 N N . ALA A 1 340 ? 20.839 14.643 -21.105 1.00 47.19 340 ALA A N 1
ATOM 2706 C CA . ALA A 1 340 ? 20.267 15.100 -19.841 1.00 47.19 340 ALA A CA 1
ATOM 2707 C C . ALA A 1 340 ? 18.752 15.348 -19.943 1.00 47.19 340 ALA A C 1
ATOM 2709 O O . ALA A 1 340 ? 18.004 14.961 -19.050 1.00 47.19 340 ALA A O 1
ATOM 2710 N N . VAL A 1 341 ? 18.291 15.935 -21.051 1.00 54.47 341 VAL A N 1
ATOM 2711 C CA . VAL A 1 341 ? 16.868 16.156 -21.347 1.00 54.47 341 VAL A CA 1
ATOM 2712 C C . VAL A 1 341 ? 16.141 14.826 -21.523 1.00 54.47 341 VAL A C 1
ATOM 2714 O O . VAL A 1 341 ? 15.086 14.625 -20.932 1.00 54.47 341 VAL A O 1
ATOM 2717 N N . GLY A 1 342 ? 16.714 13.884 -22.271 1.00 53.84 342 GLY A N 1
ATOM 2718 C CA . GLY A 1 342 ? 16.144 12.549 -22.410 1.00 53.84 342 GLY A CA 1
ATOM 2719 C C . GLY A 1 342 ? 16.073 11.815 -21.068 1.00 53.84 342 GLY A C 1
ATOM 2720 O O . GLY A 1 342 ? 15.035 11.253 -20.730 1.00 53.84 342 GLY A O 1
ATOM 2721 N N . ALA A 1 343 ? 17.140 11.871 -20.263 1.00 50.00 343 ALA A N 1
ATOM 2722 C CA . ALA A 1 343 ? 17.203 11.280 -18.924 1.00 50.00 343 ALA A CA 1
ATOM 2723 C C . ALA A 1 343 ? 16.190 11.895 -17.945 1.00 50.00 343 ALA A C 1
ATOM 2725 O O . ALA A 1 343 ? 15.775 11.226 -17.000 1.00 50.00 343 ALA A O 1
ATOM 2726 N N . ALA A 1 344 ? 15.800 13.153 -18.170 1.00 41.75 344 ALA A N 1
ATOM 2727 C CA . ALA A 1 344 ? 14.817 13.871 -17.368 1.00 41.75 344 ALA A CA 1
ATOM 2728 C C . ALA A 1 344 ? 13.360 13.631 -17.805 1.00 41.75 344 ALA A C 1
ATOM 2730 O O . ALA A 1 344 ? 12.466 13.810 -16.984 1.00 41.75 344 ALA A O 1
ATOM 2731 N N . LEU A 1 345 ? 13.109 13.247 -19.064 1.00 42.94 345 LEU A N 1
ATOM 2732 C CA . LEU A 1 345 ? 11.755 13.205 -19.642 1.00 42.94 345 LEU A CA 1
ATOM 2733 C C . LEU A 1 345 ? 11.167 11.799 -19.850 1.00 42.94 345 LEU A C 1
ATOM 2735 O O . LEU A 1 345 ? 9.972 11.697 -20.112 1.00 42.94 345 LEU A O 1
ATOM 2739 N N . GLY A 1 346 ? 11.948 10.721 -19.714 1.00 44.50 346 GLY A N 1
ATOM 2740 C CA . GLY A 1 346 ? 11.447 9.355 -19.944 1.00 44.50 346 GLY A CA 1
ATOM 2741 C C . GLY A 1 346 ? 11.015 9.092 -21.404 1.00 44.50 346 GLY A C 1
ATOM 2742 O O . GLY A 1 346 ? 11.070 9.987 -22.252 1.00 44.50 346 GLY A O 1
ATOM 2743 N N . PRO A 1 347 ? 10.658 7.845 -21.766 1.00 40.25 347 PRO A N 1
ATOM 2744 C CA . PRO A 1 347 ? 10.413 7.482 -23.158 1.00 40.25 347 PRO A CA 1
ATOM 2745 C C . PRO A 1 347 ? 9.032 7.961 -23.638 1.00 40.25 347 PRO A C 1
ATOM 2747 O O . PRO A 1 347 ? 8.013 7.350 -23.340 1.00 40.25 347 PRO A O 1
ATOM 2750 N N . VAL A 1 348 ? 9.004 9.009 -24.465 1.00 33.22 348 VAL A N 1
ATOM 2751 C CA . VAL A 1 348 ? 7.856 9.345 -25.324 1.00 33.22 348 VAL A CA 1
ATOM 2752 C C . VAL A 1 348 ? 8.148 8.794 -26.730 1.00 33.22 348 VAL A C 1
ATOM 2754 O O . VAL A 1 348 ? 9.139 9.177 -27.354 1.00 33.22 348 VAL A O 1
ATOM 2757 N N . GLY A 1 349 ? 7.340 7.841 -27.216 1.00 30.50 349 GLY A N 1
ATOM 2758 C CA . GLY A 1 349 ? 7.466 7.244 -28.565 1.00 30.50 349 GLY A CA 1
ATOM 2759 C C . GLY A 1 349 ? 7.261 8.272 -29.697 1.00 30.50 349 GLY A C 1
ATOM 2760 O O . GLY A 1 349 ? 6.815 9.383 -29.455 1.00 30.50 349 GLY A O 1
ATOM 2761 N N . SER A 1 350 ? 7.503 8.020 -30.989 1.00 33.03 350 SER A N 1
ATOM 2762 C CA . SER A 1 350 ? 7.840 6.826 -31.777 1.00 33.03 350 SER A CA 1
ATOM 2763 C C . SER A 1 350 ? 8.362 7.266 -33.172 1.00 33.03 350 SER A C 1
ATOM 2765 O O . SER A 1 350 ? 8.227 8.432 -33.538 1.00 33.03 350 SER A O 1
ATOM 2767 N N . LYS A 1 351 ? 8.852 6.293 -33.968 1.00 36.06 351 LYS A N 1
ATOM 2768 C CA . LYS A 1 351 ? 9.214 6.298 -35.417 1.00 36.06 351 LYS A CA 1
ATOM 2769 C C . LYS A 1 351 ? 10.695 6.477 -35.762 1.00 36.06 351 LYS A C 1
ATOM 2771 O O . LYS A 1 351 ? 11.132 7.581 -36.045 1.00 36.06 351 LYS A O 1
ATOM 2776 N N . LEU A 1 352 ? 11.426 5.365 -35.904 1.00 40.78 352 LEU A N 1
ATOM 2777 C CA . LEU A 1 352 ? 12.803 5.354 -36.424 1.00 40.78 352 LEU A CA 1
ATOM 2778 C C . LEU A 1 352 ? 13.150 4.040 -37.147 1.00 40.78 352 LEU A C 1
ATOM 2780 O O . LEU A 1 352 ? 13.821 3.173 -36.603 1.00 40.78 352 LEU A O 1
ATOM 2784 N N . LYS A 1 353 ? 12.717 3.894 -38.407 1.00 34.12 353 LYS A N 1
ATOM 2785 C CA . LYS A 1 353 ? 13.217 2.825 -39.302 1.00 34.12 353 LYS A CA 1
ATOM 2786 C C . LYS A 1 353 ? 14.317 3.292 -40.275 1.00 34.12 353 LYS A C 1
ATOM 2788 O O . LYS A 1 353 ? 14.968 2.455 -40.881 1.00 34.12 353 LYS A O 1
ATOM 2793 N N . GLY A 1 354 ? 14.580 4.601 -40.391 1.00 39.00 354 GLY A N 1
ATOM 2794 C CA . GLY A 1 354 ? 15.560 5.149 -41.349 1.00 39.00 354 GLY A CA 1
ATOM 2795 C C . GLY A 1 354 ? 16.971 5.417 -40.800 1.00 39.00 354 GLY A C 1
ATOM 2796 O O . GLY A 1 354 ? 17.955 5.185 -41.499 1.00 39.00 354 GLY A O 1
ATOM 2797 N N . ALA A 1 355 ? 17.105 5.871 -39.547 1.00 41.12 355 ALA A N 1
ATOM 2798 C CA . ALA A 1 355 ? 18.389 6.363 -39.021 1.00 41.12 355 ALA A CA 1
ATOM 2799 C C . ALA A 1 355 ? 19.324 5.272 -38.462 1.00 41.12 355 ALA A C 1
ATOM 2801 O O . ALA A 1 355 ? 20.518 5.512 -38.284 1.00 41.12 355 ALA A O 1
ATOM 2802 N N . VAL A 1 356 ? 18.803 4.060 -38.238 1.00 40.97 356 VAL A N 1
ATOM 2803 C CA . VAL A 1 356 ? 19.575 2.911 -37.731 1.00 40.97 356 VAL A CA 1
ATOM 2804 C C . VAL A 1 356 ? 20.724 2.547 -38.686 1.00 40.97 356 VAL A C 1
ATOM 2806 O O . VAL A 1 356 ? 21.805 2.173 -38.237 1.00 40.97 356 VAL A O 1
ATOM 2809 N N . SER A 1 357 ? 20.558 2.758 -39.999 1.00 40.03 357 SER A N 1
ATOM 2810 C CA . SER A 1 357 ? 21.588 2.411 -40.993 1.00 40.03 357 SER A CA 1
ATOM 2811 C C . SER A 1 357 ? 22.844 3.302 -40.952 1.00 40.03 357 SER A C 1
ATOM 2813 O O . SER A 1 357 ? 23.930 2.836 -41.295 1.00 40.03 357 SER A O 1
ATOM 2815 N N . CYS A 1 358 ? 22.735 4.554 -40.488 1.00 40.91 358 CYS A N 1
ATOM 2816 C CA . CYS A 1 358 ? 23.888 5.446 -40.309 1.00 40.91 358 CYS A CA 1
ATOM 2817 C C . CYS A 1 358 ? 24.646 5.152 -39.008 1.00 40.91 358 CYS A C 1
ATOM 2819 O O . CYS A 1 358 ? 25.874 5.212 -38.990 1.00 40.91 358 CYS A O 1
ATOM 2821 N N . PHE A 1 359 ? 23.932 4.791 -37.938 1.00 41.78 359 PHE A N 1
ATOM 2822 C CA . PHE A 1 359 ? 24.532 4.462 -36.643 1.00 41.78 359 PHE A CA 1
ATOM 2823 C C . PHE A 1 359 ? 25.292 3.125 -36.671 1.00 41.78 359 PHE A C 1
ATOM 2825 O O . PHE A 1 359 ? 26.411 3.045 -36.170 1.00 41.78 359 PHE A O 1
ATOM 2832 N N . LEU A 1 360 ? 24.763 2.104 -37.359 1.00 44.31 360 LEU A N 1
ATOM 2833 C CA . LEU A 1 360 ? 25.443 0.808 -37.526 1.00 44.31 360 LEU A CA 1
ATOM 2834 C C . LEU A 1 360 ? 26.790 0.918 -38.270 1.00 44.31 360 LEU A C 1
ATOM 2836 O O . LEU A 1 360 ? 27.695 0.117 -38.037 1.00 44.31 360 LEU A O 1
ATOM 2840 N N . LYS A 1 361 ? 26.965 1.943 -39.118 1.00 48.88 361 LYS A N 1
ATOM 2841 C CA . LYS A 1 361 ? 28.248 2.251 -39.778 1.00 48.88 361 LYS A CA 1
ATOM 2842 C C . LYS A 1 361 ? 29.270 2.922 -38.851 1.00 48.88 361 LYS A C 1
ATOM 2844 O O . LYS A 1 361 ? 30.452 2.934 -39.183 1.00 48.88 361 LYS A O 1
ATOM 2849 N N . TRP A 1 362 ? 28.832 3.472 -37.717 1.00 42.75 362 TRP A N 1
ATOM 2850 C CA . TRP A 1 362 ? 29.674 4.151 -36.725 1.00 42.75 362 TRP A CA 1
ATOM 2851 C C . TRP A 1 362 ? 30.193 3.203 -35.634 1.00 42.75 362 TRP A C 1
ATOM 2853 O O . TRP A 1 362 ? 31.189 3.514 -34.985 1.00 42.75 362 TRP A O 1
ATOM 2863 N N . LEU A 1 363 ? 29.561 2.036 -35.453 1.00 36.19 363 LEU A N 1
ATOM 2864 C CA . LEU A 1 363 ? 30.032 1.035 -34.501 1.00 36.19 363 LEU A CA 1
ATOM 2865 C C . LEU A 1 363 ? 31.337 0.384 -35.000 1.00 36.19 363 LEU A C 1
ATOM 2867 O O . LEU A 1 363 ? 31.383 -0.070 -36.156 1.00 36.19 363 LEU A O 1
ATOM 2871 N N . PRO A 1 364 ? 32.389 0.331 -34.159 1.00 38.59 364 PRO A N 1
ATOM 2872 C CA . PRO A 1 364 ? 33.562 -0.490 -34.432 1.00 38.59 364 PRO A CA 1
ATOM 2873 C C . PRO A 1 364 ? 33.144 -1.965 -34.547 1.00 38.59 364 PRO A C 1
ATOM 2875 O O . PRO A 1 364 ? 32.153 -2.376 -33.949 1.00 38.59 364 PRO A O 1
ATOM 2878 N N . GLU A 1 365 ? 33.862 -2.762 -35.343 1.00 37.12 365 GLU A N 1
ATOM 2879 C CA . GLU A 1 365 ? 33.426 -4.114 -35.755 1.00 37.12 365 GLU A CA 1
ATOM 2880 C C . GLU A 1 365 ? 33.083 -5.061 -34.594 1.00 37.12 365 GLU A C 1
ATOM 2882 O O . GLU A 1 365 ? 32.230 -5.930 -34.749 1.00 37.12 365 GLU A O 1
ATOM 2887 N N . TRP A 1 366 ? 33.662 -4.849 -33.411 1.00 35.97 366 TRP A N 1
ATOM 2888 C CA . TRP A 1 366 ? 33.364 -5.628 -32.207 1.00 35.97 366 TRP A CA 1
ATOM 2889 C C . TRP A 1 366 ? 31.966 -5.378 -31.614 1.00 35.97 366 TRP A C 1
ATOM 2891 O O . TRP A 1 366 ? 31.533 -6.140 -30.759 1.00 35.97 366 TRP A O 1
ATOM 2901 N N . ALA A 1 367 ? 31.248 -4.348 -32.067 1.00 32.78 367 ALA A N 1
ATOM 2902 C CA . ALA A 1 367 ? 29.909 -3.992 -31.595 1.00 32.78 367 ALA A CA 1
ATOM 2903 C C . ALA A 1 367 ? 28.795 -4.251 -32.637 1.00 32.78 367 ALA A C 1
ATOM 2905 O O . ALA A 1 367 ? 27.678 -3.774 -32.461 1.00 32.78 367 ALA A O 1
ATOM 2906 N N . ARG A 1 368 ? 29.082 -4.974 -33.735 1.00 37.88 368 ARG A N 1
ATOM 2907 C CA . ARG A 1 368 ? 28.109 -5.304 -34.804 1.00 37.88 368 ARG A CA 1
ATOM 2908 C C . ARG A 1 368 ? 27.466 -6.704 -34.694 1.00 37.88 368 ARG A C 1
ATOM 2910 O O . ARG A 1 368 ? 26.952 -7.185 -35.701 1.00 37.88 368 ARG A O 1
ATOM 2917 N N . TRP A 1 369 ? 27.481 -7.335 -33.518 1.00 36.22 369 TRP A N 1
ATOM 2918 C CA . TRP A 1 369 ? 26.907 -8.669 -33.274 1.00 36.22 369 TRP A CA 1
ATOM 2919 C C . TRP A 1 369 ? 25.685 -8.620 -32.367 1.00 36.22 369 TRP A C 1
ATOM 2921 O O . TRP A 1 369 ? 25.768 -7.927 -31.327 1.00 36.22 369 TRP A O 1
#

Organism: NCBI:txid2478471

pLDDT: mean 70.49, std 23.31, range [24.81, 98.69]